Protein AF-A0A9P8NZU3-F1 (afdb_monomer_lite)

Foldseek 3Di:
DDDDQDPPDVVSNVVVVVPPDDDDPVVVVVVVVVVVVVVVPDPPPPDPPCPDDPPDPDPVNVVVVVVVVVVVLVVVCLPQDQDDPVRLVVLVVVLVVLVVVLVVLVVVCVVDPDPVSVVVNVVSVVVNVVSVVSNVSNVVVCVVVVVDPPPDPPPPPDPPVLVVVLVVLVVVLVVLCVVVVFDADDQPPVLVVDSVSSVVSSVRSVVSSVVVPDDDDDDDDDDDDDDPDCVPVVVVVVVVVVVVVVVVVVVVVVVVVVVVVVVVVVVVVVVVVVVVVVVVVVVVVVVVVVVVVVVVVVVVVVVVVVVVVVVVVVVVLVVVLVVVLVVLVCVPVVPDDDDDDDDDDDDDDDDDDDDDDDPDPDDDDDDDDDDDDPDPVVVVVVVSVVVNVVVVVVVVVVVVVVVVVVVVVVVVVVVVVVVVVSVVVD

Radius of gyration: 46.62 Å; chains: 1; bounding box: 98×82×144 Å

Secondary structure (DSSP, 8-state):
------TT-HHHHHHHHHHS----HHHHHHHHHHHHHHHHH-TT-------S-TT---HHHHHHHHHHHHHHHHHTTTT-----HHHHHHHHHHHHHHHHHHHHHHHHHTT---HHHHHHHHHHHHHHHHHHHHHHHHHHHHHHTT--SS------TTSHHHHHHHHHHHHHHHHHHHHHTPPPPPP-TTGGGSHHHHHHHHHHHHHHHHHTT--------------SS-TTHHHHHHHHHHHHHHHHHHHHHHHHHHHHHHHHHHHHHHHHHHHHHHHHHHHHHHHHHHHHHHHHHHHHHHHHHHHHHHHHHHHHHHHHHHHHHHHHHTTTTTTS-----------------PPPPP---------------TT-HHHHHHHHHHHHHHHHHHHHHHHHHHHHHHHHHHHHHHHHHHHHHHHT--

Structure (mmCIF, N/CA/C/O backbone):
data_AF-A0A9P8NZU3-F1
#
_entry.id   AF-A0A9P8NZU3-F1
#
loop_
_atom_site.group_PDB
_atom_site.id
_atom_site.type_symbol
_atom_site.label_atom_id
_atom_site.label_alt_id
_atom_site.label_comp_id
_atom_site.label_asym_id
_atom_site.label_entity_id
_atom_site.label_seq_id
_atom_site.pdbx_PDB_ins_code
_atom_site.Cartn_x
_atom_site.Cartn_y
_atom_site.Cartn_z
_atom_site.occupancy
_atom_site.B_iso_or_equiv
_atom_site.auth_seq_id
_atom_site.auth_comp_id
_atom_site.auth_asym_id
_atom_site.auth_atom_id
_atom_site.pdbx_PDB_model_num
ATOM 1 N N . MET A 1 1 ? 15.732 45.654 38.335 1.00 38.25 1 MET A N 1
ATOM 2 C CA . MET A 1 1 ? 14.480 45.140 37.754 1.00 38.25 1 MET A CA 1
ATOM 3 C C . MET A 1 1 ? 14.743 43.684 37.485 1.00 38.25 1 MET A C 1
ATOM 5 O O . MET A 1 1 ? 15.440 43.380 36.533 1.00 38.25 1 MET A O 1
ATOM 9 N N . ASP A 1 2 ? 14.338 42.847 38.426 1.00 42.16 2 ASP A N 1
ATOM 10 C CA . ASP A 1 2 ? 14.653 41.427 38.451 1.00 42.16 2 ASP A CA 1
ATOM 11 C C . ASP A 1 2 ? 13.344 40.743 38.842 1.00 42.16 2 ASP A C 1
ATOM 13 O O . ASP A 1 2 ? 12.874 40.892 39.971 1.00 42.16 2 ASP A O 1
ATOM 17 N N . SER A 1 3 ? 12.674 40.147 37.859 1.00 48.47 3 SER A N 1
ATOM 18 C CA . SER A 1 3 ? 11.349 39.542 38.015 1.00 48.47 3 SER A CA 1
ATOM 19 C C . SER A 1 3 ? 11.482 38.047 37.753 1.00 48.47 3 SER A C 1
ATOM 21 O O . SER A 1 3 ? 11.166 37.571 36.665 1.00 48.47 3 SER A O 1
ATOM 23 N N . GLY A 1 4 ? 12.012 37.312 38.731 1.00 47.62 4 GLY A N 1
ATOM 24 C CA . GLY A 1 4 ? 12.052 35.851 38.691 1.00 47.62 4 GLY A CA 1
ATOM 25 C C . GLY A 1 4 ? 10.640 35.259 38.736 1.00 47.62 4 GLY A C 1
ATOM 26 O O . GLY A 1 4 ? 9.795 35.721 39.504 1.00 47.62 4 GLY A O 1
ATOM 27 N N . LEU A 1 5 ? 10.386 34.249 37.901 1.00 45.84 5 LEU A N 1
ATOM 28 C CA . LEU A 1 5 ? 9.138 33.484 37.904 1.00 45.84 5 LEU A CA 1
ATOM 29 C C . LEU A 1 5 ? 9.025 32.672 39.203 1.00 45.84 5 LEU A C 1
ATOM 31 O O . LEU A 1 5 ? 9.955 31.968 39.596 1.00 45.84 5 LEU A O 1
ATOM 35 N N . ASP A 1 6 ? 7.872 32.781 39.860 1.00 51.97 6 ASP A N 1
ATOM 36 C CA . ASP A 1 6 ? 7.580 32.126 41.135 1.00 51.97 6 ASP A CA 1
ATOM 37 C C . ASP A 1 6 ? 7.093 30.690 40.870 1.00 51.97 6 ASP A C 1
ATOM 39 O O . ASP A 1 6 ? 5.922 30.447 40.582 1.00 51.97 6 ASP A O 1
ATOM 43 N N . LEU A 1 7 ? 8.028 29.735 40.900 1.00 56.06 7 LEU A N 1
ATOM 44 C CA . LEU A 1 7 ? 7.813 28.322 40.543 1.00 56.06 7 LEU A CA 1
ATOM 45 C C . LEU A 1 7 ? 7.100 27.500 41.631 1.00 56.06 7 LEU A C 1
ATOM 47 O O . LEU A 1 7 ? 6.847 26.315 41.432 1.00 56.06 7 LEU A O 1
ATOM 51 N N . VAL A 1 8 ? 6.786 28.096 42.784 1.00 67.38 8 VAL A N 1
ATOM 52 C CA . VAL A 1 8 ? 6.247 27.361 43.941 1.00 67.38 8 VAL A CA 1
ATOM 53 C C . VAL A 1 8 ? 4.716 27.297 43.926 1.00 67.38 8 VAL A C 1
ATOM 55 O O . VAL A 1 8 ? 4.135 26.438 44.584 1.00 67.38 8 VAL A O 1
ATOM 58 N N . ASN A 1 9 ? 4.039 28.167 43.167 1.00 59.50 9 ASN A N 1
ATOM 59 C CA . ASN A 1 9 ? 2.580 28.258 43.196 1.00 59.50 9 ASN A CA 1
ATOM 60 C C . ASN A 1 9 ? 1.946 28.152 41.788 1.00 59.50 9 ASN A C 1
ATOM 62 O O . ASN A 1 9 ? 2.034 29.107 41.007 1.00 59.50 9 ASN A O 1
ATOM 66 N N . PRO A 1 10 ? 1.280 27.027 41.450 1.00 61.84 10 PRO A N 1
ATOM 67 C CA . PRO A 1 10 ? 0.808 26.746 40.092 1.00 61.84 10 PRO A CA 1
ATOM 68 C C . PRO A 1 10 ? -0.287 27.708 39.610 1.00 61.84 10 PRO A C 1
ATOM 70 O O . PRO A 1 10 ? -0.331 28.031 38.425 1.00 61.84 10 PRO A O 1
ATOM 73 N N . GLU A 1 11 ? -1.126 28.245 40.501 1.00 62.41 11 GLU A N 1
ATOM 74 C CA . GLU A 1 11 ? -2.165 29.217 40.116 1.00 62.41 11 GLU A CA 1
ATOM 75 C C . GLU A 1 11 ? -1.578 30.593 39.773 1.00 62.41 11 GLU A C 1
ATOM 77 O O . GLU A 1 11 ? -2.044 31.283 38.859 1.00 62.41 11 GLU A O 1
ATOM 82 N N . LYS A 1 12 ? -0.507 30.981 40.472 1.00 61.34 12 LYS A N 1
ATOM 83 C CA . LYS A 1 12 ? 0.200 32.243 40.239 1.00 61.34 12 LYS A CA 1
ATOM 84 C C . LYS A 1 12 ? 1.035 32.170 38.961 1.00 61.34 12 LYS A C 1
ATOM 86 O O . LYS A 1 12 ? 1.025 33.119 38.181 1.00 61.34 12 LYS A O 1
ATOM 91 N N . LEU A 1 13 ? 1.650 31.014 38.698 1.00 63.53 13 LEU A N 1
ATOM 92 C CA . LEU A 1 13 ? 2.329 30.705 37.440 1.00 63.53 13 LEU A CA 1
ATOM 93 C C . LEU A 1 13 ? 1.345 30.698 36.259 1.00 63.53 13 LEU A C 1
ATOM 95 O O . LEU A 1 13 ? 1.620 31.303 35.228 1.00 63.53 13 LEU A O 1
ATOM 99 N N . ALA A 1 14 ? 0.163 30.093 36.417 1.00 60.06 14 ALA A N 1
ATOM 100 C CA . ALA A 1 14 ? -0.875 30.076 35.383 1.00 60.06 14 ALA A CA 1
ATOM 101 C C . ALA A 1 14 ? -1.453 31.472 35.091 1.00 60.06 14 ALA A C 1
ATOM 103 O O . ALA A 1 14 ? -1.836 31.761 33.955 1.00 60.06 14 ALA A O 1
ATOM 104 N N . SER A 1 15 ? -1.492 32.346 36.099 1.00 63.91 15 SER A N 1
ATOM 105 C CA . SER A 1 15 ? -1.896 33.748 35.942 1.00 63.91 15 SER A CA 1
ATOM 106 C C . SER A 1 15 ? -0.809 34.567 35.238 1.00 63.91 15 SER A C 1
ATOM 108 O O . SER A 1 15 ? -1.111 35.297 34.298 1.00 63.91 15 SER A O 1
ATOM 110 N N . GLN A 1 16 ? 0.463 34.371 35.606 1.00 63.06 16 GLN A N 1
ATOM 111 C CA . GLN A 1 16 ? 1.610 35.004 34.942 1.00 63.06 16 GLN A CA 1
ATOM 112 C C . GLN A 1 16 ? 1.754 34.547 33.482 1.00 63.06 16 GLN A C 1
ATOM 114 O O . GLN A 1 16 ? 2.024 35.366 32.611 1.00 63.06 16 GLN A O 1
ATOM 119 N N . LEU A 1 17 ? 1.493 33.272 33.183 1.00 55.53 17 LEU A N 1
ATOM 120 C CA . LEU A 1 17 ? 1.497 32.739 31.816 1.00 55.53 17 LEU A CA 1
ATOM 121 C C . LEU A 1 17 ? 0.314 33.236 30.970 1.00 55.53 17 LEU A C 1
ATOM 123 O O . LEU A 1 17 ? 0.448 33.333 29.755 1.00 55.53 17 LEU A O 1
ATOM 127 N N . ARG A 1 18 ? -0.825 33.587 31.585 1.00 59.47 18 ARG A N 1
ATOM 128 C CA . ARG A 1 18 ? -1.969 34.194 30.877 1.00 59.47 18 ARG A CA 1
ATOM 129 C C . ARG A 1 18 ? -1.753 35.663 30.518 1.00 59.47 18 ARG A C 1
ATOM 131 O O . ARG A 1 18 ? -2.342 36.129 29.548 1.00 59.47 18 ARG A O 1
ATOM 138 N N . GLU A 1 19 ? -0.943 36.385 31.289 1.00 49.41 19 GLU A N 1
ATOM 139 C CA . GLU A 1 19 ? -0.661 37.811 31.066 1.00 49.41 19 GLU A CA 1
ATOM 140 C C . GLU A 1 19 ? 0.481 38.057 30.060 1.00 49.41 19 GLU A C 1
ATOM 142 O O . GLU A 1 19 ? 0.585 39.149 29.496 1.00 49.41 19 GLU A O 1
ATOM 147 N N . TYR A 1 20 ? 1.290 37.037 29.752 1.00 45.78 20 TYR A N 1
ATOM 148 C CA . TYR A 1 20 ? 2.275 37.085 28.669 1.00 45.78 20 TYR A CA 1
ATOM 149 C C . TYR A 1 20 ? 1.598 36.902 27.304 1.00 45.78 20 TYR A C 1
ATOM 151 O O . TYR A 1 20 ? 1.437 35.802 26.781 1.00 45.78 20 TYR A O 1
ATOM 159 N N . LYS A 1 21 ? 1.195 38.034 26.725 1.00 45.94 21 LYS A N 1
ATOM 160 C CA . LYS A 1 21 ? 0.727 38.167 25.342 1.00 45.94 21 LYS A CA 1
ATOM 161 C C . LYS A 1 21 ? 1.776 37.590 24.375 1.00 45.94 21 LYS A C 1
ATOM 163 O O . LYS A 1 21 ? 2.946 37.952 24.480 1.00 45.94 21 LYS A O 1
ATOM 168 N N . GLU A 1 22 ? 1.325 36.699 23.485 1.00 51.28 22 GLU A N 1
ATOM 169 C CA . GLU A 1 22 ? 2.095 35.901 22.509 1.00 51.28 22 GLU A CA 1
ATOM 170 C C . GLU A 1 22 ? 3.465 36.485 22.119 1.00 51.28 22 GLU A C 1
ATOM 172 O O . GLU A 1 22 ? 3.521 37.458 21.360 1.00 51.28 22 GLU A O 1
ATOM 177 N N . PRO A 1 23 ? 4.583 35.877 22.558 1.00 44.44 23 PRO A N 1
ATOM 178 C CA . PRO A 1 23 ? 5.841 36.042 21.867 1.00 44.44 23 PRO A CA 1
ATOM 179 C C . PRO A 1 23 ? 5.932 35.039 20.712 1.00 44.44 23 PRO A C 1
ATOM 181 O O . PRO A 1 23 ? 5.396 33.931 20.748 1.00 44.44 23 PRO A O 1
ATOM 184 N N . ASP A 1 24 ? 6.642 35.489 19.689 1.00 51.66 24 ASP A N 1
ATOM 185 C CA . ASP A 1 24 ? 6.907 34.863 18.402 1.00 51.66 24 ASP A CA 1
ATOM 186 C C . ASP A 1 24 ? 7.143 33.339 18.469 1.00 51.66 24 ASP A C 1
ATOM 188 O O . ASP A 1 24 ? 7.926 32.859 19.302 1.00 51.66 24 ASP A O 1
ATOM 192 N N . ARG A 1 25 ? 6.495 32.581 17.568 1.00 48.84 25 ARG A N 1
ATOM 193 C CA . ARG A 1 25 ? 6.542 31.100 17.487 1.00 48.84 25 ARG A CA 1
ATOM 194 C C . ARG A 1 25 ? 7.968 30.554 17.375 1.00 48.84 25 ARG A C 1
ATOM 196 O O . ARG A 1 25 ? 8.240 29.434 17.814 1.00 48.84 25 ARG A O 1
ATOM 203 N N . ASP A 1 26 ? 8.883 31.358 16.852 1.00 44.47 26 ASP A N 1
ATOM 204 C CA . ASP A 1 26 ? 10.294 31.003 16.717 1.00 44.47 26 ASP A CA 1
ATOM 205 C C . ASP A 1 26 ? 11.016 30.936 18.073 1.00 44.47 26 ASP A C 1
ATOM 207 O O . ASP A 1 26 ? 11.933 30.135 18.264 1.00 44.47 26 ASP A O 1
ATOM 211 N N . THR A 1 27 ? 10.537 31.678 19.074 1.00 48.94 27 THR A N 1
ATOM 212 C CA . THR A 1 27 ? 11.085 31.643 20.438 1.00 48.94 27 THR A CA 1
ATOM 213 C C . THR A 1 27 ? 10.717 30.340 21.153 1.00 48.94 27 THR A C 1
ATOM 215 O O . THR A 1 27 ? 11.565 29.738 21.809 1.00 48.94 27 THR A O 1
ATOM 218 N N . GLN A 1 28 ? 9.483 29.845 20.978 1.00 50.69 28 GLN A N 1
ATOM 219 C CA . GLN A 1 28 ? 9.051 28.555 21.541 1.00 50.69 28 GLN A CA 1
ATOM 220 C C . GLN A 1 28 ? 9.796 27.373 20.912 1.00 50.69 28 GLN A C 1
ATOM 222 O O . GLN A 1 28 ? 10.194 26.452 21.627 1.00 50.69 28 GLN A O 1
ATOM 227 N N . ARG A 1 29 ? 10.049 27.420 19.598 1.00 46.34 29 ARG A N 1
ATOM 228 C CA . ARG A 1 29 ? 10.869 26.414 18.906 1.00 46.34 29 ARG A CA 1
ATOM 229 C C . ARG A 1 29 ? 12.299 26.374 19.439 1.00 46.34 29 ARG A C 1
ATOM 231 O O . ARG A 1 29 ? 12.833 25.290 19.655 1.00 46.34 29 ARG A O 1
ATOM 238 N N . ASN A 1 30 ? 12.890 27.534 19.722 1.00 54.03 30 ASN A N 1
ATOM 239 C CA . ASN A 1 30 ? 14.240 27.607 20.278 1.00 54.03 30 ASN A CA 1
ATOM 240 C C . ASN A 1 30 ? 14.327 27.069 21.712 1.00 54.03 30 ASN A C 1
ATOM 242 O O . ASN A 1 30 ? 15.266 26.341 22.011 1.00 54.03 30 ASN A O 1
ATOM 246 N N . VAL A 1 31 ? 13.337 27.329 22.571 1.00 52.31 31 VAL A N 1
ATOM 247 C CA . VAL A 1 31 ? 13.319 26.786 23.946 1.00 52.31 31 VAL A CA 1
ATOM 248 C C . VAL A 1 31 ? 13.132 25.266 23.952 1.00 52.31 31 VAL A C 1
ATOM 250 O O . VAL A 1 31 ? 13.752 24.568 24.755 1.00 52.31 31 VAL A O 1
ATOM 253 N N . LEU A 1 32 ? 12.312 24.734 23.041 1.00 42.88 32 LEU A N 1
ATOM 254 C CA . LEU A 1 32 ? 12.079 23.293 22.938 1.00 42.88 32 LEU A CA 1
ATOM 255 C C . LEU A 1 32 ? 13.316 22.567 22.394 1.00 42.88 32 LEU A C 1
ATOM 257 O O . LEU A 1 32 ? 13.722 21.556 22.957 1.00 42.88 32 LEU A O 1
ATOM 261 N N . ASN A 1 33 ? 13.970 23.138 21.380 1.00 48.31 33 ASN A N 1
ATOM 262 C CA . ASN A 1 33 ? 15.229 22.623 20.834 1.00 48.31 33 ASN A CA 1
ATOM 263 C C . ASN A 1 33 ? 16.385 22.737 21.838 1.00 48.31 33 ASN A C 1
ATOM 265 O O . ASN A 1 33 ? 17.229 21.847 21.909 1.00 48.31 33 ASN A O 1
ATOM 269 N N . GLN A 1 34 ? 16.414 23.798 22.649 1.00 55.97 34 GLN A N 1
ATOM 270 C CA . GLN A 1 34 ? 17.400 23.964 23.715 1.00 55.97 34 GLN A CA 1
ATOM 271 C C . GLN A 1 34 ? 17.214 22.906 24.809 1.00 55.97 34 GLN A C 1
ATOM 273 O O . GLN A 1 34 ? 18.183 22.249 25.179 1.00 55.97 34 GLN A O 1
ATOM 278 N N . ARG A 1 35 ? 15.970 22.644 25.237 1.00 49.00 35 ARG A N 1
ATOM 279 C CA . ARG A 1 35 ? 15.659 21.545 26.167 1.00 49.00 35 ARG A CA 1
ATOM 280 C C . ARG A 1 35 ? 15.960 20.165 25.587 1.00 49.00 35 ARG A C 1
ATOM 282 O O . ARG A 1 35 ? 16.419 19.295 26.321 1.00 49.00 35 ARG A O 1
ATOM 289 N N . LEU A 1 36 ? 15.719 19.958 24.291 1.00 47.72 36 LEU A N 1
ATOM 290 C CA . LEU A 1 36 ? 16.052 18.703 23.616 1.00 47.72 36 LEU A CA 1
ATOM 291 C C . LEU A 1 36 ? 17.569 18.477 23.616 1.00 47.72 36 LEU A C 1
ATOM 293 O O . LEU A 1 36 ? 18.028 17.390 23.951 1.00 47.72 36 LEU A O 1
ATOM 297 N N . ASN A 1 37 ? 18.345 19.523 23.325 1.00 51.41 37 ASN A N 1
ATOM 298 C CA . ASN A 1 37 ? 19.803 19.466 23.352 1.00 51.41 37 ASN A CA 1
ATOM 299 C C . ASN A 1 37 ? 20.353 19.250 24.766 1.00 51.41 37 ASN A C 1
ATOM 301 O O . ASN A 1 37 ? 21.288 18.472 24.935 1.00 51.41 37 ASN A O 1
ATOM 305 N N . GLU A 1 38 ? 19.761 19.863 25.791 1.00 58.09 38 GLU A N 1
ATOM 306 C CA . GLU A 1 38 ? 20.126 19.616 27.192 1.00 58.09 38 GLU A CA 1
ATOM 307 C C . GLU A 1 38 ? 19.861 18.154 27.599 1.00 58.09 38 GLU A C 1
ATOM 309 O O . GLU A 1 38 ? 20.710 17.541 28.244 1.00 58.09 38 GLU A O 1
ATOM 314 N N . LEU A 1 39 ? 18.752 17.552 27.144 1.00 48.16 39 LEU A N 1
ATOM 315 C CA .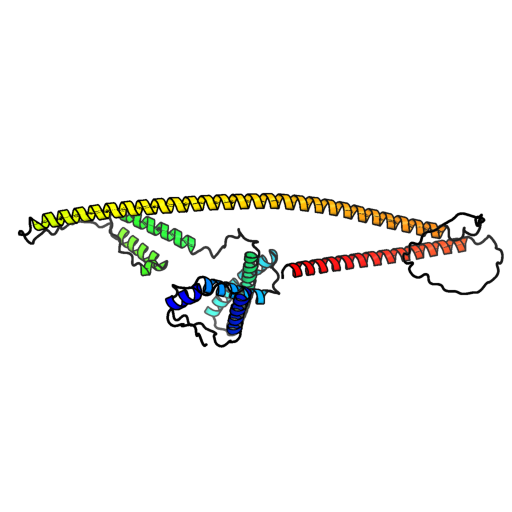 LEU A 1 39 ? 18.437 16.134 27.386 1.00 48.16 39 LEU A CA 1
ATOM 316 C C . LEU A 1 39 ? 19.338 15.158 26.614 1.00 48.16 39 LEU A C 1
ATOM 318 O O . LEU A 1 39 ? 19.588 14.048 27.081 1.00 48.16 39 LEU A O 1
ATOM 322 N N . VAL A 1 40 ? 19.807 15.551 25.430 1.00 48.91 40 VAL A N 1
ATOM 323 C CA . VAL A 1 40 ? 20.751 14.772 24.611 1.00 48.91 40 VAL A CA 1
ATOM 324 C C . VAL A 1 40 ? 22.168 14.815 25.197 1.00 48.91 40 VAL A C 1
ATOM 326 O O . VAL A 1 40 ? 22.932 13.865 25.035 1.00 48.91 40 VAL A O 1
ATOM 329 N N . SER A 1 41 ? 22.513 15.887 25.914 1.00 55.06 41 SER A N 1
ATOM 330 C CA . SER A 1 41 ? 23.874 16.140 26.403 1.00 55.06 41 SER A CA 1
ATOM 331 C C . SER A 1 41 ? 24.248 15.389 27.685 1.00 55.06 41 SER A C 1
ATOM 333 O O . SER A 1 41 ? 25.437 15.320 27.996 1.00 55.06 41 SER A O 1
ATOM 335 N N . ASP A 1 42 ? 23.286 14.822 28.424 1.00 49.31 42 ASP A N 1
ATOM 336 C CA . ASP A 1 42 ? 23.558 14.109 29.681 1.00 49.31 42 ASP A CA 1
ATOM 337 C C . ASP A 1 42 ? 23.301 12.587 29.585 1.00 49.31 42 ASP A C 1
ATOM 339 O O . ASP A 1 42 ? 22.202 12.093 29.866 1.00 49.31 42 ASP A O 1
ATOM 343 N N . PRO A 1 43 ? 24.325 11.793 29.218 1.00 44.09 43 PRO A N 1
ATOM 344 C CA . PRO A 1 43 ? 24.211 10.345 29.068 1.00 44.09 43 PRO A CA 1
ATOM 345 C C . PRO A 1 43 ? 24.101 9.578 30.400 1.00 44.09 43 PRO A C 1
ATOM 347 O O . PRO A 1 43 ? 23.939 8.354 30.375 1.00 44.09 43 PRO A O 1
ATOM 350 N N . THR A 1 44 ? 24.168 10.250 31.559 1.00 45.59 44 THR A N 1
ATOM 351 C CA . THR A 1 44 ? 24.075 9.597 32.880 1.00 45.59 44 THR A CA 1
ATOM 352 C C . THR A 1 44 ? 22.647 9.453 33.411 1.00 45.59 44 THR A C 1
ATOM 354 O O . THR A 1 44 ? 22.414 8.647 34.309 1.00 45.59 44 THR A O 1
ATOM 357 N N . SER A 1 45 ? 21.660 10.084 32.767 1.00 48.56 45 SER A N 1
ATOM 358 C CA . SER A 1 45 ? 20.223 9.895 33.050 1.00 48.56 45 SER A CA 1
ATOM 359 C C . SER A 1 45 ? 19.650 8.585 32.478 1.00 48.56 45 SER A C 1
ATOM 361 O O . SER A 1 45 ? 18.443 8.438 32.269 1.00 48.56 45 SER A O 1
ATOM 363 N N . ARG A 1 46 ? 20.510 7.598 32.198 1.00 44.78 46 ARG A N 1
ATOM 364 C CA . ARG A 1 46 ? 20.069 6.257 31.824 1.00 44.78 46 ARG A CA 1
ATOM 365 C C . ARG A 1 46 ? 19.483 5.584 33.062 1.00 44.78 46 ARG A C 1
ATOM 367 O O . ARG A 1 46 ? 20.206 5.192 33.969 1.00 44.78 46 ARG A O 1
ATOM 374 N N . TRP A 1 47 ? 18.163 5.414 32.977 1.00 40.03 47 TRP A N 1
ATOM 375 C CA . TRP A 1 47 ? 17.227 4.714 33.861 1.00 40.03 47 TRP A CA 1
ATOM 376 C C . TRP A 1 47 ? 16.409 5.712 34.678 1.00 40.03 47 TRP A C 1
ATOM 378 O O . TRP A 1 47 ? 16.671 5.959 35.854 1.00 40.03 47 TRP A O 1
ATOM 388 N N . PHE A 1 48 ? 15.360 6.249 34.046 1.00 41.69 48 PHE A N 1
ATOM 389 C CA . PHE A 1 48 ? 14.207 6.748 34.785 1.00 41.69 48 PHE A CA 1
ATOM 390 C C . PHE A 1 48 ? 13.694 5.595 35.653 1.00 41.69 48 PHE A C 1
ATOM 392 O O . PHE A 1 48 ? 13.015 4.684 35.182 1.00 41.69 48 PHE A O 1
ATOM 399 N N . LYS A 1 49 ? 14.075 5.593 36.933 1.00 41.31 49 LYS A N 1
ATOM 400 C CA . LYS A 1 49 ? 13.365 4.818 37.942 1.00 41.31 49 LYS A CA 1
ATOM 401 C C . LYS A 1 49 ? 11.967 5.417 38.000 1.00 41.31 49 LYS A C 1
ATOM 403 O O . LYS A 1 49 ? 11.809 6.534 38.484 1.00 41.31 49 LYS A O 1
ATOM 408 N N . PHE A 1 50 ? 10.977 4.691 37.492 1.00 42.12 50 PHE A N 1
ATOM 409 C CA . PHE A 1 50 ? 9.577 4.983 37.766 1.00 42.12 50 PHE A CA 1
ATOM 410 C C . PHE A 1 50 ? 9.383 4.882 39.282 1.00 42.12 50 PHE A C 1
ATOM 412 O O . PHE A 1 50 ? 9.295 3.791 39.837 1.00 42.12 50 PHE A O 1
ATOM 419 N N . GLN A 1 51 ? 9.433 6.023 39.966 1.00 41.12 51 GLN A N 1
ATOM 420 C CA . GLN A 1 51 ? 9.114 6.119 41.391 1.00 41.12 51 GLN A CA 1
ATOM 421 C C . GLN A 1 51 ? 7.613 6.329 41.632 1.00 41.12 51 GLN A C 1
ATOM 423 O O . GLN A 1 51 ? 7.194 6.339 42.784 1.00 41.12 51 GLN A O 1
ATOM 428 N N . HIS A 1 52 ? 6.804 6.436 40.574 1.00 40.53 52 HIS A N 1
ATOM 429 C CA . HIS A 1 52 ? 5.356 6.579 40.672 1.00 40.53 52 HIS A CA 1
ATOM 430 C C . HIS A 1 52 ? 4.625 5.505 39.863 1.00 40.53 52 HIS A C 1
ATOM 432 O O . HIS A 1 52 ? 5.116 5.050 38.827 1.00 40.53 52 HIS A O 1
ATOM 438 N N . GLU A 1 53 ? 3.496 5.068 40.424 1.00 45.69 53 GLU A N 1
ATOM 439 C CA . GLU A 1 53 ? 2.618 4.007 39.934 1.00 45.69 53 GLU A CA 1
ATOM 440 C C . GLU A 1 53 ? 2.182 4.212 38.469 1.00 45.69 53 GLU A C 1
ATOM 442 O O . GLU A 1 53 ? 2.084 5.345 38.000 1.00 45.69 53 GLU A O 1
ATOM 447 N N . PRO A 1 54 ? 1.903 3.121 37.730 1.00 45.19 54 PRO A N 1
ATOM 448 C CA . PRO A 1 54 ? 1.687 3.129 36.278 1.00 45.19 54 PRO A CA 1
ATOM 449 C C . PRO A 1 54 ? 0.372 3.780 35.802 1.00 45.19 54 PRO A C 1
ATOM 451 O O . PRO A 1 54 ? 0.046 3.666 34.622 1.00 45.19 54 PRO A O 1
ATOM 454 N N . GLU A 1 55 ? -0.392 4.444 36.672 1.00 46.97 55 GLU A N 1
ATOM 455 C CA . GLU A 1 55 ? -1.728 4.965 36.337 1.00 46.97 55 GLU A CA 1
ATOM 456 C C . GLU A 1 55 ? -1.732 6.364 35.695 1.00 46.97 55 GLU A C 1
ATOM 458 O O . GLU A 1 55 ? -2.739 6.757 35.113 1.00 46.97 55 GLU A O 1
ATOM 463 N N . GLU A 1 56 ? -0.607 7.083 35.681 1.00 48.97 56 GLU A N 1
ATOM 464 C CA . GLU A 1 56 ? -0.502 8.406 35.041 1.00 48.97 56 GLU A CA 1
ATOM 465 C C . GLU A 1 56 ? 0.668 8.474 34.049 1.00 48.97 56 GLU A C 1
ATOM 467 O O . GLU A 1 56 ? 1.561 9.318 34.148 1.00 48.97 56 GLU A O 1
ATOM 472 N N . LEU A 1 57 ? 0.690 7.584 33.050 1.00 49.22 57 LEU A N 1
ATOM 473 C CA . LEU A 1 57 ? 1.501 7.863 31.864 1.00 49.22 57 LEU A CA 1
ATOM 474 C C . LEU A 1 57 ? 0.839 8.998 31.077 1.00 49.22 57 LEU A C 1
ATOM 476 O O . LEU A 1 57 ? -0.135 8.788 30.355 1.00 49.22 57 LEU A O 1
ATOM 480 N N . ASP A 1 58 ? 1.391 10.203 31.218 1.00 69.31 58 ASP A N 1
ATOM 481 C CA . ASP A 1 58 ? 1.044 11.344 30.380 1.00 69.31 58 ASP A CA 1
ATOM 482 C C . ASP A 1 58 ? 1.148 10.939 28.901 1.00 69.31 58 ASP A C 1
ATOM 484 O O . ASP A 1 58 ? 2.187 10.463 28.430 1.00 69.31 58 ASP A O 1
ATOM 488 N N . SER A 1 59 ? 0.052 11.124 28.166 1.00 55.50 59 SER A N 1
ATOM 489 C CA . SER A 1 59 ? -0.050 10.851 26.729 1.00 55.50 59 SER A CA 1
ATOM 490 C C . SER A 1 59 ? 1.089 11.485 25.924 1.00 55.50 59 SER A C 1
ATOM 492 O O . SER A 1 59 ? 1.541 10.918 24.930 1.00 55.50 59 SER A O 1
ATOM 494 N N . VAL A 1 60 ? 1.604 12.627 26.389 1.00 61.84 60 VAL A N 1
ATOM 495 C CA . VAL A 1 60 ? 2.736 13.323 25.776 1.00 61.84 60 VAL A CA 1
ATOM 496 C C . VAL A 1 60 ? 4.040 12.566 26.022 1.00 61.84 60 VAL A C 1
ATOM 498 O O . VAL A 1 60 ? 4.818 12.377 25.091 1.00 61.84 60 VAL A O 1
ATOM 501 N N . ALA A 1 61 ? 4.267 12.070 27.239 1.00 63.72 61 ALA A N 1
ATOM 502 C CA . ALA A 1 61 ? 5.443 11.268 27.566 1.00 63.72 61 ALA A CA 1
ATOM 503 C C . ALA A 1 61 ? 5.444 9.931 26.809 1.00 63.72 61 ALA A C 1
ATOM 505 O O . ALA A 1 61 ? 6.488 9.515 26.306 1.00 63.72 61 ALA A O 1
ATOM 506 N N . LEU A 1 62 ? 4.276 9.295 26.664 1.00 61.22 62 LEU A N 1
ATOM 507 C CA . LEU A 1 62 ? 4.122 8.085 25.857 1.00 61.22 62 LEU A CA 1
ATOM 508 C C . LEU A 1 62 ? 4.408 8.361 24.375 1.00 61.22 62 LEU A C 1
ATOM 510 O O . LEU A 1 62 ? 5.164 7.613 23.763 1.00 61.22 62 LEU A O 1
ATOM 514 N N . ASN A 1 63 ? 3.877 9.452 23.816 1.00 58.38 63 ASN A N 1
ATOM 515 C CA . ASN A 1 63 ? 4.159 9.842 22.434 1.00 58.38 63 ASN A CA 1
ATOM 516 C C . ASN A 1 63 ? 5.638 10.154 22.209 1.00 58.38 63 ASN A C 1
ATOM 518 O O . ASN A 1 63 ? 6.196 9.705 21.219 1.00 58.38 63 ASN A O 1
ATOM 522 N N . ILE A 1 64 ? 6.301 10.854 23.133 1.00 67.50 64 ILE A N 1
ATOM 523 C CA . ILE A 1 64 ? 7.743 11.119 23.036 1.00 67.50 64 ILE A CA 1
ATOM 524 C C . ILE A 1 64 ? 8.538 9.810 23.087 1.00 67.50 64 ILE A C 1
ATOM 526 O O . ILE A 1 64 ? 9.527 9.660 22.374 1.00 67.50 64 ILE A O 1
ATOM 530 N N . LEU A 1 65 ? 8.114 8.843 23.903 1.00 61.22 65 LEU A N 1
ATOM 531 C CA . LEU A 1 65 ? 8.767 7.539 23.992 1.00 61.22 65 LEU A CA 1
ATOM 532 C C . LEU A 1 65 ? 8.550 6.711 22.715 1.00 61.22 65 LEU A C 1
ATOM 534 O O . LEU A 1 65 ? 9.481 6.066 22.235 1.00 61.22 65 LEU A O 1
ATOM 538 N N . ILE A 1 66 ? 7.352 6.774 22.135 1.00 62.81 66 ILE A N 1
ATOM 539 C CA . ILE A 1 66 ? 7.024 6.156 20.846 1.00 62.81 66 ILE A CA 1
ATOM 540 C C . ILE A 1 66 ? 7.823 6.814 19.718 1.00 62.81 66 ILE A C 1
ATOM 542 O O . ILE A 1 66 ? 8.456 6.109 18.944 1.00 62.81 66 ILE A O 1
ATOM 546 N N . GLU A 1 67 ? 7.879 8.143 19.646 1.00 61.00 67 GLU A N 1
ATOM 547 C CA . GLU A 1 67 ? 8.648 8.843 18.613 1.00 61.00 67 GLU A CA 1
ATOM 548 C C . GLU A 1 67 ? 10.151 8.628 18.763 1.00 61.00 67 GLU A C 1
ATOM 550 O O . GLU A 1 67 ? 10.835 8.422 17.768 1.00 61.00 67 GLU A O 1
ATOM 555 N N . ARG A 1 68 ? 10.675 8.592 19.992 1.00 62.09 68 ARG A N 1
ATOM 556 C CA . ARG A 1 68 ? 12.084 8.276 20.242 1.00 62.09 68 ARG A CA 1
ATOM 557 C C . ARG A 1 68 ? 12.420 6.840 19.855 1.00 62.09 68 ARG A C 1
ATOM 559 O O . ARG A 1 68 ? 13.446 6.612 19.231 1.00 62.09 68 ARG A O 1
ATOM 566 N N . THR A 1 69 ? 11.565 5.878 20.199 1.00 56.12 69 THR A N 1
ATOM 567 C CA . THR A 1 69 ? 11.780 4.477 19.802 1.00 56.12 69 THR A CA 1
ATOM 568 C C . THR A 1 69 ? 11.628 4.290 18.296 1.00 56.12 69 THR A C 1
ATOM 570 O O . THR A 1 69 ? 12.406 3.547 17.709 1.00 56.12 69 THR A O 1
ATOM 573 N N . LEU A 1 70 ? 10.706 5.004 17.647 1.00 53.38 70 LEU A N 1
ATOM 574 C CA . LEU A 1 70 ? 10.604 5.057 16.189 1.00 53.38 70 LEU A CA 1
ATOM 575 C C . LEU A 1 70 ? 11.848 5.690 15.557 1.00 53.38 70 LEU A C 1
ATOM 577 O O . LEU A 1 70 ? 12.356 5.142 14.588 1.00 53.38 70 LEU A O 1
ATOM 581 N N . ALA A 1 71 ? 12.372 6.783 16.112 1.00 58.41 71 ALA A N 1
ATOM 582 C CA . ALA A 1 71 ? 13.579 7.448 15.627 1.00 58.41 71 ALA A CA 1
ATOM 583 C C . ALA A 1 71 ? 14.831 6.568 15.786 1.00 58.41 71 ALA A C 1
ATOM 585 O O . ALA A 1 71 ? 15.568 6.398 14.820 1.00 58.41 71 ALA A O 1
ATOM 586 N N . ASP A 1 72 ? 15.020 5.930 16.946 1.00 58.84 72 ASP A N 1
ATOM 587 C CA . ASP A 1 72 ? 16.117 4.981 17.192 1.00 58.84 72 ASP A CA 1
ATOM 588 C C . ASP A 1 72 ? 16.019 3.767 16.239 1.00 58.84 72 ASP A C 1
ATOM 590 O O . ASP A 1 72 ? 17.024 3.251 15.740 1.00 58.84 72 ASP A O 1
ATOM 594 N N . VAL A 1 73 ? 14.795 3.316 15.934 1.00 55.94 73 VAL A N 1
ATOM 595 C CA . VAL A 1 73 ? 14.544 2.259 14.946 1.00 55.94 73 VAL A CA 1
ATOM 596 C C . VAL A 1 73 ? 14.850 2.747 13.527 1.00 55.94 73 VAL A C 1
ATOM 598 O O . VAL A 1 73 ? 15.524 2.025 12.795 1.00 55.94 73 VAL A O 1
ATOM 601 N N . HIS A 1 74 ? 14.448 3.962 13.157 1.00 53.66 74 HIS A N 1
ATOM 602 C CA . HIS A 1 74 ? 14.736 4.584 11.861 1.00 53.66 74 HIS A CA 1
ATOM 603 C C . HIS A 1 74 ? 16.236 4.775 11.618 1.00 53.66 74 HIS A C 1
ATOM 605 O O . HIS A 1 74 ? 16.739 4.428 10.549 1.00 53.66 74 HIS A O 1
ATOM 611 N N . GLU A 1 75 ? 16.967 5.259 12.622 1.00 56.38 75 GLU A N 1
ATOM 612 C CA . GLU A 1 75 ? 18.419 5.449 12.564 1.00 56.38 75 GLU A CA 1
ATOM 613 C C . GLU A 1 75 ? 19.146 4.099 12.399 1.00 56.38 75 GLU A C 1
ATOM 615 O O . GLU A 1 75 ? 20.155 4.004 11.703 1.00 56.38 75 GLU A O 1
ATOM 620 N N . SER A 1 76 ? 18.564 3.010 12.924 1.00 57.00 76 SER A N 1
ATOM 621 C CA . SER A 1 76 ? 19.043 1.631 12.726 1.00 57.00 76 SER A CA 1
ATOM 622 C C . SER A 1 76 ? 18.590 0.956 11.412 1.00 57.00 76 SER A C 1
ATOM 624 O O . SER A 1 76 ? 18.986 -0.185 11.133 1.00 57.00 76 SER A O 1
ATOM 626 N N . GLN A 1 77 ? 17.730 1.610 10.620 1.00 53.00 77 GLN A N 1
ATOM 627 C CA . GLN A 1 77 ? 17.042 1.036 9.453 1.00 53.00 77 GLN A CA 1
ATOM 628 C C . GLN A 1 77 ? 17.485 1.601 8.097 1.00 53.00 77 GLN A C 1
ATOM 630 O O . GLN A 1 77 ? 17.073 1.050 7.076 1.00 53.00 77 GLN A O 1
ATOM 635 N N . HIS A 1 78 ? 18.373 2.602 8.047 1.00 47.41 78 HIS A N 1
ATOM 636 C CA . HIS A 1 78 ? 18.835 3.217 6.789 1.00 47.41 78 HIS A CA 1
ATOM 637 C C . HIS A 1 78 ? 19.534 2.266 5.786 1.00 47.41 78 HIS A C 1
ATOM 639 O O . HIS A 1 78 ? 19.764 2.657 4.644 1.00 47.41 78 HIS A O 1
ATOM 645 N N . GLU A 1 79 ? 19.801 1.008 6.154 1.00 51.47 79 GLU A N 1
ATOM 646 C CA . GLU A 1 79 ? 20.376 -0.018 5.266 1.00 51.47 79 GLU A CA 1
ATOM 647 C C . GLU A 1 79 ? 19.486 -1.257 5.040 1.00 51.47 79 GLU A C 1
ATOM 649 O O . GLU A 1 79 ? 19.904 -2.189 4.353 1.00 51.47 79 GLU A O 1
ATOM 654 N N . LYS A 1 80 ? 18.269 -1.331 5.602 1.00 60.97 80 LYS A N 1
ATOM 655 C CA . LYS A 1 80 ? 17.487 -2.583 5.580 1.00 60.97 80 LYS A CA 1
ATOM 656 C C . LYS A 1 80 ? 16.433 -2.593 4.477 1.00 60.97 80 LYS A C 1
ATOM 658 O O . LYS A 1 80 ? 15.354 -2.025 4.605 1.00 60.97 80 LYS A O 1
ATOM 663 N N . GLU A 1 81 ? 16.770 -3.296 3.402 1.00 63.91 81 GLU A N 1
ATOM 664 C CA . GLU A 1 81 ? 15.896 -3.598 2.272 1.00 63.91 81 GLU A CA 1
ATOM 665 C C . GLU A 1 81 ? 14.646 -4.378 2.719 1.00 63.91 81 GLU A C 1
ATOM 667 O O . GLU A 1 81 ? 14.707 -5.298 3.543 1.00 63.91 81 GLU A O 1
ATOM 672 N N . ILE A 1 82 ? 13.484 -3.994 2.185 1.00 69.62 82 ILE A N 1
ATOM 673 C CA . ILE A 1 82 ? 12.229 -4.717 2.398 1.00 69.62 82 ILE A CA 1
ATOM 674 C C . ILE A 1 82 ? 12.377 -6.082 1.732 1.00 69.62 82 ILE A C 1
ATOM 676 O O . ILE A 1 82 ? 12.469 -6.171 0.511 1.00 69.62 82 ILE A O 1
ATOM 680 N N . MET A 1 83 ? 12.377 -7.145 2.536 1.00 77.88 83 MET A N 1
ATOM 681 C CA . MET A 1 83 ? 12.418 -8.511 2.018 1.00 77.88 83 MET A CA 1
ATOM 682 C C . MET A 1 83 ? 11.276 -8.764 1.024 1.00 77.88 83 MET A C 1
ATOM 684 O O . MET A 1 83 ? 10.118 -8.414 1.261 1.00 77.88 83 MET A O 1
ATOM 688 N N . THR A 1 84 ? 11.585 -9.436 -0.073 1.00 78.75 84 THR A N 1
ATOM 689 C CA . THR A 1 84 ? 10.586 -9.939 -1.013 1.00 78.75 84 THR A CA 1
ATOM 690 C C . THR A 1 84 ? 9.724 -11.029 -0.364 1.00 78.75 84 THR A C 1
ATOM 692 O O . THR A 1 84 ? 10.124 -11.701 0.589 1.00 78.75 84 THR A O 1
ATOM 695 N N . VAL A 1 85 ? 8.535 -11.283 -0.920 1.00 74.00 85 VAL A N 1
ATOM 696 C CA . VAL A 1 85 ? 7.624 -12.341 -0.434 1.00 74.00 85 VAL A CA 1
ATOM 697 C C . VAL A 1 85 ? 8.303 -13.721 -0.406 1.00 74.00 85 VAL A C 1
ATOM 699 O O . VAL A 1 85 ? 8.055 -14.525 0.495 1.00 74.00 85 VAL A O 1
ATOM 702 N N . GLN A 1 86 ? 9.189 -13.998 -1.369 1.00 76.00 86 GLN A N 1
ATOM 703 C CA . GLN A 1 86 ? 9.945 -15.250 -1.421 1.00 76.00 86 GLN A CA 1
ATOM 704 C C . GLN A 1 86 ? 10.968 -15.346 -0.285 1.00 76.00 86 GLN A C 1
ATOM 706 O O . GLN A 1 86 ? 11.069 -16.394 0.352 1.00 76.00 86 GLN A O 1
ATOM 711 N N . GLU A 1 87 ? 11.669 -14.257 0.024 1.00 79.81 87 GLU A N 1
ATOM 712 C CA . GLU A 1 87 ? 12.628 -14.199 1.132 1.00 79.81 87 GLU A CA 1
ATOM 713 C C . GLU A 1 87 ? 11.941 -14.315 2.491 1.00 79.81 87 GLU A C 1
ATOM 715 O O . GLU A 1 87 ? 12.419 -15.050 3.351 1.00 79.81 87 GLU A O 1
ATOM 720 N N . VAL A 1 88 ? 10.780 -13.680 2.677 1.00 82.38 88 VAL A N 1
ATOM 721 C CA . VAL A 1 88 ? 9.966 -13.844 3.894 1.00 82.38 88 VAL A CA 1
ATOM 722 C C . VAL A 1 88 ? 9.574 -15.306 4.088 1.00 82.38 88 VAL A C 1
ATOM 724 O O . VAL A 1 88 ? 9.658 -15.830 5.201 1.00 82.38 88 VAL A O 1
ATOM 727 N N . ARG A 1 89 ? 9.164 -15.985 3.009 1.00 84.25 89 ARG A N 1
ATOM 728 C CA . ARG A 1 89 ? 8.817 -17.409 3.056 1.00 84.25 89 ARG A CA 1
ATOM 729 C C . ARG A 1 89 ? 10.022 -18.263 3.454 1.00 84.25 89 ARG A C 1
ATOM 731 O O . ARG A 1 89 ? 9.884 -19.108 4.332 1.00 84.25 89 ARG A O 1
ATOM 738 N N . LEU A 1 90 ? 11.189 -18.006 2.861 1.00 87.75 90 LEU A N 1
ATOM 739 C CA . LEU A 1 90 ? 12.435 -18.710 3.183 1.00 87.75 90 LEU A CA 1
ATOM 740 C C . LEU A 1 90 ? 12.867 -18.478 4.636 1.00 87.75 90 LEU A C 1
ATOM 742 O O . LEU A 1 90 ? 13.225 -19.430 5.322 1.00 87.75 90 LEU A O 1
ATOM 746 N N . VAL A 1 91 ? 12.769 -17.244 5.137 1.00 86.00 91 VAL A N 1
ATOM 747 C CA . VAL A 1 91 ? 13.083 -16.913 6.537 1.00 86.00 91 VAL A CA 1
ATOM 748 C C . VAL A 1 91 ? 12.140 -17.631 7.498 1.00 86.00 91 VAL A C 1
ATOM 750 O O . VAL A 1 91 ? 12.601 -18.210 8.477 1.00 86.00 91 VAL A O 1
ATOM 753 N N . LYS A 1 92 ? 10.830 -17.655 7.218 1.00 87.62 92 LYS A N 1
ATOM 754 C CA . LYS A 1 92 ? 9.856 -18.392 8.041 1.00 87.62 92 LYS A CA 1
ATOM 755 C C . LYS A 1 92 ? 10.138 -19.896 8.059 1.00 87.62 92 LYS A C 1
ATOM 757 O O . LYS A 1 92 ? 10.077 -20.514 9.119 1.00 87.62 92 LYS A O 1
ATOM 762 N N . GLU A 1 93 ? 10.479 -20.476 6.911 1.00 89.88 93 GLU A N 1
ATOM 763 C CA . GLU A 1 93 ? 10.846 -21.891 6.807 1.00 89.88 93 GLU A CA 1
ATOM 764 C C . GLU A 1 93 ? 12.144 -22.202 7.572 1.00 89.88 93 GLU A C 1
ATOM 766 O O . GLU A 1 93 ? 12.236 -23.216 8.266 1.00 89.88 93 GLU A O 1
ATOM 771 N N . GLN A 1 94 ? 13.128 -21.304 7.507 1.00 89.56 94 GLN A N 1
ATOM 772 C CA . GLN A 1 94 ? 14.390 -21.436 8.230 1.00 89.56 94 GLN A CA 1
ATOM 773 C C . GLN A 1 94 ? 14.199 -21.315 9.749 1.00 89.56 94 GLN A C 1
ATOM 775 O O . GLN A 1 94 ? 14.771 -22.112 10.490 1.00 89.56 94 GLN A O 1
ATOM 780 N N . ILE A 1 95 ? 13.341 -20.400 10.219 1.00 88.62 95 ILE A N 1
ATOM 781 C CA . ILE A 1 95 ? 12.966 -20.297 11.639 1.00 88.62 95 ILE A CA 1
ATOM 782 C C . ILE A 1 95 ? 12.292 -21.591 12.108 1.00 88.62 95 ILE A C 1
ATOM 784 O O . ILE A 1 95 ? 12.656 -22.119 13.157 1.00 88.62 95 ILE A O 1
ATOM 788 N N . ALA A 1 96 ? 11.351 -22.140 11.333 1.00 89.38 96 ALA A N 1
ATOM 789 C CA . ALA A 1 96 ? 10.678 -23.392 11.682 1.00 89.38 96 ALA A CA 1
ATOM 790 C C . ALA A 1 96 ? 11.670 -24.564 11.792 1.00 89.38 96 ALA A C 1
ATOM 792 O O . ALA A 1 96 ? 11.613 -25.339 12.747 1.00 89.38 96 ALA A O 1
ATOM 793 N N . ARG A 1 97 ? 12.627 -24.651 10.859 1.00 92.75 97 ARG A N 1
ATOM 794 C CA . ARG A 1 97 ? 13.681 -25.675 10.857 1.00 92.75 97 ARG A CA 1
ATOM 795 C C . ARG A 1 97 ? 14.607 -25.559 12.068 1.00 92.75 97 ARG A C 1
ATOM 797 O O . ARG A 1 97 ? 14.795 -26.547 12.769 1.00 92.75 97 ARG A O 1
ATOM 804 N N . LEU A 1 98 ? 15.126 -24.361 12.344 1.00 88.06 98 LEU A N 1
ATOM 805 C CA . LEU A 1 98 ? 16.016 -24.110 13.485 1.00 88.06 98 LEU A CA 1
ATOM 806 C C . LEU A 1 98 ? 15.300 -24.280 14.829 1.00 88.06 98 LEU A C 1
ATOM 808 O O . LEU A 1 98 ? 15.907 -24.720 15.798 1.00 88.06 98 LEU A O 1
ATOM 812 N N . THR A 1 99 ? 13.998 -23.995 14.896 1.00 89.62 99 THR A N 1
ATOM 813 C CA . THR A 1 99 ? 13.183 -24.275 16.090 1.00 89.62 99 THR A CA 1
ATOM 814 C C . THR A 1 99 ? 13.063 -25.783 16.332 1.00 89.62 99 THR A C 1
ATOM 816 O O . THR A 1 99 ? 13.149 -26.228 17.477 1.00 89.62 99 THR A O 1
ATOM 819 N N . GLY A 1 100 ? 12.910 -26.573 15.262 1.00 88.56 100 GLY A N 1
ATOM 820 C CA . GLY A 1 100 ? 12.944 -28.036 15.325 1.00 88.56 100 GLY A CA 1
ATOM 821 C C . GLY A 1 100 ? 14.302 -28.568 15.784 1.00 88.56 100 GLY A C 1
ATOM 822 O O . GLY A 1 100 ? 14.359 -29.362 16.719 1.00 88.56 100 GLY A O 1
ATOM 823 N N . GLU A 1 101 ? 15.392 -28.063 15.204 1.00 88.75 101 GLU A N 1
ATOM 824 C CA . GLU A 1 101 ? 16.759 -28.436 15.595 1.00 88.75 101 GLU A CA 1
ATOM 825 C C . GLU A 1 101 ? 17.063 -28.044 17.051 1.00 88.75 101 GLU A C 1
ATOM 827 O O . GLU A 1 101 ? 17.631 -28.832 17.802 1.00 88.75 101 GLU A O 1
ATOM 832 N N . LYS A 1 102 ? 16.610 -26.868 17.505 1.00 88.75 102 LYS A N 1
ATOM 833 C CA . LYS A 1 102 ? 16.712 -26.453 18.911 1.00 88.75 102 LYS A CA 1
ATOM 834 C C . LYS A 1 102 ? 15.997 -27.433 19.843 1.00 88.75 102 LYS A C 1
ATOM 836 O O . LYS A 1 102 ? 16.526 -27.755 20.904 1.00 88.75 102 LYS A O 1
ATOM 841 N N . ALA A 1 103 ? 14.803 -27.898 19.472 1.00 86.12 103 ALA A N 1
ATOM 842 C CA . ALA A 1 103 ? 14.042 -28.858 20.268 1.00 86.12 103 ALA A CA 1
ATOM 843 C C . ALA A 1 103 ? 14.731 -30.232 20.335 1.00 86.12 103 ALA A C 1
ATOM 845 O O . ALA A 1 103 ? 14.756 -30.845 21.401 1.00 86.12 103 ALA A O 1
ATOM 846 N N . GLU A 1 104 ? 15.332 -30.681 19.232 1.00 87.81 104 GLU A N 1
ATOM 847 C CA . GLU A 1 104 ? 16.118 -31.918 19.161 1.00 87.81 104 GLU A CA 1
ATOM 848 C C . GLU A 1 104 ? 17.384 -31.828 20.026 1.00 87.81 104 GLU A C 1
ATOM 850 O O . GLU A 1 104 ? 17.593 -32.667 20.900 1.00 87.81 104 GLU A O 1
ATOM 855 N N . VAL A 1 105 ? 18.157 -30.744 19.895 1.00 85.12 105 VAL A N 1
ATOM 856 C CA . VAL A 1 105 ? 19.359 -30.498 20.710 1.00 85.12 105 VAL A CA 1
ATOM 857 C C . VAL A 1 105 ? 19.015 -30.397 22.201 1.00 85.12 105 VAL A C 1
ATOM 859 O O . VAL A 1 105 ? 19.752 -30.917 23.035 1.00 85.12 105 VAL A O 1
ATOM 862 N N . LEU A 1 106 ? 17.886 -29.778 22.567 1.00 85.19 106 LEU A N 1
ATOM 863 C CA . LEU A 1 106 ? 17.417 -29.735 23.959 1.00 85.19 106 LEU A CA 1
ATOM 864 C C . LEU A 1 106 ? 17.000 -31.117 24.487 1.00 85.19 106 LEU A C 1
ATOM 866 O O . LEU A 1 106 ? 17.252 -31.419 25.655 1.00 85.19 106 LEU A O 1
ATOM 870 N N . ALA A 1 107 ? 16.387 -31.958 23.650 1.00 84.31 107 ALA A N 1
ATOM 871 C CA . ALA A 1 107 ? 16.017 -33.324 24.017 1.00 84.31 107 ALA A CA 1
ATOM 872 C C . ALA A 1 107 ? 17.254 -34.219 24.219 1.00 84.31 107 ALA A C 1
ATOM 874 O O . ALA A 1 107 ? 17.290 -35.009 25.164 1.00 84.31 107 ALA A O 1
ATOM 875 N N . GLU A 1 108 ? 18.279 -34.057 23.380 1.00 84.06 108 GLU A N 1
ATOM 876 C CA . GLU A 1 108 ? 19.564 -34.758 23.494 1.00 84.06 108 GLU A CA 1
ATOM 877 C C . GLU A 1 108 ? 20.380 -34.278 24.705 1.00 84.06 108 GLU A C 1
ATOM 879 O O . GLU A 1 108 ? 20.932 -35.099 25.443 1.00 84.06 108 GLU A O 1
ATOM 884 N N . LEU A 1 109 ? 20.373 -32.971 24.996 1.00 80.25 109 LEU A N 1
ATOM 885 C CA . LEU A 1 109 ? 21.028 -32.397 26.179 1.00 80.25 109 LEU A CA 1
ATOM 886 C C . LEU A 1 109 ? 20.402 -32.898 27.491 1.00 80.25 109 LEU A C 1
ATOM 888 O O . LEU A 1 109 ? 21.100 -33.060 28.493 1.00 80.25 109 LEU A O 1
ATOM 892 N N . GLY A 1 110 ? 19.096 -33.186 27.482 1.00 76.62 110 GLY A N 1
ATOM 893 C CA . GLY A 1 110 ? 18.399 -33.824 28.601 1.00 76.62 110 GLY A CA 1
ATOM 894 C C . GLY A 1 110 ? 18.835 -35.272 28.862 1.00 76.62 110 GLY A C 1
ATOM 895 O O . GLY A 1 110 ? 18.622 -35.775 29.964 1.00 76.62 110 GLY A O 1
ATOM 896 N N . GLN A 1 111 ? 19.458 -35.934 27.880 1.00 78.56 111 GLN A N 1
ATOM 897 C CA . GLN A 1 111 ? 19.918 -37.322 27.978 1.00 78.56 111 GLN A CA 1
ATOM 898 C C . GLN A 1 111 ? 21.429 -37.431 28.221 1.00 78.56 111 GLN A C 1
ATOM 900 O O . GLN A 1 111 ? 21.847 -38.339 28.935 1.00 78.56 111 GLN A O 1
ATOM 905 N N . ASN A 1 112 ? 22.246 -36.516 27.682 1.00 75.12 112 ASN A N 1
ATOM 906 C CA . ASN A 1 112 ? 23.695 -36.467 27.901 1.00 75.12 112 ASN A CA 1
ATOM 907 C C . ASN A 1 112 ? 24.222 -35.019 27.888 1.00 75.12 112 ASN A C 1
ATOM 909 O O . ASN A 1 112 ? 24.103 -34.312 26.890 1.00 75.12 112 ASN A O 1
ATOM 913 N N . LEU A 1 113 ? 24.894 -34.586 28.964 1.00 75.12 113 LEU A N 1
ATOM 914 C CA . LEU A 1 113 ? 25.583 -33.289 28.991 1.00 75.12 113 LEU A CA 1
ATOM 915 C C . LEU A 1 113 ? 26.957 -33.394 28.318 1.00 75.12 113 LEU A C 1
ATOM 917 O O . LEU A 1 113 ? 27.951 -33.741 28.958 1.00 75.12 113 LEU A O 1
ATOM 921 N N . GLN A 1 114 ? 27.025 -33.050 27.033 1.00 78.81 114 GLN A N 1
ATOM 922 C CA . GLN A 1 114 ? 28.290 -32.785 26.347 1.00 78.81 114 GLN A CA 1
ATOM 923 C C . GLN A 1 114 ? 28.479 -31.276 26.110 1.00 78.81 114 GLN A C 1
ATOM 925 O O . GLN A 1 114 ? 27.534 -30.594 25.711 1.00 78.81 114 GLN A O 1
ATOM 930 N N . PRO A 1 115 ? 29.694 -30.733 26.322 1.00 75.38 115 PRO A N 1
ATOM 931 C CA . PRO A 1 115 ? 29.970 -29.302 26.158 1.00 75.38 115 PRO A CA 1
ATOM 932 C C . PRO A 1 115 ? 29.800 -28.817 24.708 1.00 75.38 115 PRO A C 1
ATOM 934 O O . PRO A 1 115 ? 29.448 -27.661 24.487 1.00 75.38 115 PRO A O 1
ATOM 937 N N . ASP A 1 116 ? 29.977 -29.708 23.730 1.00 81.06 116 ASP A N 1
ATOM 938 C CA . ASP A 1 116 ? 29.787 -29.423 22.303 1.00 81.06 116 ASP A CA 1
ATOM 939 C C . ASP A 1 116 ? 28.317 -29.107 21.958 1.00 81.06 116 ASP A C 1
ATOM 941 O O . ASP A 1 116 ? 28.016 -28.188 21.196 1.00 81.06 116 ASP A O 1
ATOM 945 N N . MET A 1 117 ? 27.371 -29.779 22.624 1.00 78.12 117 MET A N 1
ATOM 946 C CA . MET A 1 117 ? 25.936 -29.555 22.418 1.00 78.12 117 MET A CA 1
ATOM 947 C C . MET A 1 117 ? 25.460 -28.213 22.975 1.00 78.12 117 MET A C 1
ATOM 949 O O . MET A 1 117 ? 24.578 -27.582 22.396 1.00 78.12 117 MET A O 1
ATOM 953 N N . VAL A 1 118 ? 26.068 -27.745 24.068 1.00 81.38 118 VAL A N 1
ATOM 954 C CA . VAL A 1 118 ? 25.784 -26.416 24.632 1.00 81.38 118 VAL A CA 1
ATOM 955 C C . VAL A 1 118 ? 26.251 -25.321 23.674 1.00 81.38 118 VAL A C 1
ATOM 957 O O . VAL A 1 118 ? 25.521 -24.355 23.456 1.00 81.38 118 VAL A O 1
ATOM 960 N N . SER A 1 119 ? 27.424 -25.492 23.055 1.00 82.25 119 SER A N 1
ATOM 961 C CA . SER A 1 119 ? 27.915 -24.569 22.025 1.00 82.25 119 SER A CA 1
ATOM 962 C C . SER A 1 119 ? 26.988 -24.551 20.809 1.00 82.25 119 SER A C 1
ATOM 964 O O . SER A 1 119 ? 26.607 -23.479 20.345 1.00 82.25 119 SER A O 1
ATOM 966 N N . ARG A 1 120 ? 26.562 -25.726 20.327 1.00 85.12 120 ARG A N 1
ATOM 967 C CA . ARG A 1 120 ? 25.627 -25.838 19.198 1.00 85.12 120 ARG A CA 1
ATOM 968 C C . ARG A 1 120 ? 24.272 -25.197 19.507 1.00 85.12 120 ARG A C 1
ATOM 970 O O . ARG A 1 120 ? 23.737 -24.480 18.668 1.00 85.12 120 ARG A O 1
ATOM 977 N N . LEU A 1 121 ? 23.748 -25.383 20.720 1.00 85.06 121 LEU A N 1
ATOM 978 C CA . LEU A 1 121 ? 22.511 -24.740 21.165 1.00 85.06 121 LEU A CA 1
ATOM 979 C C . LEU A 1 121 ? 22.637 -23.211 21.170 1.00 85.06 121 LEU A C 1
ATOM 981 O O . LEU A 1 121 ? 21.727 -22.529 20.711 1.00 85.06 121 LEU A O 1
ATOM 985 N N . GLN A 1 122 ? 23.762 -22.673 21.653 1.00 86.19 122 GLN A N 1
ATOM 986 C CA . GLN A 1 122 ? 24.019 -21.231 21.638 1.00 86.19 122 GLN A CA 1
ATOM 987 C C . GLN A 1 122 ? 24.074 -20.672 20.214 1.00 86.19 122 GLN A C 1
ATOM 989 O O . GLN A 1 122 ? 23.505 -19.610 19.966 1.00 86.19 122 GLN A O 1
ATOM 994 N N . THR A 1 123 ? 24.705 -21.382 19.275 1.00 89.31 123 THR A N 1
ATOM 995 C CA . THR A 1 123 ? 24.734 -20.984 17.860 1.00 89.31 123 THR A CA 1
ATOM 996 C C . THR A 1 123 ? 23.333 -20.977 17.253 1.00 89.31 123 THR A C 1
ATOM 998 O O . THR A 1 123 ? 22.925 -19.967 16.684 1.00 89.31 123 THR A O 1
ATOM 1001 N N . VAL A 1 124 ? 22.556 -22.049 17.448 1.00 87.31 124 VAL A N 1
ATOM 1002 C CA . VAL A 1 124 ? 21.173 -22.136 16.948 1.00 87.31 124 VAL A CA 1
ATOM 1003 C C . VAL A 1 124 ? 20.300 -21.022 17.538 1.00 87.31 124 VAL A C 1
ATOM 1005 O O . VAL A 1 124 ? 19.494 -20.431 16.822 1.00 87.31 124 VAL A O 1
ATOM 1008 N N . ASP A 1 125 ? 20.473 -20.676 18.817 1.00 87.62 125 ASP A N 1
ATOM 1009 C CA . ASP A 1 125 ? 19.682 -19.620 19.459 1.00 87.62 125 ASP A CA 1
ATOM 1010 C C . ASP A 1 125 ? 20.059 -18.212 18.970 1.00 87.62 125 ASP A C 1
ATOM 1012 O O . ASP A 1 125 ? 19.189 -17.357 18.778 1.00 87.62 125 ASP A O 1
ATOM 1016 N N . GLN A 1 126 ? 21.348 -17.971 18.714 1.00 88.31 126 GLN A N 1
ATOM 1017 C CA . GLN A 1 126 ? 21.825 -16.728 18.103 1.00 88.31 126 GLN A CA 1
ATOM 1018 C C . GLN A 1 126 ? 21.277 -16.566 16.681 1.00 88.31 126 GLN A C 1
ATOM 1020 O O . GLN A 1 126 ? 20.773 -15.494 16.332 1.00 88.31 126 GLN A O 1
ATOM 1025 N N . GLU A 1 127 ? 21.310 -17.631 15.878 1.00 88.56 127 GLU A N 1
ATOM 1026 C CA . GLU A 1 127 ? 20.767 -17.626 14.518 1.00 88.56 127 GLU A CA 1
ATOM 1027 C C . GLU A 1 127 ? 19.252 -17.410 14.509 1.00 88.56 127 GLU A C 1
ATOM 1029 O O . GLU A 1 127 ? 18.760 -16.551 13.771 1.00 88.56 127 GLU A O 1
ATOM 1034 N N . LEU A 1 128 ? 18.513 -18.105 15.378 1.00 85.88 128 LEU A N 1
ATOM 1035 C CA . LEU A 1 128 ? 17.065 -17.951 15.511 1.00 85.88 128 LEU A CA 1
ATOM 1036 C C . LEU A 1 128 ? 16.713 -16.518 15.917 1.00 85.88 128 LEU A C 1
ATOM 1038 O O . LEU A 1 128 ? 15.886 -15.884 15.265 1.00 85.88 128 LEU A O 1
ATOM 1042 N N . THR A 1 129 ? 17.412 -15.961 16.910 1.00 84.19 129 THR A N 1
ATOM 1043 C CA . THR A 1 129 ? 17.227 -14.567 17.339 1.00 84.19 129 THR A CA 1
ATOM 1044 C C . THR A 1 129 ? 17.497 -13.589 16.192 1.00 84.19 129 THR A C 1
ATOM 1046 O O . THR A 1 129 ? 16.736 -12.641 15.991 1.00 84.19 129 THR A O 1
ATOM 1049 N N . SER A 1 130 ? 18.538 -13.830 15.388 1.00 85.69 130 SER A N 1
ATOM 1050 C CA . SER A 1 130 ? 18.870 -12.977 14.241 1.00 85.69 130 SER A CA 1
ATOM 1051 C C . SER A 1 130 ? 17.784 -12.990 13.153 1.00 85.69 130 SER A C 1
ATOM 1053 O O . SER A 1 130 ? 17.384 -11.928 12.669 1.00 85.69 130 SER A O 1
ATOM 1055 N N . LEU A 1 131 ? 17.244 -14.167 12.811 1.00 84.56 131 LEU A N 1
ATOM 1056 C CA . LEU A 1 131 ? 16.194 -14.320 11.801 1.00 84.56 131 LEU A CA 1
ATOM 1057 C C . LEU A 1 131 ? 14.851 -13.786 12.297 1.00 84.56 131 LEU A C 1
ATOM 1059 O O . LEU A 1 131 ? 14.141 -13.131 11.532 1.00 84.56 131 LEU A O 1
ATOM 1063 N N . GLN A 1 132 ? 14.533 -13.995 13.577 1.00 85.56 132 GLN A N 1
ATOM 1064 C CA . GLN A 1 132 ? 13.349 -13.436 14.227 1.00 85.56 132 GLN A CA 1
ATOM 1065 C C . GLN A 1 132 ? 13.388 -11.906 14.182 1.00 85.56 132 GLN A C 1
ATOM 1067 O O . GLN A 1 132 ? 12.420 -11.268 13.775 1.00 85.56 132 GLN A O 1
ATOM 1072 N N . ASN A 1 133 ? 14.536 -11.310 14.518 1.00 81.31 133 ASN A N 1
ATOM 1073 C CA . ASN A 1 133 ? 14.729 -9.864 14.459 1.00 81.31 133 ASN A CA 1
ATOM 1074 C C . ASN A 1 133 ? 14.614 -9.338 13.027 1.00 81.31 133 ASN A C 1
ATOM 1076 O O . ASN A 1 133 ? 14.005 -8.290 12.811 1.00 81.31 133 ASN A O 1
ATOM 1080 N N . ARG A 1 134 ? 15.138 -10.068 12.036 1.00 82.62 134 ARG A N 1
ATOM 1081 C CA . ARG A 1 134 ? 15.020 -9.689 10.621 1.00 82.62 134 ARG A CA 1
ATOM 1082 C C . ARG A 1 134 ? 13.569 -9.731 10.139 1.00 82.62 134 ARG A C 1
ATOM 1084 O O . ARG A 1 134 ? 13.123 -8.797 9.476 1.00 82.62 134 ARG A O 1
ATOM 1091 N N . LEU A 1 135 ? 12.818 -10.767 10.518 1.00 84.19 135 LEU A N 1
ATOM 1092 C CA . LEU A 1 135 ? 11.399 -10.903 10.193 1.00 84.19 135 LEU A CA 1
ATOM 1093 C C . LEU A 1 135 ? 10.550 -9.820 10.872 1.00 84.19 135 LEU A C 1
ATOM 1095 O O . LEU A 1 135 ? 9.741 -9.186 10.201 1.00 84.19 135 LEU A O 1
ATOM 1099 N N . ASN A 1 136 ? 10.778 -9.561 12.161 1.00 82.50 136 ASN A N 1
ATOM 1100 C CA . ASN A 1 136 ? 10.089 -8.510 12.914 1.00 82.50 136 ASN A CA 1
ATOM 1101 C C . ASN A 1 136 ? 10.388 -7.120 12.337 1.00 82.50 136 ASN A C 1
ATOM 1103 O O . ASN A 1 136 ? 9.485 -6.303 12.195 1.00 82.50 136 ASN A O 1
ATOM 1107 N N . THR A 1 137 ? 11.643 -6.867 11.946 1.00 82.50 137 THR A N 1
ATOM 1108 C CA . THR A 1 137 ? 12.040 -5.607 11.296 1.00 82.50 137 THR A CA 1
ATOM 1109 C C . THR A 1 137 ? 11.295 -5.418 9.976 1.00 82.50 137 THR A C 1
ATOM 1111 O O . THR A 1 137 ? 10.745 -4.351 9.728 1.00 82.50 137 THR A O 1
ATOM 1114 N N . HIS A 1 138 ? 11.219 -6.461 9.145 1.00 81.81 138 HIS A N 1
ATOM 1115 C CA . HIS A 1 138 ? 10.456 -6.413 7.900 1.00 81.81 138 HIS A CA 1
ATOM 1116 C C . HIS A 1 138 ? 8.952 -6.208 8.141 1.00 81.81 138 HIS A C 1
ATOM 1118 O O . HIS A 1 138 ? 8.336 -5.399 7.457 1.00 81.81 138 HIS A O 1
ATOM 1124 N N . GLN A 1 139 ? 8.362 -6.884 9.130 1.00 79.31 139 GLN A N 1
ATOM 1125 C CA . GLN A 1 139 ? 6.955 -6.691 9.499 1.00 79.31 139 GLN A CA 1
ATOM 1126 C C . GLN A 1 139 ? 6.673 -5.255 9.947 1.00 79.31 139 GLN A C 1
ATOM 1128 O O . GLN A 1 139 ? 5.672 -4.677 9.533 1.00 79.31 139 GLN A O 1
ATOM 1133 N N . LEU A 1 140 ? 7.567 -4.663 10.741 1.00 77.44 140 LEU A N 1
ATOM 1134 C CA . LEU A 1 140 ? 7.452 -3.276 11.182 1.00 77.44 140 LEU A CA 1
ATOM 1135 C C . LEU A 1 140 ? 7.524 -2.296 10.001 1.00 77.44 140 LEU A C 1
ATOM 1137 O O . LEU A 1 140 ? 6.680 -1.411 9.897 1.00 77.44 140 LEU A O 1
ATOM 1141 N N . LEU A 1 141 ? 8.469 -2.502 9.078 1.00 75.38 141 LEU A N 1
ATOM 1142 C CA . LEU A 1 141 ? 8.594 -1.698 7.855 1.00 75.38 141 LEU A CA 1
ATOM 1143 C C . LEU A 1 141 ? 7.340 -1.799 6.974 1.00 75.38 141 LEU A C 1
ATOM 1145 O O . LEU A 1 141 ? 6.840 -0.796 6.474 1.00 75.38 141 LEU A O 1
ATOM 1149 N N . VAL A 1 142 ? 6.794 -3.004 6.814 1.00 74.00 142 VAL A N 1
ATOM 1150 C CA . VAL A 1 142 ? 5.573 -3.247 6.033 1.00 74.00 142 VAL A CA 1
ATOM 1151 C C . VAL A 1 142 ? 4.344 -2.578 6.668 1.00 74.00 142 VAL A C 1
ATOM 1153 O O . VAL A 1 142 ? 3.511 -2.034 5.942 1.00 74.00 142 VAL A O 1
ATOM 1156 N N . LEU A 1 143 ? 4.245 -2.574 8.004 1.00 70.94 143 LEU A N 1
ATOM 1157 C CA . LEU A 1 143 ? 3.196 -1.856 8.741 1.00 70.94 143 LEU A CA 1
ATOM 1158 C C . LEU A 1 143 ? 3.322 -0.340 8.569 1.00 70.94 143 LEU A C 1
ATOM 1160 O O . LEU A 1 143 ? 2.330 0.338 8.315 1.00 70.94 143 LEU A O 1
ATOM 1164 N N . GLN A 1 144 ? 4.541 0.184 8.667 1.00 65.62 144 GLN A N 1
ATOM 1165 C CA . GLN A 1 144 ? 4.813 1.611 8.540 1.00 65.62 144 GLN A CA 1
ATOM 1166 C C . GLN A 1 144 ? 4.526 2.150 7.132 1.00 65.62 144 GLN A C 1
ATOM 1168 O O . GLN A 1 144 ? 4.049 3.271 6.979 1.00 65.62 144 GLN A O 1
ATOM 1173 N N . LEU A 1 145 ? 4.776 1.342 6.102 1.00 66.88 145 LEU A N 1
ATOM 1174 C CA . LEU A 1 145 ? 4.511 1.699 4.707 1.00 66.88 145 LEU A CA 1
ATOM 1175 C C . LEU A 1 145 ? 3.033 1.552 4.309 1.00 66.88 145 LEU A C 1
ATOM 1177 O O . LEU A 1 145 ? 2.687 1.783 3.153 1.00 66.88 145 LEU A O 1
ATOM 1181 N N . GLY A 1 146 ? 2.158 1.154 5.240 1.00 54.28 146 GLY A N 1
ATOM 1182 C CA . GLY A 1 146 ? 0.718 1.056 5.002 1.00 54.28 146 GLY A CA 1
ATOM 1183 C C . GLY A 1 146 ? 0.303 -0.072 4.051 1.00 54.28 146 GLY A C 1
ATOM 1184 O O . GLY A 1 146 ? -0.860 -0.139 3.666 1.00 54.28 146 GLY A O 1
ATOM 1185 N N . TYR A 1 147 ? 1.211 -0.991 3.693 1.00 55.66 147 TYR A N 1
ATOM 1186 C CA . TYR A 1 147 ? 0.918 -2.116 2.790 1.00 55.66 147 TYR A CA 1
ATOM 1187 C C . TYR A 1 147 ? 0.035 -3.200 3.421 1.00 55.66 147 TYR A C 1
ATOM 1189 O O . TYR A 1 147 ? -0.304 -4.187 2.768 1.00 55.66 147 TYR A O 1
ATOM 1197 N N . VAL A 1 148 ? -0.336 -3.050 4.693 1.00 48.62 148 VAL A N 1
ATOM 1198 C CA . VAL A 1 148 ? -1.070 -4.061 5.446 1.00 48.62 148 VAL A CA 1
ATOM 1199 C C . VAL A 1 148 ? -2.148 -3.396 6.288 1.00 48.62 148 VAL A C 1
ATOM 1201 O O . VAL A 1 148 ? -1.932 -3.043 7.443 1.00 48.62 148 VAL A O 1
ATOM 1204 N N . GLN A 1 149 ? -3.336 -3.266 5.703 1.00 45.53 149 GLN A N 1
ATOM 1205 C CA . GLN A 1 149 ? -4.576 -3.130 6.468 1.00 45.53 149 GLN A CA 1
ATOM 1206 C C . GLN A 1 149 ? -5.231 -4.508 6.725 1.00 45.53 149 GLN A C 1
ATOM 1208 O O . GLN A 1 149 ? -6.039 -4.620 7.638 1.00 45.53 149 GLN A O 1
ATOM 1213 N N . ASP A 1 150 ? -4.796 -5.568 6.017 1.00 41.59 150 ASP A N 1
ATOM 1214 C CA . ASP A 1 150 ? -5.475 -6.881 5.979 1.00 41.59 150 ASP A CA 1
ATOM 1215 C C . ASP A 1 150 ? -4.583 -8.122 6.212 1.00 41.59 150 ASP A C 1
ATOM 1217 O O . ASP A 1 150 ? -4.992 -9.247 5.923 1.00 41.59 150 ASP A O 1
ATOM 1221 N N . MET A 1 151 ? -3.376 -7.998 6.777 1.00 38.59 151 MET A N 1
ATOM 1222 C CA . MET A 1 151 ? -2.739 -9.190 7.360 1.00 38.59 151 MET A CA 1
ATOM 1223 C C . MET A 1 151 ? -3.303 -9.339 8.759 1.00 38.59 151 MET A C 1
ATOM 1225 O O . MET A 1 151 ? -2.839 -8.694 9.699 1.00 38.59 151 MET A O 1
ATOM 1229 N N . SER A 1 152 ? -4.321 -10.193 8.881 1.00 39.41 152 SER A N 1
ATOM 1230 C CA . SER A 1 152 ? -4.672 -10.807 10.155 1.00 39.41 152 SER A CA 1
ATOM 1231 C C . SER A 1 152 ? -3.380 -11.197 10.855 1.00 39.41 152 SER A C 1
ATOM 1233 O O . SER A 1 152 ? -2.637 -12.069 10.402 1.00 39.41 152 SER A O 1
ATOM 1235 N N . PHE A 1 153 ? -3.103 -10.504 11.952 1.00 37.50 153 PHE A N 1
ATOM 1236 C CA . PHE A 1 153 ? -2.092 -10.911 12.895 1.00 37.50 153 PHE A CA 1
ATOM 1237 C C . PHE A 1 153 ? -2.514 -12.278 13.431 1.00 37.50 153 PHE A C 1
ATOM 1239 O O . PHE A 1 153 ? -3.285 -12.377 14.383 1.00 37.50 153 PHE A O 1
ATOM 1246 N N . GLU A 1 154 ? -1.991 -13.344 12.834 1.00 35.53 154 GLU A N 1
ATOM 1247 C CA . GLU A 1 154 ? -1.850 -14.627 13.509 1.00 35.53 154 GLU A CA 1
ATOM 1248 C C . GLU A 1 154 ? -0.751 -14.471 14.572 1.00 35.53 154 GLU A C 1
ATOM 1250 O O . GLU A 1 154 ? 0.353 -15.005 14.479 1.00 35.53 154 GLU A O 1
ATOM 1255 N N . VAL A 1 155 ? -1.061 -13.682 15.606 1.00 39.34 155 VAL A N 1
ATOM 1256 C CA . VAL A 1 155 ? -0.549 -13.932 16.955 1.00 39.34 155 VAL A CA 1
ATOM 1257 C C . VAL A 1 155 ? -0.924 -15.382 17.262 1.00 39.34 155 VAL A C 1
ATOM 1259 O O . VAL A 1 155 ? -2.056 -15.754 16.946 1.00 39.34 155 VAL A O 1
ATOM 1262 N N . PRO A 1 156 ? -0.026 -16.211 17.831 1.00 37.47 156 PRO A N 1
ATOM 1263 C CA . PRO A 1 156 ? -0.274 -17.633 18.041 1.00 37.47 156 PRO A CA 1
ATOM 1264 C C . PRO A 1 156 ? -1.668 -17.863 18.630 1.00 37.47 156 PRO A C 1
ATOM 1266 O O . PRO A 1 156 ? -1.960 -17.525 19.782 1.00 37.47 156 PRO A O 1
ATOM 1269 N N . ILE A 1 157 ? -2.533 -18.396 17.766 1.00 44.28 157 ILE A N 1
ATOM 1270 C CA . ILE A 1 157 ? -3.908 -18.780 18.040 1.00 44.28 157 ILE A CA 1
ATOM 1271 C C . ILE A 1 157 ? -3.832 -19.831 19.143 1.00 44.28 157 ILE A C 1
ATOM 1273 O O . ILE A 1 157 ? -3.310 -20.927 18.959 1.00 44.28 157 ILE A O 1
ATOM 1277 N N . GLY A 1 158 ? -4.272 -19.440 20.333 1.00 41.56 158 GLY A N 1
ATOM 1278 C CA . GLY A 1 158 ? -4.229 -20.285 21.520 1.00 41.56 158 GLY A CA 1
ATOM 1279 C C . GLY A 1 158 ? -4.744 -19.592 22.776 1.00 41.56 158 GLY A C 1
ATOM 1280 O O . GLY A 1 158 ? -5.312 -20.255 23.631 1.00 41.56 158 GLY A O 1
ATOM 1281 N N . ARG A 1 159 ? -4.625 -18.260 22.896 1.00 48.09 159 ARG A N 1
ATOM 1282 C CA . ARG A 1 159 ? -5.198 -17.535 24.050 1.00 48.09 159 ARG A CA 1
ATOM 1283 C C . ARG A 1 159 ? -6.652 -17.104 23.851 1.00 48.09 159 ARG A C 1
ATOM 1285 O O . ARG A 1 159 ? -7.472 -17.399 24.711 1.00 48.09 159 ARG A O 1
ATOM 1292 N N . GLY A 1 160 ? -6.997 -16.500 22.712 1.00 53.84 160 GLY A N 1
ATOM 1293 C CA . GLY A 1 160 ? -8.350 -15.966 22.483 1.00 53.84 160 GLY A CA 1
ATOM 1294 C C . GLY A 1 160 ? -9.450 -17.032 22.387 1.00 53.84 160 GLY A C 1
ATOM 1295 O O . GLY A 1 160 ? -10.536 -16.847 22.929 1.00 53.84 160 GLY A O 1
ATOM 1296 N N . ASP A 1 161 ? -9.170 -18.176 21.755 1.00 57.94 161 ASP A N 1
ATOM 1297 C CA . ASP A 1 161 ? -10.147 -19.272 21.662 1.00 57.94 161 ASP A CA 1
ATOM 1298 C C . ASP A 1 161 ? -10.317 -20.017 22.986 1.00 57.94 161 ASP A C 1
ATOM 1300 O O . ASP A 1 161 ? -11.429 -20.433 23.315 1.00 57.94 161 ASP A O 1
ATOM 1304 N N . VAL A 1 162 ? -9.248 -20.144 23.779 1.00 66.00 162 VAL A N 1
ATOM 1305 C CA . VAL A 1 162 ? -9.331 -20.709 25.132 1.00 66.00 162 VAL A CA 1
ATOM 1306 C C . VAL A 1 162 ? -10.117 -19.769 26.039 1.00 66.00 162 VAL A C 1
ATOM 1308 O O . VAL A 1 162 ? -10.988 -20.238 26.759 1.00 66.00 162 VAL A O 1
ATOM 1311 N N . GLU A 1 163 ? -9.897 -18.456 25.957 1.00 70.44 163 GLU A N 1
ATOM 1312 C CA . GLU A 1 163 ? -10.662 -17.466 26.724 1.00 70.44 163 GLU A CA 1
ATOM 1313 C C . GLU A 1 163 ? -12.149 -17.459 26.348 1.00 70.44 163 GLU A C 1
ATOM 1315 O O . GLU A 1 163 ? -12.988 -17.559 27.241 1.00 70.44 163 GLU A O 1
ATOM 1320 N N . ARG A 1 164 ? -12.496 -17.468 25.052 1.00 73.19 164 ARG A N 1
ATOM 1321 C CA . ARG A 1 164 ? -13.900 -17.567 24.601 1.00 73.19 164 ARG A CA 1
ATOM 1322 C C . ARG A 1 164 ? -14.556 -18.891 24.986 1.00 73.19 164 ARG A C 1
ATOM 1324 O O . ARG A 1 164 ? -15.715 -18.909 25.396 1.00 73.19 164 ARG A O 1
ATOM 1331 N N . SER A 1 165 ? -13.831 -20.004 24.870 1.00 72.88 165 SER A N 1
ATOM 1332 C CA . SER A 1 165 ? -14.338 -21.326 25.264 1.00 72.88 165 SER A CA 1
ATOM 1333 C C . SER A 1 165 ? -14.566 -21.410 26.773 1.00 72.88 165 SER A C 1
ATOM 1335 O O . SER A 1 165 ? -15.527 -22.031 27.226 1.00 72.88 165 SER A O 1
ATOM 1337 N N . LEU A 1 166 ? -13.714 -20.749 27.556 1.00 76.50 166 LEU A N 1
ATOM 1338 C CA . LEU A 1 166 ? -13.805 -20.689 29.009 1.00 76.50 166 LEU A CA 1
ATOM 1339 C C . LEU A 1 166 ? -14.935 -19.753 29.458 1.00 76.50 166 LEU A C 1
ATOM 1341 O O . LEU A 1 166 ? -15.686 -20.114 30.357 1.00 76.50 166 LEU A O 1
ATOM 1345 N N . GLU A 1 167 ? -15.140 -18.615 28.794 1.00 78.56 167 GLU A N 1
ATOM 1346 C CA . GLU A 1 167 ? -16.321 -17.765 29.007 1.00 78.56 167 GLU A CA 1
ATOM 1347 C C . GLU A 1 167 ? -17.624 -18.498 28.666 1.00 78.56 167 GLU A C 1
ATOM 1349 O O . GLU A 1 167 ? -18.586 -18.443 29.435 1.00 78.56 167 GLU A O 1
ATOM 1354 N N . GLY A 1 168 ? -17.637 -19.267 27.572 1.00 75.19 168 GLY A N 1
ATOM 1355 C CA . GLY A 1 168 ? -18.754 -20.146 27.227 1.00 75.19 168 GLY A CA 1
ATOM 1356 C C . GLY A 1 168 ? -19.013 -21.221 28.289 1.00 75.19 168 GLY A C 1
ATOM 1357 O O . GLY A 1 168 ? -20.166 -21.501 28.623 1.00 75.19 168 GLY A O 1
ATOM 1358 N N . LEU A 1 169 ? -17.953 -21.790 28.87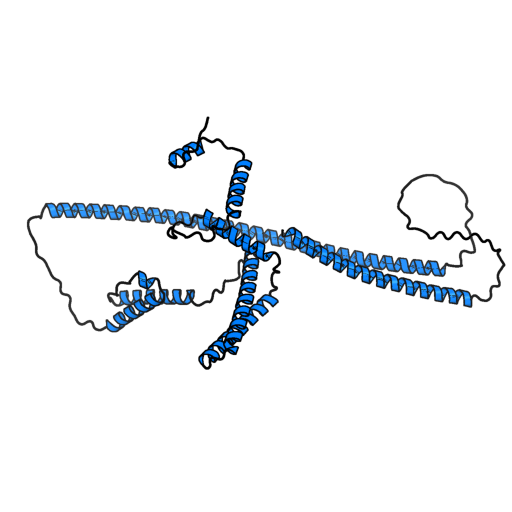0 1.00 78.88 169 LEU A N 1
ATOM 1359 C CA . LEU A 1 169 ? -18.047 -22.779 29.944 1.00 78.88 169 LEU A CA 1
ATOM 1360 C C . LEU A 1 169 ? -18.575 -22.160 31.247 1.00 78.88 169 LEU A C 1
ATOM 1362 O O . LEU A 1 169 ? -19.495 -22.711 31.846 1.00 78.88 169 LEU A O 1
ATOM 1366 N N . VAL A 1 170 ? -18.062 -20.993 31.647 1.00 78.38 170 VAL A N 1
ATOM 1367 C CA . VAL A 1 170 ? -18.538 -20.228 32.813 1.00 78.38 170 VAL A CA 1
ATOM 1368 C C . VAL A 1 170 ? -20.016 -19.877 32.655 1.00 78.38 170 VAL A C 1
ATOM 1370 O O . VAL A 1 170 ? -20.811 -20.148 33.553 1.00 78.38 170 VAL A O 1
ATOM 1373 N N . SER A 1 171 ? -20.416 -19.358 31.492 1.00 80.69 171 SER A N 1
ATOM 1374 C CA . SER A 1 171 ? -21.814 -19.029 31.196 1.00 80.69 171 SER A CA 1
ATOM 1375 C C . SER A 1 171 ? -22.727 -20.256 31.302 1.00 80.69 171 SER A C 1
ATOM 1377 O O . SER A 1 171 ? -23.821 -20.178 31.868 1.00 80.69 171 SER A O 1
ATOM 1379 N N . LYS A 1 172 ? -22.264 -21.420 30.832 1.00 76.62 172 LYS A N 1
ATOM 1380 C CA . LYS A 1 172 ? -23.026 -22.670 30.904 1.00 76.62 172 LYS A CA 1
ATOM 1381 C C . LYS A 1 172 ? -23.134 -23.219 32.326 1.00 76.62 172 LYS A C 1
ATOM 1383 O O . LYS A 1 172 ? -24.196 -23.709 32.691 1.00 76.62 172 LYS A O 1
ATOM 1388 N N . VAL A 1 173 ? -22.085 -23.094 33.136 1.00 78.38 173 VAL A N 1
ATOM 1389 C CA . VAL A 1 173 ? -22.092 -23.488 34.555 1.00 78.38 173 VAL A CA 1
ATOM 1390 C C . VAL A 1 173 ? -23.024 -22.597 35.374 1.00 78.38 173 VAL A C 1
ATOM 1392 O O . VAL A 1 173 ? -23.822 -23.118 36.146 1.00 78.38 173 VAL A O 1
ATOM 1395 N N . VAL A 1 174 ? -23.000 -21.280 35.149 1.00 77.12 174 VAL A N 1
ATOM 1396 C CA . VAL A 1 174 ? -23.927 -20.330 35.793 1.00 77.12 174 VAL A CA 1
ATOM 1397 C C . VAL A 1 174 ? -25.373 -20.574 35.349 1.00 77.12 174 VAL A C 1
ATOM 1399 O O . VAL A 1 174 ? -26.300 -20.516 36.152 1.00 77.12 174 VAL A O 1
ATOM 1402 N N . SER A 1 175 ? -25.584 -20.905 34.074 1.00 76.56 175 SER A N 1
ATOM 1403 C CA . SER A 1 175 ? -26.919 -21.253 33.572 1.00 76.56 175 SER A CA 1
ATOM 1404 C C . SER A 1 175 ? -27.438 -22.556 34.192 1.00 76.56 175 SER A C 1
ATOM 1406 O O . SER A 1 175 ? -28.608 -22.642 34.558 1.00 76.56 175 SER A O 1
ATOM 1408 N N . LEU A 1 176 ? -26.570 -23.561 34.352 1.00 72.94 176 LEU A N 1
ATOM 1409 C CA . LEU A 1 176 ? -26.921 -24.832 34.988 1.00 72.94 176 LEU A CA 1
ATOM 1410 C C . LEU A 1 176 ? -27.167 -24.680 36.493 1.00 72.94 176 LEU A C 1
ATOM 1412 O O . LEU A 1 176 ? -28.100 -25.289 37.008 1.00 72.94 176 LEU A O 1
ATOM 1416 N N . SER A 1 177 ? -26.399 -23.855 37.205 1.00 72.62 177 SER A N 1
ATOM 1417 C CA . SER A 1 177 ? -26.632 -23.620 38.635 1.00 72.62 177 SER A CA 1
ATOM 1418 C C . SER A 1 177 ? -27.942 -22.880 38.897 1.00 72.62 177 SER A C 1
ATOM 1420 O O . SER A 1 177 ? -28.686 -23.263 39.800 1.00 72.62 177 SER A O 1
ATOM 1422 N N . ALA A 1 178 ? -28.282 -21.900 38.051 1.00 71.56 178 ALA A N 1
ATOM 1423 C CA . ALA A 1 178 ? -29.573 -21.220 38.088 1.00 71.56 178 ALA A CA 1
ATOM 1424 C C . ALA A 1 178 ? -30.735 -22.188 37.804 1.00 71.56 178 ALA A C 1
ATOM 1426 O O . ALA A 1 178 ? -31.772 -22.121 38.464 1.00 71.56 178 ALA A O 1
ATOM 1427 N N . GLN A 1 179 ? -30.555 -23.120 36.861 1.00 70.75 179 GLN A N 1
ATOM 1428 C CA . GLN A 1 179 ? -31.562 -24.127 36.518 1.00 70.75 179 GLN A CA 1
ATOM 1429 C C . GLN A 1 179 ? -31.746 -25.189 37.616 1.00 70.75 179 GLN A C 1
ATOM 1431 O O . GLN A 1 179 ? -32.859 -25.676 37.811 1.00 70.75 179 GLN A O 1
ATOM 1436 N N . HIS A 1 180 ? -30.676 -25.544 38.332 1.00 69.38 180 HIS A N 1
ATOM 1437 C CA . HIS A 1 180 ? -30.686 -26.580 39.367 1.00 69.38 180 HIS A CA 1
ATOM 1438 C C . HIS A 1 180 ? -30.815 -26.044 40.805 1.00 69.38 180 HIS A C 1
ATOM 1440 O O . HIS A 1 180 ? -30.815 -26.848 41.734 1.00 69.38 180 HIS A O 1
ATOM 1446 N N . GLN A 1 181 ? -30.964 -24.724 40.999 1.00 67.88 181 GLN A N 1
ATOM 1447 C CA . GLN A 1 181 ? -31.069 -24.069 42.317 1.00 67.88 181 GLN A CA 1
ATOM 1448 C C . GLN A 1 181 ? -29.937 -24.464 43.284 1.00 67.88 181 GLN 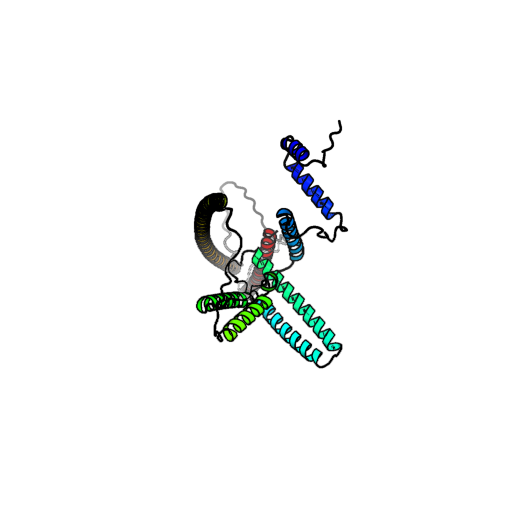A C 1
ATOM 1450 O O . GLN A 1 181 ? -30.153 -24.660 44.478 1.00 67.88 181 GLN A O 1
ATOM 1455 N N . VAL A 1 182 ? -28.717 -24.581 42.758 1.00 74.50 182 VAL A N 1
ATOM 1456 C CA . VAL A 1 182 ? -27.518 -24.851 43.560 1.00 74.50 182 VAL A CA 1
ATOM 1457 C C . VAL A 1 182 ? -26.817 -23.524 43.839 1.00 74.50 182 VAL A C 1
ATOM 1459 O O . VAL A 1 182 ? -26.466 -22.804 42.903 1.00 74.50 182 VAL A O 1
ATOM 1462 N N . GLU A 1 183 ? -26.608 -23.199 45.115 1.00 69.88 183 GLU A N 1
ATOM 1463 C CA . GLU A 1 183 ? -25.796 -22.047 45.518 1.00 69.88 183 GLU A CA 1
ATOM 1464 C C . GLU A 1 183 ? -24.331 -22.305 45.132 1.00 69.88 183 GLU A C 1
ATOM 1466 O O . GLU A 1 183 ? -23.714 -23.277 45.575 1.00 69.88 183 GLU A O 1
ATOM 1471 N N . LEU A 1 184 ? -23.794 -21.469 44.240 1.00 71.12 184 LEU A N 1
ATOM 1472 C CA . LEU A 1 184 ? -22.412 -21.580 43.778 1.00 71.12 184 LEU A CA 1
ATOM 1473 C C . LEU A 1 184 ? -21.433 -20.947 44.782 1.00 71.12 184 LEU A C 1
ATOM 1475 O O . LEU A 1 184 ? -21.793 -19.971 45.442 1.00 71.12 184 LEU A O 1
ATOM 1479 N N . PRO A 1 185 ? -20.180 -21.438 44.848 1.00 71.31 185 PRO A N 1
ATOM 1480 C CA . PRO A 1 185 ? -19.117 -20.806 45.626 1.00 71.31 185 PRO A CA 1
ATOM 1481 C C . PRO A 1 185 ? -18.846 -19.373 45.150 1.00 71.31 185 PRO A C 1
ATOM 1483 O O . PRO A 1 185 ? -18.757 -19.125 43.940 1.00 71.31 185 PRO A O 1
ATOM 1486 N N . GLU A 1 186 ? -18.667 -18.439 46.090 1.00 70.38 186 GLU A N 1
ATOM 1487 C CA . GLU A 1 186 ? -18.306 -17.055 45.771 1.00 70.38 186 GLU A CA 1
ATOM 1488 C C . GLU A 1 186 ? -16.978 -17.006 44.996 1.00 70.38 186 GLU A C 1
ATOM 1490 O O . GLU A 1 186 ? -15.981 -17.593 45.427 1.00 70.38 186 GLU A O 1
ATOM 1495 N N . PRO A 1 187 ? -16.930 -16.324 43.840 1.00 69.25 187 PRO A N 1
ATOM 1496 C CA . PRO A 1 187 ? -15.709 -16.256 43.062 1.00 69.25 187 PRO A CA 1
ATOM 1497 C C . PRO A 1 187 ? -14.688 -15.310 43.698 1.00 69.25 187 PRO A C 1
ATOM 1499 O O . PRO A 1 187 ? -14.914 -14.105 43.814 1.00 69.25 187 PRO A O 1
ATOM 1502 N N . GLU A 1 188 ? -13.504 -15.832 44.016 1.00 72.31 188 GLU A N 1
ATOM 1503 C CA . GLU A 1 188 ? -12.359 -15.002 44.386 1.00 72.31 188 GLU A CA 1
ATOM 1504 C C . GLU A 1 188 ? -11.869 -14.185 43.171 1.00 72.31 188 GLU A C 1
ATOM 1506 O O . GLU A 1 188 ? -11.231 -14.703 42.246 1.00 72.31 188 GLU A O 1
ATOM 1511 N N . ILE A 1 189 ? -12.164 -12.882 43.181 1.00 68.56 189 ILE A N 1
ATOM 1512 C CA . ILE A 1 189 ? -11.953 -11.943 42.062 1.00 68.56 189 ILE A CA 1
ATOM 1513 C C . ILE A 1 189 ? -10.478 -11.884 41.622 1.00 68.56 189 ILE A C 1
ATOM 1515 O O . ILE A 1 189 ? -10.190 -11.755 40.430 1.00 68.56 189 ILE A O 1
ATOM 1519 N N . GLU A 1 190 ? -9.532 -12.029 42.553 1.00 67.81 190 GLU A N 1
ATOM 1520 C CA . GLU A 1 190 ? -8.096 -11.995 42.246 1.00 67.81 190 GLU A CA 1
ATOM 1521 C C . GLU A 1 190 ? -7.622 -13.244 41.491 1.00 67.81 190 GLU A C 1
ATOM 1523 O O . GLU A 1 190 ? -6.883 -13.135 40.510 1.00 67.81 190 GLU A O 1
ATOM 1528 N N . LYS A 1 191 ? -8.106 -14.433 41.869 1.00 66.81 191 LYS A N 1
ATOM 1529 C CA . LYS A 1 191 ? -7.760 -15.692 41.189 1.00 66.81 191 LYS A CA 1
ATOM 1530 C C . LYS A 1 191 ? -8.439 -15.792 39.819 1.00 66.81 191 LYS A C 1
ATOM 1532 O O . LYS A 1 191 ? -7.835 -16.301 38.872 1.00 66.81 191 LYS A O 1
ATOM 1537 N N . MET A 1 192 ? -9.632 -15.210 39.670 1.00 61.69 192 MET A N 1
ATOM 1538 C CA . MET A 1 192 ? -10.385 -15.120 38.409 1.00 61.69 192 MET A CA 1
ATOM 1539 C C . MET A 1 192 ? -9.729 -14.242 37.329 1.00 61.69 192 MET A C 1
ATOM 1541 O O . MET A 1 192 ? -10.135 -14.306 36.167 1.00 61.69 192 MET A O 1
ATOM 1545 N N . ARG A 1 193 ? -8.695 -13.450 37.645 1.00 66.75 193 ARG A N 1
ATOM 1546 C CA . ARG A 1 193 ? -7.913 -12.729 36.619 1.00 66.75 193 ARG A CA 1
ATOM 1547 C C . ARG A 1 193 ? -7.019 -13.652 35.788 1.00 66.75 193 ARG A C 1
ATOM 1549 O O . ARG A 1 193 ? -6.608 -13.276 34.696 1.00 66.75 193 ARG A O 1
ATOM 1556 N N . THR A 1 194 ? -6.741 -14.862 36.271 1.00 74.19 194 THR A N 1
ATOM 1557 C CA . THR A 1 194 ? -5.911 -15.846 35.566 1.00 74.19 194 THR A CA 1
ATOM 1558 C C . THR A 1 194 ? -6.766 -16.955 34.954 1.00 74.19 194 THR A C 1
ATOM 1560 O O . THR A 1 194 ? -7.733 -17.414 35.561 1.00 74.19 194 THR A O 1
ATOM 1563 N N . VAL A 1 195 ? -6.384 -17.442 33.767 1.00 70.88 195 VAL A N 1
ATOM 1564 C CA . VAL A 1 195 ? -7.045 -18.583 33.098 1.00 70.88 195 VAL A CA 1
ATOM 1565 C C . VAL A 1 195 ? -7.071 -19.814 34.016 1.00 70.88 195 VAL A C 1
ATOM 1567 O O . VAL A 1 195 ? -8.099 -20.474 34.135 1.00 70.88 195 VAL A O 1
ATOM 1570 N N . GLY A 1 196 ? -5.975 -20.075 34.739 1.00 73.25 196 GLY A N 1
ATOM 1571 C CA . GLY A 1 196 ? -5.884 -21.179 35.699 1.00 73.25 196 GLY A CA 1
ATOM 1572 C C . GLY A 1 196 ? -6.853 -21.052 36.879 1.00 73.25 196 GLY A C 1
ATOM 1573 O O . GLY A 1 196 ? -7.476 -22.041 37.258 1.00 73.25 196 GLY A O 1
ATOM 1574 N N . GLY A 1 197 ? -7.046 -19.846 37.422 1.00 74.62 197 GLY A N 1
ATOM 1575 C CA . GLY A 1 197 ? -7.994 -19.622 38.515 1.00 74.62 197 GLY A CA 1
ATOM 1576 C C . GLY A 1 197 ? -9.458 -19.710 38.080 1.00 74.62 197 GLY A C 1
ATOM 1577 O O . GLY A 1 197 ? -10.271 -20.258 38.820 1.00 74.62 197 GLY A O 1
ATOM 1578 N N . ARG A 1 198 ? -9.795 -19.280 36.853 1.00 74.56 198 ARG A N 1
ATOM 1579 C CA . ARG A 1 198 ? -11.146 -19.489 36.300 1.00 74.56 198 ARG A CA 1
ATOM 1580 C C . ARG A 1 198 ? -11.443 -20.974 36.057 1.00 74.56 198 ARG A C 1
ATOM 1582 O O . ARG A 1 198 ? -12.541 -21.421 36.366 1.00 74.56 198 ARG A O 1
ATOM 1589 N N . ILE A 1 199 ? -10.472 -21.750 35.556 1.00 77.56 199 ILE A N 1
ATOM 1590 C CA . ILE A 1 199 ? -10.610 -23.213 35.403 1.00 77.56 199 ILE A CA 1
ATOM 1591 C C . ILE A 1 199 ? -10.787 -23.887 36.769 1.00 77.56 199 ILE A C 1
ATOM 1593 O O . ILE A 1 199 ? -11.648 -24.753 36.907 1.00 77.56 199 ILE A O 1
ATOM 1597 N N . GLY A 1 200 ? -10.015 -23.474 37.780 1.00 74.94 200 GLY A N 1
ATOM 1598 C CA . GLY A 1 200 ? -10.137 -23.982 39.149 1.00 74.94 200 GLY A CA 1
ATOM 1599 C C . GLY A 1 200 ? -11.526 -23.739 39.740 1.00 74.94 200 GLY A C 1
ATOM 1600 O O . GLY A 1 200 ? -12.169 -24.682 40.194 1.00 74.94 200 GLY A O 1
ATOM 1601 N N . TRP A 1 201 ? -12.033 -22.508 39.632 1.00 81.69 201 TRP A N 1
ATOM 1602 C CA . TRP A 1 201 ? -13.377 -22.152 40.095 1.00 81.69 201 TRP A CA 1
ATOM 1603 C C . TRP A 1 201 ? -14.480 -22.899 39.334 1.00 81.69 201 TRP A C 1
ATOM 1605 O O . TRP A 1 201 ? -15.415 -23.413 39.942 1.00 81.69 201 TRP A O 1
ATOM 1615 N N . VAL A 1 202 ? -14.359 -23.041 38.009 1.00 79.62 202 VAL A N 1
ATOM 1616 C CA . VAL A 1 202 ? -15.303 -23.842 37.213 1.00 79.62 202 VAL A CA 1
ATOM 1617 C C . VAL A 1 202 ? -15.276 -25.314 37.634 1.00 79.62 202 VAL A C 1
ATOM 1619 O O . VAL A 1 202 ? -16.334 -25.924 37.761 1.00 79.62 202 VAL A O 1
ATOM 1622 N N . SER A 1 203 ? -14.099 -25.890 37.884 1.00 77.50 203 SER A N 1
ATOM 1623 C CA . SER A 1 203 ? -13.969 -27.269 38.371 1.00 77.50 203 SER A CA 1
ATOM 1624 C C . SER A 1 203 ? -14.619 -27.453 39.744 1.00 77.50 203 SER A C 1
ATOM 1626 O O . SER A 1 203 ? -15.227 -28.491 40.009 1.00 77.50 203 SER A O 1
ATOM 1628 N N . GLU A 1 204 ? -14.522 -26.448 40.609 1.00 77.00 204 GLU A N 1
ATOM 1629 C CA . GLU A 1 204 ? -15.161 -26.430 41.923 1.00 77.00 204 GLU A CA 1
ATOM 1630 C C . GLU A 1 204 ? -16.686 -26.312 41.802 1.00 77.00 204 GLU A C 1
ATOM 1632 O O . GLU A 1 204 ? -17.407 -27.103 42.405 1.00 77.00 204 GLU A O 1
ATOM 1637 N N . CYS A 1 205 ? -17.180 -25.439 40.919 1.00 74.50 205 CYS A N 1
ATOM 1638 C CA . CYS A 1 205 ? -18.603 -25.318 40.594 1.00 74.50 205 CYS A CA 1
ATOM 1639 C C . CYS A 1 205 ? -19.178 -26.601 39.982 1.00 74.50 205 CYS A C 1
ATOM 1641 O O . CYS A 1 205 ? -20.298 -26.993 40.287 1.00 74.50 205 CYS A O 1
ATOM 1643 N N . VAL A 1 206 ? -18.427 -27.284 39.116 1.00 76.38 206 VAL A N 1
ATOM 1644 C CA . VAL A 1 206 ? -18.839 -28.582 38.561 1.00 76.38 206 VAL A CA 1
ATOM 1645 C C . VAL A 1 206 ? -18.834 -29.653 39.652 1.00 76.38 206 VAL A C 1
ATOM 1647 O O . VAL A 1 206 ? -19.742 -30.477 39.692 1.00 76.38 206 VAL A O 1
ATOM 1650 N N . SER A 1 207 ? -17.872 -29.622 40.577 1.00 74.12 207 SER A N 1
ATOM 1651 C CA . SER A 1 207 ? -17.821 -30.557 41.708 1.00 74.12 207 SER A CA 1
ATOM 1652 C C . SER A 1 207 ? -18.992 -30.357 42.673 1.00 74.12 207 SER A C 1
ATOM 1654 O O . SER A 1 207 ? -19.557 -31.341 43.147 1.00 74.12 207 SER A O 1
ATOM 1656 N N . THR A 1 208 ? -19.423 -29.116 42.917 1.00 72.50 208 THR A N 1
ATOM 1657 C CA . THR A 1 208 ? -20.623 -28.825 43.717 1.00 72.50 208 THR A CA 1
ATOM 1658 C C . THR A 1 208 ? -21.913 -29.145 42.967 1.00 72.50 208 THR A C 1
ATOM 1660 O O . THR A 1 208 ? -22.850 -29.646 43.581 1.00 72.50 208 THR A O 1
ATOM 1663 N N . LEU A 1 209 ? -21.966 -28.963 41.644 1.00 72.44 209 LEU A N 1
ATOM 1664 C CA . LEU A 1 209 ? -23.127 -29.338 40.828 1.00 72.44 209 LEU A CA 1
ATOM 1665 C C . LEU A 1 209 ? -23.307 -30.866 40.738 1.00 72.44 209 LEU A C 1
ATOM 1667 O O . LEU A 1 209 ? -24.427 -31.366 40.801 1.00 72.44 209 LEU A O 1
ATOM 1671 N N . VAL A 1 210 ? -22.204 -31.613 40.615 1.00 71.44 210 VAL A N 1
ATOM 1672 C CA . VAL A 1 210 ? -22.191 -33.087 40.560 1.00 71.44 210 VAL A CA 1
ATOM 1673 C C . VAL A 1 210 ? -22.337 -33.704 41.958 1.00 71.44 210 VAL A C 1
ATOM 1675 O O . VAL A 1 210 ? -22.949 -34.759 42.101 1.00 71.44 210 VAL A O 1
ATOM 1678 N N . GLY A 1 211 ? -21.828 -33.043 43.002 1.00 60.28 211 GLY A N 1
ATOM 1679 C CA . GLY A 1 211 ? -22.021 -33.443 44.401 1.00 60.28 211 GLY A CA 1
ATOM 1680 C C . GLY A 1 211 ? -23.389 -33.056 44.980 1.00 60.28 211 GLY A C 1
ATOM 1681 O O . GLY A 1 211 ? -23.871 -33.706 45.906 1.00 60.28 211 GLY A O 1
ATOM 1682 N N . GLY A 1 212 ? -24.040 -32.033 44.417 1.00 52.41 212 GLY A N 1
ATOM 1683 C CA . GLY A 1 212 ? -25.290 -31.430 44.894 1.00 52.41 212 GLY A CA 1
ATOM 1684 C C . GLY A 1 212 ? -26.572 -32.208 44.583 1.00 52.41 212 GLY A C 1
ATOM 1685 O O . GLY A 1 212 ? -27.650 -31.799 45.004 1.00 52.41 212 GLY A O 1
ATOM 1686 N N . THR A 1 213 ? -26.497 -33.359 43.910 1.00 46.62 213 THR A N 1
ATOM 1687 C CA . THR A 1 213 ? -27.671 -34.219 43.665 1.00 46.62 213 THR A CA 1
ATOM 1688 C C . THR A 1 213 ? -28.114 -35.043 44.882 1.00 46.62 213 THR A C 1
ATOM 1690 O O . THR A 1 213 ? -29.011 -35.875 44.759 1.00 46.62 213 THR A O 1
ATOM 1693 N N . GLN A 1 214 ? -27.538 -34.826 46.069 1.00 45.00 214 GLN A N 1
ATOM 1694 C CA . GLN A 1 214 ? -28.063 -35.360 47.332 1.00 45.00 214 GLN A CA 1
ATOM 1695 C C . GLN A 1 214 ? -28.712 -34.253 48.171 1.00 45.00 214 GLN A C 1
ATOM 1697 O O . GLN A 1 214 ? -28.163 -33.800 49.171 1.00 45.00 214 GLN A O 1
ATOM 1702 N N . THR A 1 215 ? -29.921 -33.841 47.792 1.00 39.91 215 THR A N 1
ATOM 1703 C CA . THR A 1 215 ? -30.825 -33.114 48.687 1.00 39.91 215 THR A CA 1
ATOM 1704 C C . THR A 1 215 ? -31.815 -34.091 49.323 1.00 39.91 215 THR A C 1
ATOM 1706 O O . THR A 1 215 ? -32.768 -34.554 48.702 1.00 39.91 215 THR A O 1
ATOM 1709 N N . VAL A 1 216 ? -31.617 -34.374 50.612 1.00 41.53 216 VAL A N 1
ATOM 1710 C CA . VAL A 1 216 ? -32.717 -34.705 51.527 1.00 41.53 216 VAL A CA 1
ATOM 1711 C C . VAL A 1 216 ? -32.687 -33.688 52.665 1.00 41.53 216 VAL A C 1
ATOM 1713 O O . VAL A 1 216 ? -31.873 -33.789 53.572 1.00 41.53 216 VAL A O 1
ATOM 1716 N N . GLY A 1 217 ? -33.599 -32.715 52.570 1.00 40.34 217 GLY A N 1
ATOM 1717 C CA . GLY A 1 217 ? -34.322 -32.078 53.676 1.00 40.34 217 GLY A CA 1
ATOM 1718 C C . GLY A 1 217 ? -33.551 -31.257 54.717 1.00 40.34 217 GLY A C 1
ATOM 1719 O O . GLY A 1 217 ? -32.931 -31.811 55.614 1.00 40.34 217 GLY A O 1
ATOM 1720 N N . SER A 1 218 ? -33.790 -29.940 54.749 1.00 31.83 218 SER A N 1
ATOM 1721 C CA . SER A 1 218 ? -34.707 -29.318 55.730 1.00 31.83 218 SER A CA 1
ATOM 1722 C C . SER A 1 218 ? -34.538 -27.785 55.774 1.00 31.83 218 SER A C 1
ATOM 1724 O O . SER A 1 218 ? -33.411 -27.312 55.916 1.00 31.83 218 SER A O 1
ATOM 1726 N N . PRO A 1 219 ? -35.626 -26.990 55.723 1.00 51.00 219 PRO A N 1
ATOM 1727 C CA . PRO A 1 219 ? -35.600 -25.570 56.037 1.00 51.00 219 PRO A CA 1
ATOM 1728 C C . PRO A 1 219 ? -35.906 -25.361 57.529 1.00 51.00 219 PRO A C 1
ATOM 1730 O O . PRO A 1 219 ? -36.981 -25.717 58.011 1.00 51.00 219 PRO A O 1
ATOM 1733 N N . THR A 1 220 ? -34.998 -24.732 58.274 1.00 36.03 220 THR A N 1
ATOM 1734 C CA . THR A 1 220 ? -35.293 -24.204 59.616 1.00 36.03 220 THR A CA 1
ATOM 1735 C C . THR A 1 220 ? -35.125 -22.694 59.646 1.00 36.03 220 THR A C 1
ATOM 1737 O O . THR A 1 220 ? -34.084 -22.133 59.971 1.00 36.03 220 THR A O 1
ATOM 1740 N N . SER A 1 221 ? -36.246 -22.040 59.369 1.00 42.28 221 SER A N 1
ATOM 1741 C CA . SER A 1 221 ? -36.646 -20.767 59.953 1.00 42.28 221 SER A CA 1
ATOM 1742 C C . SER A 1 221 ? -36.330 -20.700 61.455 1.00 42.28 221 SER A C 1
ATOM 1744 O O . SER A 1 221 ? -36.846 -21.506 62.233 1.00 42.28 221 SER A O 1
ATOM 1746 N N . LYS A 1 222 ? -35.559 -19.691 61.879 1.00 41.03 222 LYS A N 1
ATOM 1747 C CA . LYS A 1 222 ? -35.554 -19.204 63.265 1.00 41.03 222 LYS A CA 1
ATOM 1748 C C . LYS A 1 222 ? -36.243 -17.848 63.329 1.00 41.03 222 LYS A C 1
ATOM 1750 O O . LYS A 1 222 ? -35.773 -16.854 62.788 1.00 41.03 222 LYS A O 1
ATOM 1755 N N . ALA A 1 223 ? -37.383 -17.855 64.005 1.00 40.53 223 ALA A N 1
ATOM 1756 C CA . ALA A 1 223 ? -38.163 -16.692 64.370 1.00 40.53 223 ALA A CA 1
ATOM 1757 C C . ALA A 1 223 ? -37.568 -15.982 65.609 1.00 40.53 223 ALA A C 1
ATOM 1759 O O . ALA A 1 223 ? -37.171 -16.642 66.562 1.00 40.53 223 ALA A O 1
ATOM 1760 N N . ARG A 1 224 ? -37.602 -14.639 65.577 1.00 44.94 224 ARG A N 1
ATOM 1761 C CA . ARG A 1 224 ? -38.237 -13.734 66.563 1.00 44.94 224 ARG A CA 1
ATOM 1762 C C . ARG A 1 224 ? -37.794 -13.791 68.040 1.00 44.94 224 ARG A C 1
ATOM 1764 O O . ARG A 1 224 ? -38.145 -14.730 68.739 1.00 44.94 224 ARG A O 1
ATOM 1771 N N . GLN A 1 225 ? -37.260 -12.670 68.547 1.00 43.22 225 GLN A N 1
ATOM 1772 C CA . GLN A 1 225 ? -37.833 -11.880 69.664 1.00 43.22 225 GLN A CA 1
ATOM 1773 C C . GLN A 1 225 ? -36.940 -10.685 70.048 1.00 43.22 225 GLN A C 1
ATOM 1775 O O . GLN A 1 225 ? -35.752 -10.880 70.261 1.00 43.22 225 GLN A O 1
ATOM 1780 N N . LEU A 1 226 ? -37.563 -9.500 70.154 1.00 41.44 226 LEU A N 1
ATOM 1781 C CA . LEU A 1 226 ? -37.228 -8.259 70.899 1.00 41.44 226 LEU A CA 1
ATOM 1782 C C . LEU A 1 226 ? -37.844 -7.094 70.085 1.00 41.44 226 LEU A C 1
ATOM 1784 O O . LEU A 1 226 ? -37.570 -7.004 68.899 1.00 41.44 226 LEU A O 1
ATOM 1788 N N . THR A 1 227 ? -38.694 -6.173 70.545 1.00 40.50 227 THR A N 1
ATOM 1789 C CA . THR A 1 227 ? -39.408 -5.935 71.809 1.00 40.50 227 THR A CA 1
ATOM 1790 C C . THR A 1 227 ? -40.543 -4.954 71.466 1.00 40.50 227 THR A C 1
ATOM 1792 O O . THR A 1 227 ? -40.318 -3.991 70.736 1.00 40.50 227 THR A O 1
ATOM 1795 N N . GLN A 1 228 ? -41.762 -5.185 71.955 1.00 52.00 228 GLN A N 1
ATOM 1796 C CA . GLN A 1 228 ? -42.911 -4.288 71.774 1.00 52.00 228 GLN A CA 1
ATOM 1797 C C . GLN A 1 228 ? -42.804 -3.079 72.714 1.00 52.00 228 GLN A C 1
ATOM 1799 O O . GLN A 1 228 ? -43.152 -3.191 73.885 1.00 52.00 228 GLN A O 1
ATOM 1804 N N . GLN A 1 229 ? -42.320 -1.939 72.205 1.00 45.72 229 GLN A N 1
ATOM 1805 C CA . GLN A 1 229 ? -42.608 -0.601 72.760 1.00 45.72 229 GLN A CA 1
ATOM 1806 C C . GLN A 1 229 ? -42.321 0.579 71.793 1.00 45.72 229 GLN A C 1
ATOM 1808 O O . GLN A 1 229 ? -42.348 1.728 72.221 1.00 45.72 229 GLN A O 1
ATOM 1813 N N . ALA A 1 230 ? -42.105 0.328 70.491 1.00 50.41 230 ALA A N 1
ATOM 1814 C CA . ALA A 1 230 ? -41.705 1.335 69.488 1.00 50.41 230 ALA A CA 1
ATOM 1815 C C . ALA A 1 230 ? -42.693 1.486 68.303 1.00 50.41 230 ALA A C 1
ATOM 1817 O O . ALA A 1 230 ? -42.315 1.924 67.221 1.00 50.41 230 ALA A O 1
ATOM 1818 N N . ASP A 1 231 ? -43.965 1.115 68.480 1.00 55.72 231 ASP A N 1
ATOM 1819 C CA . ASP A 1 231 ? -44.907 0.886 67.365 1.00 55.72 231 ASP A CA 1
ATOM 1820 C C . ASP A 1 231 ? -45.363 2.145 66.600 1.00 55.72 231 ASP A C 1
ATOM 1822 O O . ASP A 1 231 ? -45.971 2.022 65.542 1.00 55.72 231 ASP A O 1
ATOM 1826 N N . VAL A 1 232 ? -45.067 3.357 67.084 1.00 59.03 232 VAL A N 1
ATOM 1827 C CA . VAL A 1 232 ? -45.390 4.600 66.352 1.00 59.03 232 VAL A CA 1
ATOM 1828 C C . VAL A 1 232 ? -44.155 5.185 65.656 1.00 59.03 232 VAL A C 1
ATOM 1830 O O . VAL A 1 232 ? -44.255 5.531 64.483 1.00 59.03 232 VAL A O 1
ATOM 1833 N N . SER A 1 233 ? -42.973 5.204 66.299 1.00 62.06 233 SER A N 1
ATOM 1834 C CA . SER A 1 233 ? -41.743 5.672 65.624 1.00 62.06 233 SER A CA 1
ATOM 1835 C C . SER A 1 233 ? -41.270 4.691 64.555 1.00 62.06 233 SER A C 1
ATOM 1837 O O . SER A 1 233 ? -40.860 5.127 63.489 1.00 62.06 233 SER A O 1
ATOM 1839 N N . SER A 1 234 ? -41.421 3.379 64.771 1.00 75.75 234 SER A N 1
ATOM 1840 C CA . SER A 1 234 ? -41.042 2.366 63.781 1.00 75.75 234 SER A CA 1
ATOM 1841 C C . SER A 1 234 ? -41.864 2.477 62.496 1.00 75.75 234 SER A C 1
ATOM 1843 O O . SER A 1 234 ? -41.330 2.288 61.407 1.00 75.75 234 SER A O 1
ATOM 1845 N N . VAL A 1 235 ? -43.152 2.825 62.598 1.00 83.69 235 VAL A N 1
ATOM 1846 C CA . VAL A 1 235 ? -44.020 3.013 61.427 1.00 83.69 235 VAL A CA 1
ATOM 1847 C C . VAL A 1 235 ? -43.630 4.270 60.651 1.00 83.69 235 VAL A C 1
ATOM 1849 O O . VAL A 1 235 ? -43.644 4.248 59.420 1.00 83.69 235 VAL A O 1
ATOM 1852 N N . ASP A 1 236 ? -43.255 5.349 61.335 1.00 86.81 236 ASP A N 1
ATOM 1853 C CA . ASP A 1 236 ? -42.804 6.579 60.680 1.00 86.81 236 ASP A CA 1
ATOM 1854 C C . ASP A 1 236 ? -41.377 6.447 60.110 1.00 86.81 236 ASP A C 1
ATOM 1856 O O . ASP A 1 236 ? -41.107 6.944 59.016 1.00 86.81 236 ASP A O 1
ATOM 1860 N N . GLU A 1 237 ? -40.496 5.684 60.759 1.00 89.56 237 GLU A N 1
ATOM 1861 C CA . GLU A 1 237 ? -39.188 5.276 60.225 1.00 89.56 237 GLU A CA 1
ATOM 1862 C C . GLU A 1 237 ? -39.341 4.386 58.985 1.00 89.56 237 GLU A C 1
ATOM 1864 O O . GLU A 1 237 ? -38.676 4.616 57.980 1.00 89.56 237 GLU A O 1
ATOM 1869 N N . LEU A 1 238 ? -40.268 3.421 58.998 1.00 91.56 238 LEU A N 1
ATOM 1870 C CA . LEU A 1 238 ? -40.590 2.583 57.837 1.00 91.56 238 LEU A CA 1
ATOM 1871 C C . LEU A 1 238 ? -41.170 3.397 56.678 1.00 91.56 238 LEU A C 1
ATOM 1873 O O . LEU A 1 238 ? -40.817 3.154 55.526 1.00 91.56 238 LEU A O 1
ATOM 1877 N N . LYS A 1 239 ? -42.042 4.372 56.959 1.00 92.75 239 LYS A N 1
ATOM 1878 C CA . LYS A 1 239 ? -42.544 5.298 55.933 1.00 92.75 239 LYS A CA 1
ATOM 1879 C C . LYS A 1 239 ? -41.419 6.144 55.350 1.00 92.75 239 LYS A C 1
ATOM 1881 O O . LYS A 1 239 ? -41.368 6.282 54.134 1.00 92.75 239 LYS A O 1
ATOM 1886 N N . THR A 1 240 ? -40.524 6.652 56.196 1.00 93.94 240 THR A N 1
ATOM 1887 C CA . THR A 1 240 ? -39.358 7.437 55.766 1.00 93.94 240 THR A CA 1
ATOM 1888 C C . THR A 1 240 ? -38.417 6.588 54.908 1.00 93.94 240 THR A C 1
ATOM 1890 O O . THR A 1 240 ? -38.049 6.987 53.808 1.00 93.94 240 THR A O 1
ATOM 1893 N N . ALA A 1 241 ? -38.120 5.357 55.333 1.00 95.69 241 ALA A N 1
ATOM 1894 C CA . ALA A 1 241 ? -37.316 4.414 54.562 1.00 95.69 241 ALA A CA 1
ATOM 1895 C C . ALA A 1 241 ? -37.974 4.055 53.220 1.00 95.69 241 ALA A C 1
ATOM 1897 O O . ALA A 1 241 ? -37.291 3.945 52.206 1.00 95.69 241 ALA A O 1
ATOM 1898 N N . LEU A 1 242 ? -39.302 3.907 53.182 1.00 94.06 242 LEU A N 1
ATOM 1899 C CA . LEU A 1 242 ? -40.034 3.658 51.942 1.00 94.06 242 LEU A CA 1
ATOM 1900 C C . LEU A 1 242 ? -39.967 4.862 50.995 1.00 94.06 242 LEU A C 1
ATOM 1902 O O . LEU A 1 242 ? -39.755 4.671 49.799 1.00 94.06 242 LEU A O 1
ATOM 1906 N N . THR A 1 243 ? -40.130 6.087 51.502 1.00 96.38 243 THR A N 1
ATOM 1907 C CA . THR A 1 243 ? -40.003 7.301 50.682 1.00 96.38 243 THR A CA 1
ATOM 1908 C C . THR A 1 243 ? -38.583 7.487 50.162 1.00 96.38 243 THR A C 1
ATOM 1910 O O . THR A 1 243 ? -38.413 7.823 48.991 1.00 96.38 243 THR A O 1
ATOM 1913 N N . ASP A 1 244 ? -37.571 7.188 50.977 1.00 97.12 244 ASP A N 1
ATOM 1914 C CA . ASP A 1 244 ? -36.166 7.247 50.569 1.00 97.12 244 ASP A CA 1
ATOM 1915 C C . ASP A 1 244 ? -35.859 6.192 49.507 1.00 97.12 244 ASP A C 1
ATOM 1917 O O . ASP A 1 244 ? -35.192 6.481 48.515 1.00 97.12 244 ASP A O 1
ATOM 1921 N N . LEU A 1 245 ? -36.411 4.984 49.650 1.00 96.56 245 LEU A N 1
ATOM 1922 C CA . LEU A 1 245 ? -36.261 3.921 48.660 1.00 96.56 245 LEU A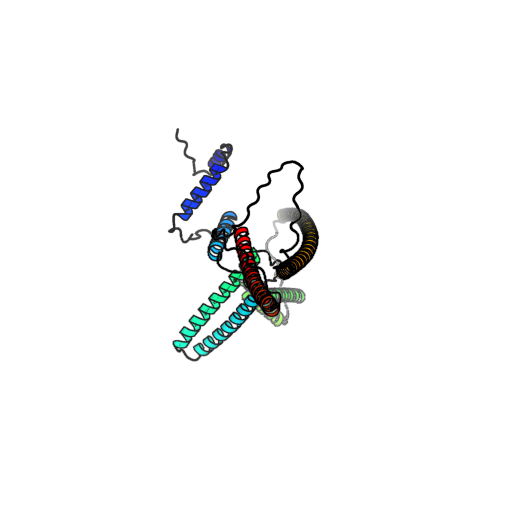 CA 1
ATOM 1923 C C . LEU A 1 245 ? -36.964 4.270 47.341 1.00 96.56 245 LEU A C 1
ATOM 1925 O O . LEU A 1 245 ? -36.422 4.024 46.265 1.00 96.56 245 LEU A O 1
ATOM 1929 N N . GLN A 1 246 ? -38.143 4.894 47.402 1.00 96.44 246 GLN A N 1
ATOM 1930 C CA . GLN A 1 246 ? -38.843 5.408 46.221 1.00 96.44 246 GLN A CA 1
ATOM 1931 C C . GLN A 1 246 ? -38.063 6.541 45.545 1.00 96.44 246 GLN A C 1
ATOM 1933 O O . GLN A 1 246 ? -37.987 6.585 44.314 1.00 96.44 246 GLN A O 1
ATOM 1938 N N . PHE A 1 247 ? -37.458 7.437 46.327 1.00 97.88 247 PHE A N 1
ATOM 1939 C CA . PHE A 1 247 ? -36.594 8.491 45.808 1.00 97.88 247 PHE A CA 1
ATOM 1940 C C . PHE A 1 247 ? -35.343 7.907 45.148 1.00 97.88 247 PHE A C 1
ATOM 1942 O O . PHE A 1 247 ? -35.042 8.258 44.009 1.00 97.88 247 PHE A O 1
ATOM 1949 N N . ALA A 1 248 ? -34.662 6.971 45.812 1.00 97.50 248 ALA A N 1
ATOM 1950 C CA . ALA A 1 248 ? -33.491 6.286 45.278 1.00 97.50 248 ALA A CA 1
ATOM 1951 C C . ALA A 1 248 ? -33.825 5.538 43.981 1.00 97.50 248 ALA A C 1
ATOM 1953 O O . ALA A 1 248 ? -33.098 5.663 42.998 1.00 97.50 248 ALA A O 1
ATOM 1954 N N . HIS A 1 249 ? -34.959 4.832 43.937 1.00 97.50 249 HIS A N 1
ATOM 1955 C CA . HIS A 1 249 ? -35.428 4.153 42.733 1.00 97.50 249 HIS A CA 1
ATOM 1956 C C . HIS A 1 249 ? -35.676 5.137 41.582 1.00 97.50 249 HIS A C 1
ATOM 1958 O O . HIS A 1 249 ? -35.184 4.921 40.475 1.00 97.50 249 HIS A O 1
ATOM 1964 N N . ASN A 1 250 ? -36.405 6.232 41.822 1.00 97.12 250 ASN A N 1
ATOM 1965 C CA . ASN A 1 250 ? -36.654 7.252 40.797 1.00 97.12 250 ASN A CA 1
ATOM 1966 C C . ASN A 1 250 ? -35.364 7.932 40.328 1.00 97.12 250 ASN A C 1
ATOM 1968 O O . ASN A 1 250 ? -35.188 8.156 39.131 1.00 97.12 250 ASN A O 1
ATOM 1972 N N . TYR A 1 251 ? -34.457 8.243 41.253 1.00 98.06 251 TYR A N 1
ATOM 1973 C CA . TYR A 1 251 ? -33.165 8.838 40.935 1.00 98.06 251 TYR A CA 1
ATOM 1974 C C . TYR A 1 251 ? -32.331 7.911 40.049 1.00 98.06 251 TYR A C 1
ATOM 1976 O O . TYR A 1 251 ? -31.858 8.338 38.997 1.00 98.06 251 TYR A O 1
ATOM 1984 N N . LEU A 1 252 ? -32.195 6.640 40.440 1.00 97.44 252 LEU A N 1
ATOM 1985 C CA . LEU A 1 252 ? -31.452 5.647 39.670 1.00 97.44 252 LEU A CA 1
ATOM 1986 C C . LEU A 1 252 ? -32.095 5.415 38.306 1.00 97.44 252 LEU A C 1
ATOM 1988 O O . LEU A 1 252 ? -31.390 5.448 37.307 1.00 97.44 252 LEU A O 1
ATOM 1992 N N . THR A 1 253 ? -33.420 5.263 38.240 1.00 97.75 253 THR A N 1
ATOM 1993 C CA . THR A 1 253 ? -34.141 5.081 36.967 1.00 97.75 253 THR A CA 1
ATOM 1994 C C . THR A 1 253 ? -33.850 6.231 36.010 1.00 97.75 253 THR A C 1
ATOM 1996 O O . THR A 1 253 ? -33.448 5.999 34.875 1.00 97.75 253 THR A O 1
ATOM 1999 N N . ARG A 1 254 ? -33.954 7.475 36.490 1.00 97.88 254 ARG A N 1
ATOM 2000 C CA . ARG A 1 254 ? -33.665 8.655 35.674 1.00 97.88 254 ARG A CA 1
ATOM 2001 C C . ARG A 1 254 ? -32.198 8.726 35.252 1.00 97.88 254 ARG A C 1
ATOM 2003 O O . ARG A 1 254 ? -31.916 9.063 34.111 1.00 97.88 254 ARG A O 1
ATOM 2010 N N . LYS A 1 255 ? -31.265 8.376 36.143 1.00 97.31 255 LYS A N 1
ATOM 2011 C CA . LYS A 1 255 ? -29.836 8.298 35.807 1.00 97.31 255 LYS A CA 1
ATOM 2012 C C . LYS A 1 255 ? -29.552 7.261 34.726 1.00 97.31 255 LYS A C 1
ATOM 2014 O O . LYS A 1 255 ? -28.839 7.574 33.779 1.00 97.31 255 LYS A O 1
ATOM 2019 N N . PHE A 1 256 ? -30.150 6.077 34.829 1.00 98.00 256 PHE A N 1
ATOM 2020 C CA . PHE A 1 256 ? -30.042 5.045 33.802 1.00 98.00 256 PHE A CA 1
ATOM 2021 C C . PHE A 1 256 ? -30.648 5.495 32.470 1.00 98.00 256 PHE A C 1
ATOM 2023 O O . PHE A 1 256 ? -30.076 5.216 31.420 1.00 98.00 256 PHE A O 1
ATOM 2030 N N . GLU A 1 257 ? -31.783 6.196 32.485 1.00 97.75 257 GLU A N 1
ATOM 2031 C CA . GLU A 1 257 ? -32.390 6.756 31.273 1.00 97.75 257 GLU A CA 1
ATOM 2032 C C . GLU A 1 257 ? -31.494 7.819 30.622 1.00 97.75 257 GLU A C 1
ATOM 2034 O O . GLU A 1 257 ? -31.236 7.734 29.421 1.00 97.75 257 GLU A O 1
ATOM 2039 N N . ASP A 1 258 ? -30.957 8.755 31.410 1.00 98.00 258 ASP A N 1
ATOM 2040 C CA . ASP A 1 258 ? -30.044 9.799 30.934 1.00 98.00 258 ASP A CA 1
ATOM 2041 C C . ASP A 1 258 ? -28.760 9.193 30.327 1.00 98.00 258 ASP A C 1
ATOM 2043 O O . ASP A 1 258 ? -28.331 9.595 29.242 1.00 98.00 258 ASP A O 1
ATOM 2047 N N . GLU A 1 259 ? -28.155 8.198 30.990 1.00 97.44 259 GLU A N 1
ATOM 2048 C CA . GLU A 1 259 ? -26.971 7.488 30.484 1.00 97.44 259 GLU A CA 1
ATOM 2049 C C . GLU A 1 259 ? -27.282 6.685 29.220 1.00 97.44 259 GLU A C 1
ATOM 2051 O O . GLU A 1 259 ? -26.531 6.741 28.245 1.00 97.44 259 GLU A O 1
ATOM 2056 N N . ARG A 1 260 ? -28.414 5.978 29.183 1.00 97.94 260 ARG A N 1
ATOM 2057 C CA . ARG A 1 260 ? -28.853 5.237 27.995 1.00 97.94 260 ARG A CA 1
ATOM 2058 C C . ARG A 1 260 ? -29.039 6.170 26.801 1.00 97.94 260 ARG A C 1
ATOM 2060 O O . ARG A 1 260 ? -28.605 5.843 25.695 1.00 97.94 260 ARG A O 1
ATOM 2067 N N . ASP A 1 261 ? -29.659 7.326 27.008 1.00 97.94 261 ASP A N 1
ATOM 2068 C CA . ASP A 1 261 ? -29.891 8.307 25.951 1.00 97.94 261 ASP A CA 1
ATOM 2069 C C . ASP A 1 261 ? -28.573 8.956 25.491 1.00 97.94 261 ASP A C 1
ATOM 2071 O O . ASP A 1 261 ? -28.376 9.175 24.291 1.00 97.94 261 ASP A O 1
ATOM 2075 N N . LEU A 1 262 ? -27.632 9.200 26.410 1.00 97.88 262 LEU A N 1
ATOM 2076 C CA . LEU A 1 262 ? -26.276 9.649 26.085 1.00 97.88 262 LEU A CA 1
ATOM 2077 C C . LEU A 1 262 ? -25.522 8.610 25.246 1.00 97.88 262 LEU A C 1
ATOM 2079 O O . LEU A 1 262 ? -24.985 8.947 24.190 1.00 97.88 262 LEU A O 1
ATOM 2083 N N . HIS A 1 263 ? -25.511 7.345 25.669 1.00 97.19 263 HIS A N 1
ATOM 2084 C CA . HIS A 1 263 ? -24.871 6.265 24.921 1.00 97.19 263 HIS A CA 1
ATOM 2085 C C . HIS A 1 263 ? -25.509 6.072 23.549 1.00 97.19 263 HIS A C 1
ATOM 2087 O O . HIS A 1 263 ? -24.795 5.893 22.567 1.00 97.19 263 HIS A O 1
ATOM 2093 N N . SER A 1 264 ? -26.835 6.179 23.450 1.00 98.00 264 SER A N 1
ATOM 2094 C CA . SER A 1 264 ? -27.548 6.125 22.173 1.00 98.00 264 SER A CA 1
ATOM 2095 C C . SER A 1 264 ? -27.105 7.247 21.224 1.00 98.00 264 SER A C 1
ATOM 2097 O O . SER A 1 264 ? -26.835 6.988 20.049 1.00 98.00 264 SER A O 1
ATOM 2099 N N . LYS A 1 265 ? -26.937 8.480 21.728 1.00 98.06 265 LYS A N 1
ATOM 2100 C CA . LYS A 1 265 ? -26.394 9.606 20.946 1.00 98.06 265 LYS A CA 1
ATOM 2101 C C . LYS A 1 265 ? -24.965 9.340 20.478 1.00 98.06 265 LYS A C 1
ATOM 2103 O O . LYS A 1 265 ? -24.703 9.441 19.285 1.00 98.06 265 LYS A O 1
ATOM 2108 N N . ILE A 1 266 ? -24.076 8.927 21.382 1.00 98.12 266 ILE A N 1
ATOM 2109 C CA . ILE A 1 266 ? -22.678 8.610 21.047 1.00 98.12 266 ILE A CA 1
ATOM 2110 C C . ILE A 1 266 ? -22.612 7.502 19.990 1.00 98.12 266 ILE A C 1
ATOM 2112 O O . ILE A 1 266 ? -21.844 7.589 19.036 1.00 98.12 266 ILE A O 1
ATOM 2116 N N . LEU A 1 267 ? -23.435 6.465 20.127 1.00 97.81 267 LEU A N 1
ATOM 2117 C CA . LEU A 1 267 ? -23.461 5.341 19.199 1.00 97.81 267 LEU A CA 1
ATOM 2118 C C . LEU A 1 267 ? -23.947 5.782 17.809 1.00 97.81 267 LEU A C 1
ATOM 2120 O O . LEU A 1 267 ? -23.373 5.370 16.801 1.00 97.81 267 LEU A O 1
ATOM 2124 N N . ASN A 1 268 ? -24.949 6.659 17.738 1.00 97.75 268 ASN A N 1
ATOM 2125 C CA . ASN A 1 268 ? -25.395 7.244 16.473 1.00 97.75 268 ASN A CA 1
ATOM 2126 C C . ASN A 1 268 ? -24.326 8.149 15.841 1.00 97.75 268 ASN A C 1
ATOM 2128 O O . ASN A 1 268 ? -24.096 8.044 14.637 1.00 97.75 268 ASN A O 1
ATOM 2132 N N . ASP A 1 269 ? -23.618 8.954 16.634 1.00 97.88 269 ASP A N 1
ATOM 2133 C CA . ASP A 1 269 ? -22.502 9.774 16.150 1.00 97.88 269 ASP A CA 1
ATOM 2134 C C . ASP A 1 269 ? -21.362 8.907 15.600 1.00 97.88 269 ASP A C 1
ATOM 2136 O O . ASP A 1 269 ? -20.818 9.191 14.533 1.00 97.88 269 ASP A O 1
ATOM 2140 N N . LEU A 1 270 ? -21.019 7.814 16.288 1.00 97.00 270 LEU A N 1
ATOM 2141 C CA . LEU A 1 270 ? -20.016 6.858 15.817 1.00 97.00 270 LEU A CA 1
ATOM 2142 C C . LEU A 1 270 ? -20.457 6.163 14.527 1.00 97.00 270 LEU A C 1
ATOM 2144 O O . LEU A 1 270 ? -19.654 6.037 13.605 1.00 97.00 270 LEU A O 1
ATOM 2148 N N . ARG A 1 271 ? -21.731 5.768 14.415 1.00 97.62 271 ARG A N 1
ATOM 2149 C CA . ARG A 1 271 ? -22.289 5.221 13.166 1.00 97.62 271 ARG A CA 1
ATOM 2150 C C . ARG A 1 271 ? -22.214 6.229 12.023 1.00 97.62 271 ARG A C 1
ATOM 2152 O O . ARG A 1 271 ? -21.867 5.849 10.909 1.00 97.62 271 ARG A O 1
ATOM 2159 N N . HIS A 1 272 ? -22.501 7.501 12.291 1.00 97.94 272 HIS A N 1
ATOM 2160 C CA . HIS A 1 272 ? -22.415 8.552 11.283 1.00 97.94 272 HIS A CA 1
ATOM 2161 C C . HIS A 1 272 ? -20.967 8.786 10.830 1.00 97.94 272 HIS A C 1
ATOM 2163 O O . HIS A 1 272 ? -20.698 8.784 9.630 1.00 97.94 272 HIS A O 1
ATOM 2169 N N . LYS A 1 273 ? -20.018 8.882 11.772 1.00 97.69 273 LYS A N 1
ATOM 2170 C CA . LYS A 1 273 ? -18.580 8.996 11.471 1.00 97.69 273 LYS A CA 1
ATOM 2171 C C . LYS A 1 273 ? -18.051 7.793 10.691 1.00 97.69 273 LYS A C 1
ATOM 2173 O O . LYS A 1 273 ? -17.266 7.966 9.764 1.00 97.69 273 LYS A O 1
ATOM 2178 N N . LEU A 1 274 ? -18.498 6.584 11.033 1.00 96.88 274 LEU A N 1
ATOM 2179 C CA . LEU A 1 274 ? -18.138 5.370 10.304 1.00 96.88 274 LEU A CA 1
ATOM 2180 C C . LEU A 1 274 ? -18.659 5.414 8.861 1.00 96.88 274 LEU A C 1
ATOM 2182 O O . LEU A 1 274 ? -17.899 5.141 7.938 1.00 96.88 274 LEU A O 1
ATOM 2186 N N . SER A 1 275 ? -19.919 5.818 8.663 1.00 97.88 275 SER A N 1
ATOM 2187 C CA . SER A 1 275 ? -20.503 5.997 7.326 1.00 97.88 275 SER A CA 1
ATOM 2188 C C . SER A 1 275 ? -19.726 7.025 6.504 1.00 97.88 275 SER A C 1
ATOM 2190 O O . SER A 1 275 ? -19.371 6.756 5.361 1.00 97.88 275 SER A O 1
ATOM 2192 N N . GLN A 1 276 ? -19.397 8.173 7.100 1.00 97.44 276 GLN A N 1
ATOM 2193 C CA . GLN A 1 276 ? -18.630 9.226 6.438 1.00 97.44 276 GLN A CA 1
ATOM 2194 C C . GLN A 1 276 ? -17.223 8.752 6.044 1.00 97.44 276 GLN A C 1
ATOM 2196 O O . GLN A 1 276 ? -16.772 9.005 4.929 1.00 97.44 276 GLN A O 1
ATOM 2201 N N . SER A 1 277 ? -16.535 8.041 6.940 1.00 94.69 277 SER A N 1
ATOM 2202 C CA . SER A 1 277 ? -15.219 7.462 6.654 1.00 94.69 277 SER A CA 1
ATOM 2203 C C . SER A 1 277 ? -15.289 6.448 5.508 1.00 94.69 277 SER A C 1
ATOM 2205 O O . SER A 1 277 ? -14.479 6.495 4.584 1.00 94.69 277 SER A O 1
ATOM 2207 N N . GLN A 1 278 ? -16.309 5.584 5.508 1.00 96.69 278 GLN A N 1
ATOM 2208 C CA . GLN A 1 278 ? -16.529 4.611 4.439 1.00 96.69 278 GLN A CA 1
ATOM 2209 C C . GLN A 1 278 ? -16.805 5.286 3.087 1.00 96.69 278 GLN A C 1
ATOM 2211 O O . GLN A 1 278 ? -16.300 4.836 2.059 1.00 96.69 278 GLN A O 1
ATOM 2216 N N . GLU A 1 279 ? -17.585 6.369 3.067 1.00 97.06 279 GLU A N 1
ATOM 2217 C CA . GLU A 1 279 ? -17.842 7.155 1.855 1.00 97.06 279 GLU A CA 1
ATOM 2218 C C . GLU A 1 279 ? -16.565 7.803 1.311 1.00 97.06 279 GLU A C 1
ATOM 2220 O O . GLU A 1 279 ? -16.303 7.711 0.111 1.00 97.06 279 GLU A O 1
ATOM 2225 N N . LEU A 1 280 ? -15.738 8.397 2.179 1.00 96.88 280 LEU A N 1
ATOM 2226 C CA . LEU A 1 280 ? -14.450 8.979 1.791 1.00 96.88 280 LEU A CA 1
ATOM 2227 C C . LEU A 1 280 ? -13.488 7.921 1.246 1.00 96.88 280 LEU A C 1
ATOM 2229 O O . LEU A 1 280 ? -12.846 8.150 0.221 1.00 96.88 280 LEU A O 1
ATOM 2233 N N . LEU A 1 281 ? -13.427 6.749 1.883 1.00 96.38 281 LEU A N 1
ATOM 2234 C CA . LEU A 1 281 ? -12.609 5.632 1.420 1.00 96.38 281 LEU A CA 1
ATOM 2235 C C . LEU A 1 281 ? -13.068 5.145 0.041 1.00 96.38 281 LEU A C 1
ATOM 2237 O O . LEU A 1 281 ? -12.256 4.972 -0.865 1.00 96.38 281 LEU A O 1
ATOM 2241 N N . ASN A 1 282 ? -14.378 4.980 -0.151 1.00 95.88 282 ASN A N 1
ATOM 2242 C CA . ASN A 1 282 ? -14.944 4.587 -1.440 1.00 95.88 282 ASN A CA 1
ATOM 2243 C C . ASN A 1 282 ? -14.667 5.636 -2.527 1.00 95.88 282 ASN A C 1
ATOM 2245 O O . ASN A 1 282 ? -14.346 5.273 -3.659 1.00 95.88 282 ASN A O 1
ATOM 2249 N N . HIS A 1 283 ? -14.762 6.926 -2.193 1.00 97.00 283 HIS A N 1
ATOM 2250 C CA . HIS A 1 283 ? -14.451 8.013 -3.117 1.00 97.00 283 HIS A CA 1
ATOM 2251 C C . HIS A 1 283 ? -12.971 8.012 -3.516 1.00 97.00 283 HIS A C 1
ATOM 2253 O O . HIS A 1 283 ? -12.660 8.038 -4.706 1.00 97.00 283 HIS A O 1
ATOM 2259 N N . SER A 1 284 ? -12.070 7.899 -2.537 1.00 96.19 284 SER A N 1
ATOM 2260 C CA . SER A 1 284 ? -10.627 7.820 -2.771 1.00 96.19 284 SER A CA 1
ATOM 2261 C C . SER A 1 284 ? -10.257 6.599 -3.618 1.00 96.19 284 SER A C 1
ATOM 2263 O O . SER A 1 284 ?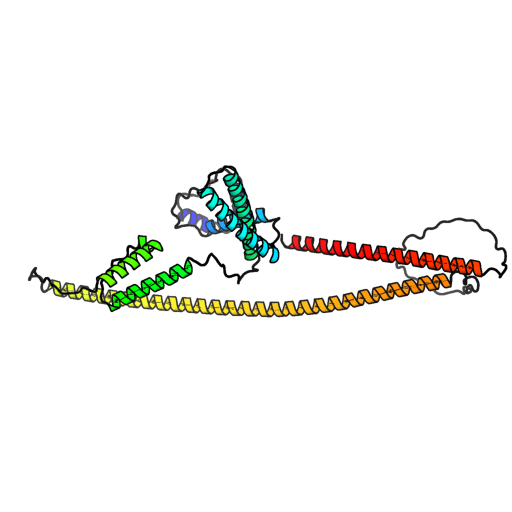 -9.526 6.733 -4.596 1.00 96.19 284 SER A O 1
ATOM 2265 N N . ASN A 1 285 ? -10.838 5.430 -3.339 1.00 95.06 285 ASN A N 1
ATOM 2266 C CA . ASN A 1 285 ? -10.623 4.223 -4.140 1.00 95.06 285 ASN A CA 1
ATOM 2267 C C . ASN A 1 285 ? -11.120 4.377 -5.585 1.00 95.06 285 ASN A C 1
ATOM 2269 O O . ASN A 1 285 ? -10.455 3.929 -6.522 1.00 95.06 285 ASN A O 1
ATOM 2273 N N . ALA A 1 286 ? -12.271 5.023 -5.790 1.00 95.88 286 ALA A N 1
ATOM 2274 C CA . ALA A 1 286 ? -12.782 5.301 -7.129 1.00 95.88 286 ALA A CA 1
ATOM 2275 C C . ALA A 1 286 ? -11.866 6.269 -7.899 1.00 95.88 286 ALA A C 1
ATOM 2277 O O . ALA A 1 286 ? -11.615 6.072 -9.092 1.00 95.88 286 ALA A O 1
ATOM 2278 N N . GLU A 1 287 ? -11.337 7.292 -7.225 1.00 96.50 287 GLU A N 1
ATOM 2279 C CA . GLU A 1 287 ? -10.391 8.235 -7.818 1.00 96.50 287 GLU A CA 1
ATOM 2280 C C . GLU A 1 287 ? -9.053 7.567 -8.156 1.00 96.50 287 GLU A C 1
ATOM 2282 O O . GLU A 1 287 ? -8.575 7.711 -9.282 1.00 96.50 287 GLU A O 1
ATOM 2287 N N . LEU A 1 288 ? -8.502 6.765 -7.241 1.00 94.69 288 LEU A N 1
ATOM 2288 C CA . LEU A 1 288 ? -7.297 5.971 -7.478 1.00 94.69 288 LEU A CA 1
ATOM 2289 C C . LEU A 1 288 ? -7.479 5.045 -8.682 1.00 94.69 288 LEU A C 1
ATOM 2291 O O . LEU A 1 288 ? -6.657 5.059 -9.591 1.00 94.69 288 LEU A O 1
ATOM 2295 N N . SER A 1 289 ? -8.595 4.318 -8.764 1.00 95.31 289 SER A N 1
ATOM 2296 C CA . SER A 1 289 ? -8.892 3.445 -9.908 1.00 95.31 289 SER A CA 1
ATOM 2297 C C . SER A 1 289 ? -8.932 4.210 -11.239 1.00 95.31 289 SER A C 1
ATOM 2299 O O . SER A 1 289 ? -8.408 3.744 -12.261 1.00 95.31 289 SER A O 1
ATOM 2301 N N . LYS A 1 290 ? -9.495 5.425 -11.236 1.00 97.12 290 LYS A N 1
ATOM 2302 C CA . LYS A 1 290 ? -9.508 6.311 -12.406 1.00 97.12 290 LYS A CA 1
ATOM 2303 C C . LYS A 1 290 ? -8.098 6.774 -12.781 1.00 97.12 290 LYS A C 1
ATOM 2305 O O . LYS A 1 290 ? -7.754 6.741 -13.963 1.00 97.12 290 LYS A O 1
ATOM 2310 N N . GLN A 1 291 ? -7.287 7.173 -11.802 1.00 95.38 291 GLN A N 1
ATOM 2311 C CA . GLN A 1 291 ? -5.900 7.585 -12.024 1.00 95.38 291 GLN A CA 1
ATOM 2312 C C . GLN A 1 291 ? -5.047 6.422 -12.544 1.00 95.38 291 GLN A C 1
ATOM 2314 O O . GLN A 1 291 ? -4.361 6.584 -13.549 1.00 95.38 291 GLN A O 1
ATOM 2319 N N . THR A 1 292 ? -5.156 5.226 -11.960 1.00 94.75 292 THR A N 1
ATOM 2320 C CA . THR A 1 292 ? -4.475 4.015 -12.444 1.00 94.75 292 THR A CA 1
ATOM 2321 C C . THR A 1 292 ? -4.858 3.700 -13.888 1.00 94.75 292 THR A C 1
ATOM 2323 O O . THR A 1 292 ? -3.988 3.444 -14.717 1.00 94.75 292 THR A O 1
ATOM 2326 N N . SER A 1 293 ? -6.146 3.790 -14.228 1.00 95.69 293 SER A N 1
ATOM 2327 C CA . SER A 1 293 ? -6.617 3.575 -15.604 1.00 95.69 293 SER A CA 1
ATOM 2328 C C . SER A 1 293 ? -6.046 4.609 -16.582 1.00 95.69 293 SER A C 1
ATOM 2330 O O . SER A 1 293 ? -5.723 4.286 -17.726 1.00 95.69 293 SER A O 1
ATOM 2332 N N . GLN A 1 294 ? -5.902 5.862 -16.141 1.00 97.56 294 GLN A N 1
ATOM 2333 C CA . GLN A 1 294 ? -5.295 6.923 -16.940 1.00 97.56 294 GLN A CA 1
ATOM 2334 C C . GLN A 1 294 ? -3.790 6.704 -17.135 1.00 97.56 294 GLN A C 1
ATOM 2336 O O . GLN A 1 294 ? -3.307 6.868 -18.254 1.00 97.56 294 GLN A O 1
ATOM 2341 N N . ILE A 1 295 ? -3.067 6.312 -16.084 1.00 95.19 295 ILE A N 1
ATOM 2342 C CA . ILE A 1 295 ? -1.635 5.993 -16.153 1.00 95.19 295 ILE A CA 1
ATOM 2343 C C . ILE A 1 295 ? -1.410 4.837 -17.124 1.00 95.19 295 ILE A C 1
ATOM 2345 O O . ILE A 1 295 ? -0.622 4.987 -18.050 1.00 95.19 295 ILE A O 1
ATOM 2349 N N . LEU A 1 296 ? -2.178 3.751 -17.006 1.00 95.25 296 LEU A N 1
ATOM 2350 C CA . LEU A 1 296 ? -2.083 2.603 -17.912 1.00 95.25 296 LEU A CA 1
ATOM 2351 C C . LEU A 1 296 ? -2.278 3.014 -19.382 1.00 95.25 296 LEU A C 1
ATOM 2353 O O . LEU A 1 296 ? -1.554 2.569 -20.271 1.00 95.25 296 LEU A O 1
ATOM 2357 N N . LYS A 1 297 ? -3.244 3.902 -19.651 1.00 96.44 297 LYS A N 1
ATOM 2358 C CA . LYS A 1 297 ? -3.473 4.431 -21.001 1.00 96.44 297 LYS A CA 1
ATOM 2359 C C . LYS A 1 297 ? -2.269 5.225 -21.514 1.00 96.44 297 LYS A C 1
ATOM 2361 O O . LYS A 1 297 ? -1.915 5.089 -22.683 1.00 96.44 297 LYS A O 1
ATOM 2366 N N . LEU A 1 298 ? -1.669 6.060 -20.667 1.00 95.31 298 LEU A N 1
ATOM 2367 C CA . LEU A 1 298 ? -0.487 6.843 -21.026 1.00 95.31 298 LEU A CA 1
ATOM 2368 C C . LEU A 1 298 ? 0.744 5.953 -21.224 1.00 95.31 298 LEU A C 1
ATOM 2370 O O . LEU A 1 298 ? 1.489 6.175 -22.171 1.00 95.31 298 LEU A O 1
ATOM 2374 N N . GLU A 1 299 ? 0.936 4.928 -20.394 1.00 93.75 299 GLU A N 1
ATOM 2375 C CA . GLU A 1 299 ? 2.018 3.950 -20.548 1.00 93.75 299 GLU A CA 1
ATOM 2376 C C . GLU A 1 299 ? 1.900 3.178 -21.861 1.00 93.75 299 GLU A C 1
ATOM 2378 O O . GLU A 1 299 ? 2.890 3.049 -22.581 1.00 93.75 299 GLU A O 1
ATOM 2383 N N . LEU A 1 300 ? 0.689 2.739 -22.220 1.00 94.62 300 LEU A N 1
ATOM 2384 C CA . LEU A 1 300 ? 0.442 2.077 -23.500 1.00 94.62 300 LEU A CA 1
ATOM 2385 C C . LEU A 1 300 ? 0.777 3.003 -24.679 1.00 94.62 300 LEU A C 1
ATOM 2387 O O . LEU A 1 300 ? 1.513 2.611 -25.578 1.00 94.62 300 LEU A O 1
ATOM 2391 N N . GLN A 1 301 ? 0.311 4.256 -24.641 1.00 97.19 301 GLN A N 1
ATOM 2392 C CA . GLN A 1 301 ? 0.637 5.245 -25.676 1.00 97.19 301 GLN A CA 1
ATOM 2393 C C . GLN A 1 301 ? 2.141 5.530 -25.763 1.00 97.19 301 GLN A C 1
ATOM 2395 O O . GLN A 1 301 ? 2.670 5.713 -26.857 1.00 97.19 301 GLN A O 1
ATOM 2400 N N . ASN A 1 302 ? 2.837 5.572 -24.628 1.00 92.75 302 ASN A N 1
ATOM 2401 C CA . ASN A 1 302 ? 4.277 5.796 -24.594 1.00 92.75 302 ASN A CA 1
ATOM 2402 C C . ASN A 1 302 ? 5.040 4.594 -25.176 1.00 92.75 302 ASN A C 1
ATOM 2404 O O . ASN A 1 302 ? 5.970 4.772 -25.957 1.00 92.75 302 ASN A O 1
ATOM 2408 N N . SER A 1 303 ? 4.591 3.371 -24.878 1.00 95.81 303 SER A N 1
ATOM 2409 C CA . SER A 1 303 ? 5.124 2.150 -25.487 1.00 95.81 303 SER A CA 1
ATOM 2410 C C . SER A 1 303 ? 4.932 2.146 -27.008 1.00 95.81 303 SER A C 1
ATOM 2412 O O . SER A 1 303 ? 5.895 1.929 -27.745 1.00 95.81 303 SER A O 1
ATOM 2414 N N . ASP A 1 304 ? 3.737 2.491 -27.494 1.00 95.12 304 ASP A N 1
ATOM 2415 C CA . ASP A 1 304 ? 3.458 2.599 -28.930 1.00 95.12 304 ASP A CA 1
ATOM 2416 C C . ASP A 1 304 ? 4.368 3.639 -29.605 1.00 95.12 304 ASP A C 1
ATOM 2418 O O . ASP A 1 304 ? 4.984 3.362 -30.638 1.00 95.12 304 ASP A O 1
ATOM 2422 N N . LEU A 1 305 ? 4.521 4.824 -29.003 1.00 96.00 305 LEU A N 1
ATOM 2423 C CA . LEU A 1 305 ? 5.416 5.866 -29.513 1.00 96.00 305 LEU A CA 1
ATOM 2424 C C . LEU A 1 305 ? 6.882 5.419 -29.526 1.00 96.00 305 LEU A C 1
ATOM 2426 O O . LEU A 1 305 ? 7.584 5.691 -30.502 1.00 96.00 305 LEU A O 1
ATOM 2430 N N . GLN A 1 306 ? 7.333 4.697 -28.500 1.00 95.75 306 GLN A N 1
ATOM 2431 C CA . GLN A 1 306 ? 8.689 4.157 -28.436 1.00 95.75 306 GLN A CA 1
ATOM 2432 C C . GLN A 1 306 ? 8.944 3.156 -29.569 1.00 95.75 306 GLN A C 1
ATOM 2434 O O . GLN A 1 306 ? 9.937 3.278 -30.285 1.00 95.75 306 GLN A O 1
ATOM 2439 N N . THR A 1 307 ? 8.016 2.223 -29.815 1.00 94.31 307 THR A N 1
ATOM 2440 C CA . THR A 1 307 ? 8.154 1.271 -30.934 1.00 94.31 307 THR A CA 1
ATOM 2441 C C . THR A 1 307 ? 8.165 1.971 -32.296 1.00 94.31 307 THR A C 1
ATOM 2443 O O . THR A 1 307 ? 8.880 1.549 -33.216 1.00 94.31 307 THR A O 1
ATOM 2446 N N . HIS A 1 308 ? 7.410 3.066 -32.439 1.00 95.62 308 HIS A N 1
ATOM 2447 C CA . HIS A 1 308 ? 7.422 3.878 -33.650 1.00 95.62 308 HIS A CA 1
ATOM 2448 C C . HIS A 1 308 ? 8.769 4.583 -33.840 1.00 95.62 308 HIS A C 1
ATOM 2450 O O . HIS A 1 308 ? 9.316 4.574 -34.946 1.00 95.62 308 HIS A O 1
ATOM 2456 N N . LEU A 1 309 ? 9.334 5.132 -32.762 1.00 95.38 309 LEU A N 1
ATOM 2457 C CA . LEU A 1 309 ? 10.650 5.767 -32.755 1.00 95.38 309 LEU A CA 1
ATOM 2458 C C . LEU A 1 309 ? 11.739 4.759 -33.141 1.00 95.38 309 LEU A C 1
ATOM 2460 O O . LEU A 1 309 ? 12.512 5.025 -34.060 1.00 95.38 309 LEU A O 1
ATOM 2464 N N . ASP A 1 310 ? 11.739 3.567 -32.544 1.00 92.75 310 ASP A N 1
ATOM 2465 C CA . ASP A 1 310 ? 12.704 2.508 -32.859 1.00 92.75 310 ASP A CA 1
ATOM 2466 C C . ASP A 1 310 ? 12.589 2.042 -34.318 1.00 92.75 310 ASP A C 1
ATOM 2468 O O . ASP A 1 310 ? 13.585 1.769 -34.993 1.00 92.75 310 ASP A O 1
ATOM 2472 N N . THR A 1 311 ? 11.369 1.984 -34.850 1.00 96.31 311 THR A N 1
ATOM 2473 C CA . THR A 1 311 ? 11.134 1.653 -36.261 1.00 96.31 311 THR A CA 1
ATOM 2474 C C . THR A 1 311 ? 11.683 2.739 -37.186 1.00 96.31 311 THR A C 1
ATOM 2476 O O . THR A 1 311 ? 12.430 2.425 -38.113 1.00 96.31 311 THR A O 1
ATOM 2479 N N . LYS A 1 312 ? 11.415 4.016 -36.895 1.00 96.50 312 LYS A N 1
ATOM 2480 C CA . LYS A 1 312 ? 11.963 5.156 -37.650 1.00 96.50 312 LYS A CA 1
ATOM 2481 C C . LYS A 1 312 ? 13.482 5.246 -37.558 1.00 96.50 312 LYS A C 1
ATOM 2483 O O . LYS A 1 312 ? 14.146 5.590 -38.536 1.00 96.50 312 LYS A O 1
ATOM 2488 N N . HIS A 1 313 ? 14.048 4.896 -36.411 1.00 95.00 313 HIS A N 1
ATOM 2489 C CA . HIS A 1 313 ? 15.489 4.835 -36.227 1.00 95.00 313 HIS A CA 1
ATOM 2490 C C . HIS A 1 313 ? 16.112 3.735 -37.100 1.00 95.00 313 HIS A C 1
ATOM 2492 O O . HIS A 1 313 ? 17.075 4.001 -37.818 1.00 95.00 313 HIS A O 1
ATOM 2498 N N . ARG A 1 314 ? 15.510 2.536 -37.138 1.00 94.38 314 ARG A N 1
ATOM 2499 C CA . ARG A 1 314 ? 15.936 1.449 -38.040 1.00 94.38 314 ARG A CA 1
ATOM 2500 C C . ARG A 1 314 ? 15.847 1.839 -39.517 1.00 94.38 314 ARG A C 1
ATOM 2502 O O . ARG A 1 314 ? 16.786 1.577 -40.263 1.00 94.38 314 ARG A O 1
ATOM 2509 N N . GLU A 1 315 ? 14.766 2.499 -39.934 1.00 96.19 315 GLU A N 1
ATOM 2510 C CA . GLU A 1 315 ? 14.632 3.041 -41.297 1.00 96.19 315 GLU A CA 1
ATOM 2511 C C . GLU A 1 315 ? 15.749 4.045 -41.615 1.00 96.19 315 GLU A C 1
ATOM 2513 O O . GLU A 1 315 ? 16.375 3.957 -42.670 1.00 96.19 315 GLU A O 1
ATOM 2518 N N . THR A 1 316 ? 16.050 4.953 -40.683 1.00 94.88 316 THR A N 1
ATOM 2519 C CA . THR A 1 316 ? 17.119 5.952 -40.839 1.00 94.88 316 THR A CA 1
ATOM 2520 C C . THR A 1 316 ? 18.489 5.292 -41.008 1.00 94.88 316 THR A C 1
ATOM 2522 O O . THR A 1 316 ? 19.248 5.666 -41.902 1.00 94.88 316 THR A O 1
ATOM 2525 N N . ILE A 1 317 ? 18.800 4.275 -40.197 1.00 92.00 317 ILE A N 1
ATOM 2526 C CA . ILE A 1 317 ? 20.043 3.496 -40.319 1.00 92.00 317 ILE A CA 1
ATOM 2527 C C . ILE A 1 317 ? 20.094 2.776 -41.672 1.00 92.00 317 ILE A C 1
ATOM 2529 O O . ILE A 1 317 ? 21.116 2.819 -42.356 1.00 92.00 317 ILE A O 1
ATOM 2533 N N . SER A 1 318 ? 18.990 2.152 -42.093 1.00 95.00 318 SER A N 1
ATOM 2534 C CA . SER A 1 318 ? 18.905 1.468 -43.387 1.00 95.00 318 SER A CA 1
ATOM 2535 C C . SER A 1 318 ? 19.160 2.424 -44.556 1.00 95.00 318 SER A C 1
ATOM 2537 O O . SER A 1 318 ? 19.946 2.109 -45.448 1.00 95.00 318 SER A O 1
ATOM 2539 N N . GLN A 1 319 ? 18.551 3.611 -44.535 1.00 94.94 319 GLN A N 1
ATOM 2540 C CA . GLN A 1 319 ? 18.766 4.642 -45.553 1.00 94.94 319 GLN A CA 1
ATOM 2541 C C . GLN A 1 319 ? 20.203 5.175 -45.535 1.00 94.94 319 GLN A C 1
ATOM 2543 O O . GLN A 1 319 ? 20.800 5.377 -46.590 1.00 94.94 319 GLN A O 1
ATOM 2548 N N . ALA A 1 320 ? 20.798 5.369 -44.355 1.00 92.19 320 ALA A N 1
ATOM 2549 C CA . ALA A 1 320 ? 22.195 5.779 -44.236 1.00 92.19 320 ALA A CA 1
ATOM 2550 C C . ALA A 1 320 ? 23.151 4.727 -44.828 1.00 92.19 320 ALA A C 1
ATOM 2552 O O . ALA A 1 320 ? 24.091 5.079 -45.546 1.00 92.19 320 ALA A O 1
ATOM 2553 N N . LYS A 1 321 ? 22.883 3.436 -44.590 1.00 91.00 321 LYS A N 1
ATOM 2554 C CA . LYS A 1 321 ? 23.614 2.320 -45.210 1.00 91.00 321 LYS A CA 1
ATOM 2555 C C . LYS A 1 321 ? 23.478 2.335 -46.733 1.00 91.00 321 LYS A C 1
ATOM 2557 O O . LYS A 1 321 ? 24.489 2.239 -47.426 1.00 91.00 321 LYS A O 1
ATOM 2562 N N . GLU A 1 322 ? 22.264 2.506 -47.251 1.00 93.62 322 GLU A N 1
ATOM 2563 C CA . GLU A 1 322 ? 22.003 2.585 -48.694 1.00 93.62 322 GLU A CA 1
ATOM 2564 C C . GLU A 1 322 ? 22.734 3.771 -49.341 1.00 93.62 322 GLU A C 1
ATOM 2566 O O . GLU A 1 322 ? 23.424 3.598 -50.346 1.00 93.62 322 GLU A O 1
ATOM 2571 N N . LEU A 1 323 ? 22.683 4.956 -48.722 1.00 90.25 323 LEU A N 1
ATOM 2572 C CA . LEU A 1 323 ? 23.420 6.134 -49.182 1.00 90.25 323 LEU A CA 1
ATOM 2573 C C . LEU A 1 323 ? 24.934 5.916 -49.176 1.00 90.25 323 LEU A C 1
ATOM 2575 O O . LEU A 1 323 ? 25.613 6.356 -50.102 1.00 90.25 323 LEU A O 1
ATOM 2579 N N . ASN A 1 324 ? 25.479 5.251 -48.157 1.00 88.25 324 ASN A N 1
ATOM 2580 C CA . ASN A 1 324 ? 26.905 4.938 -48.109 1.00 88.25 324 ASN A CA 1
ATOM 2581 C C . ASN A 1 324 ? 27.302 3.963 -49.224 1.00 88.25 324 ASN A C 1
ATOM 2583 O O . ASN A 1 324 ? 28.330 4.170 -49.865 1.00 88.25 324 ASN A O 1
ATOM 2587 N N . ILE A 1 325 ? 26.473 2.959 -49.519 1.00 87.25 325 ILE A N 1
ATOM 2588 C CA . ILE A 1 325 ? 26.700 2.036 -50.639 1.00 87.25 325 ILE A CA 1
ATOM 2589 C C . ILE A 1 325 ? 26.643 2.776 -51.981 1.00 87.25 325 ILE A C 1
ATOM 2591 O O . ILE A 1 325 ? 27.567 2.642 -52.780 1.00 87.25 325 ILE A O 1
ATOM 2595 N N . LEU A 1 326 ? 25.616 3.600 -52.204 1.00 86.38 326 LEU A N 1
ATOM 2596 C CA . LEU A 1 326 ? 25.469 4.410 -53.420 1.00 86.38 326 LEU A CA 1
ATOM 2597 C C . LEU A 1 326 ? 26.651 5.365 -53.619 1.00 86.38 326 LEU A C 1
ATOM 2599 O O . LEU A 1 326 ? 27.178 5.481 -54.724 1.00 86.38 326 LEU A O 1
ATOM 2603 N N . LYS A 1 327 ? 27.119 6.017 -52.546 1.00 85.25 327 LYS A N 1
ATOM 2604 C CA . LYS A 1 327 ? 28.328 6.854 -52.584 1.00 85.25 327 LYS A CA 1
ATOM 2605 C C . LYS A 1 327 ? 29.551 6.050 -53.016 1.00 85.25 327 LYS A C 1
ATOM 2607 O O . LYS A 1 327 ? 30.321 6.547 -53.830 1.00 85.25 327 LYS A O 1
ATOM 2612 N N . VAL A 1 328 ? 29.720 4.826 -52.510 1.00 81.88 328 VAL A N 1
ATOM 2613 C CA . VAL A 1 328 ? 30.815 3.934 -52.924 1.00 81.88 328 VAL A CA 1
ATOM 2614 C C . VAL A 1 328 ? 30.690 3.524 -54.389 1.00 81.88 328 VAL A C 1
ATOM 2616 O O . VAL A 1 328 ? 31.685 3.547 -55.109 1.00 81.88 328 VAL A O 1
ATOM 2619 N N . ASP A 1 329 ? 29.484 3.212 -54.857 1.00 80.38 329 ASP A N 1
ATOM 2620 C CA . ASP A 1 329 ? 29.254 2.825 -56.250 1.00 80.38 329 ASP A CA 1
ATOM 2621 C C . ASP A 1 329 ? 29.512 4.006 -57.220 1.00 80.38 329 ASP A C 1
ATOM 2623 O O . ASP A 1 329 ? 29.959 3.790 -58.346 1.00 80.38 329 ASP A O 1
ATOM 2627 N N . HIS A 1 330 ? 29.332 5.257 -56.773 1.00 76.94 330 HIS A N 1
ATOM 2628 C CA . HIS A 1 330 ? 29.659 6.479 -57.528 1.00 76.94 330 HIS A CA 1
ATOM 2629 C C . HIS A 1 330 ? 31.095 7.004 -57.331 1.00 76.94 330 HIS A C 1
ATOM 2631 O O . HIS A 1 330 ? 31.497 7.959 -58.008 1.00 76.94 330 HIS A O 1
ATOM 2637 N N . LEU A 1 331 ? 31.907 6.382 -56.463 1.00 66.62 331 LEU A N 1
ATOM 2638 C CA . LEU A 1 331 ? 33.331 6.706 -56.330 1.00 66.62 331 LEU A CA 1
ATOM 2639 C C . LEU A 1 331 ? 34.092 6.256 -57.596 1.00 66.62 331 LEU A C 1
ATOM 2641 O O . LEU A 1 331 ? 34.504 5.103 -57.766 1.00 66.62 331 LEU A O 1
ATOM 2645 N N . GLY A 1 332 ? 34.281 7.209 -58.511 1.00 59.94 332 GLY A N 1
ATOM 2646 C CA . GLY A 1 332 ? 35.073 7.071 -59.737 1.00 59.94 332 GLY A CA 1
ATOM 2647 C C . GLY A 1 332 ? 34.349 7.430 -61.038 1.00 59.94 332 GLY A C 1
ATOM 2648 O O . GLY A 1 332 ? 35.023 7.539 -62.056 1.00 59.94 332 GLY A O 1
ATOM 2649 N N . ASP A 1 333 ? 33.034 7.679 -61.009 1.00 57.78 333 ASP A N 1
ATOM 2650 C CA . ASP A 1 333 ? 32.284 8.204 -62.169 1.00 57.78 333 ASP A CA 1
ATOM 2651 C C . ASP A 1 333 ? 32.276 9.744 -62.227 1.00 57.78 333 ASP A C 1
ATOM 2653 O O . ASP A 1 333 ? 31.882 10.343 -63.224 1.00 57.78 333 ASP A O 1
ATOM 2657 N N . SER A 1 334 ? 32.803 10.420 -61.199 1.00 52.34 334 SER A N 1
ATOM 2658 C CA . SER A 1 334 ? 32.859 11.889 -61.093 1.00 52.34 334 SER A CA 1
ATOM 2659 C C . SER A 1 334 ? 33.847 12.572 -62.060 1.00 52.34 334 SER A C 1
ATOM 2661 O O . SER A 1 334 ? 34.132 13.760 -61.912 1.00 52.34 334 SER A O 1
ATOM 2663 N N . ALA A 1 335 ? 34.409 11.846 -63.030 1.00 50.78 335 ALA A N 1
ATOM 2664 C CA . ALA A 1 335 ? 35.392 12.376 -63.974 1.00 50.78 335 ALA A CA 1
ATOM 2665 C C . ALA A 1 335 ? 34.778 13.030 -65.226 1.00 50.78 335 ALA A C 1
ATOM 2667 O O . ALA A 1 335 ? 35.523 13.603 -66.021 1.00 50.78 335 ALA A O 1
ATOM 2668 N N . VAL A 1 336 ? 33.457 12.997 -65.427 1.00 55.31 336 VAL A N 1
ATOM 2669 C CA . VAL A 1 336 ? 32.834 13.587 -66.622 1.00 55.31 336 VAL A CA 1
ATOM 2670 C C . VAL A 1 336 ? 31.612 14.414 -66.216 1.00 55.31 336 VAL A C 1
ATOM 2672 O O . VAL A 1 336 ? 30.705 13.922 -65.565 1.00 55.31 336 VAL A O 1
ATOM 2675 N N . GLU A 1 337 ? 31.641 15.693 -66.598 1.00 48.25 337 GLU A N 1
ATOM 2676 C CA . GLU A 1 337 ? 30.652 16.757 -66.347 1.00 48.25 337 GLU A CA 1
ATOM 2677 C C . GLU A 1 337 ? 30.689 17.449 -64.973 1.00 48.25 337 GLU A C 1
ATOM 2679 O O . GLU A 1 337 ? 29.797 17.347 -64.137 1.00 48.25 337 GLU A O 1
ATOM 2684 N N . ARG A 1 338 ? 31.690 18.327 -64.808 1.00 47.50 338 ARG A N 1
ATOM 2685 C CA . ARG A 1 338 ? 31.498 19.571 -64.043 1.00 47.50 338 ARG A CA 1
ATOM 2686 C C . ARG A 1 338 ? 30.372 20.385 -64.707 1.00 47.50 338 ARG A C 1
ATOM 2688 O O . ARG A 1 338 ? 30.572 20.815 -65.848 1.00 47.50 338 ARG A O 1
ATOM 2695 N N . PRO A 1 339 ? 29.260 20.705 -64.024 1.00 45.47 339 PRO A N 1
ATOM 2696 C CA . PRO A 1 339 ? 28.341 21.722 -64.505 1.00 45.47 339 PRO A CA 1
ATOM 2697 C C . PRO A 1 339 ? 29.063 23.066 -64.441 1.00 45.47 339 PRO A C 1
ATOM 2699 O O . PRO A 1 339 ? 29.583 23.473 -63.397 1.00 45.47 339 PRO A O 1
ATOM 2702 N N . ARG A 1 340 ? 29.136 23.754 -65.581 1.00 44.91 340 ARG A N 1
ATOM 2703 C CA . ARG A 1 340 ? 29.597 25.137 -65.637 1.00 44.91 340 ARG A CA 1
ATOM 2704 C C . ARG A 1 340 ? 28.717 25.986 -64.724 1.00 44.91 340 ARG A C 1
ATOM 2706 O O . ARG A 1 340 ? 27.534 26.173 -64.984 1.00 44.91 340 ARG A O 1
ATOM 2713 N N . SER A 1 341 ? 29.357 26.525 -63.695 1.00 46.28 341 SER A N 1
ATOM 2714 C CA . SER A 1 341 ? 28.965 27.748 -63.007 1.00 46.28 341 SER A CA 1
ATOM 2715 C C . SER A 1 341 ? 28.484 28.799 -64.015 1.00 46.28 341 SER A C 1
ATOM 2717 O O . SER A 1 341 ? 29.253 29.268 -64.857 1.00 46.28 341 SER A O 1
ATOM 2719 N N . MET A 1 342 ? 27.206 29.158 -63.919 1.00 44.81 342 MET A N 1
ATOM 2720 C CA . MET A 1 342 ? 26.669 30.428 -64.388 1.00 44.81 342 MET A CA 1
ATOM 2721 C C . MET A 1 342 ? 25.948 31.084 -63.210 1.00 44.81 342 MET A C 1
ATOM 2723 O O . MET A 1 342 ? 24.859 30.684 -62.827 1.00 44.81 342 MET A O 1
ATOM 2727 N N . TYR A 1 343 ? 26.652 32.040 -62.611 1.00 45.75 343 TYR A N 1
ATOM 2728 C CA . TYR A 1 343 ? 26.174 33.300 -62.048 1.00 45.75 343 TYR A CA 1
ATOM 2729 C C . TYR A 1 343 ? 24.745 33.432 -61.482 1.00 45.75 343 TYR A C 1
ATOM 2731 O O . TYR A 1 343 ? 23.753 33.352 -62.197 1.00 45.75 343 TYR A O 1
ATOM 2739 N N . SER A 1 344 ? 24.749 33.993 -60.264 1.00 41.00 344 SER A N 1
ATOM 2740 C CA . SER A 1 344 ? 23.906 35.103 -59.783 1.00 41.00 344 SER A CA 1
ATOM 2741 C C . SER A 1 344 ? 22.714 34.744 -58.897 1.00 41.00 344 SER A C 1
ATOM 2743 O O . SER A 1 344 ? 21.747 34.138 -59.343 1.00 41.00 344 SER A O 1
ATOM 2745 N N . GLY A 1 345 ? 22.746 35.260 -57.662 1.00 37.75 345 GLY A N 1
ATOM 2746 C CA . GLY A 1 345 ? 21.525 35.523 -56.903 1.00 37.75 345 GLY A CA 1
ATOM 2747 C C . GLY A 1 345 ? 21.641 35.395 -55.388 1.00 37.75 345 GLY A C 1
ATOM 2748 O O . GLY A 1 345 ? 21.234 34.390 -54.836 1.00 37.75 345 GLY A O 1
ATOM 2749 N N . SER A 1 346 ? 22.119 36.464 -54.750 1.00 41.19 346 SER A N 1
ATOM 2750 C CA . SER A 1 346 ? 21.606 37.026 -53.490 1.00 41.19 346 SER A CA 1
ATOM 2751 C C . SER A 1 346 ? 21.423 36.177 -52.216 1.00 41.19 346 SER A C 1
ATOM 2753 O O . SER A 1 346 ? 20.563 35.316 -52.113 1.00 41.19 346 SER A O 1
ATOM 2755 N N . GLN A 1 347 ? 22.080 36.704 -51.177 1.00 42.19 347 GLN A N 1
ATOM 2756 C CA . GLN A 1 347 ? 21.547 36.985 -49.837 1.00 42.19 347 GLN A CA 1
ATOM 2757 C C . GLN A 1 347 ? 21.363 35.840 -48.821 1.00 42.19 347 GLN A C 1
ATOM 2759 O O . GLN A 1 347 ? 20.395 35.099 -48.822 1.00 42.19 347 GLN A O 1
ATOM 2764 N N . ASN A 1 348 ? 22.245 35.912 -47.817 1.00 41.78 348 ASN A N 1
ATOM 2765 C CA . ASN A 1 348 ? 21.882 36.203 -46.427 1.00 41.78 348 ASN A CA 1
ATOM 2766 C C . ASN A 1 348 ? 21.053 35.138 -45.687 1.00 41.78 348 ASN A C 1
ATOM 2768 O O . ASN A 1 348 ? 19.836 35.093 -45.805 1.00 41.78 348 ASN A O 1
ATOM 2772 N N . THR A 1 349 ? 21.699 34.376 -44.802 1.00 41.56 349 THR A N 1
ATOM 2773 C CA . THR A 1 349 ? 21.396 34.382 -43.356 1.00 41.56 349 THR A CA 1
ATOM 2774 C C . THR A 1 349 ? 22.355 33.462 -42.602 1.00 41.56 349 THR A C 1
ATOM 2776 O O . THR A 1 349 ? 22.572 32.307 -42.955 1.00 41.56 349 THR A O 1
ATOM 2779 N N . GLN A 1 350 ? 22.956 34.029 -41.557 1.00 52.81 350 GLN A N 1
ATOM 2780 C CA . GLN A 1 350 ? 23.687 33.331 -40.510 1.00 52.81 350 GLN A CA 1
ATOM 2781 C C . GLN A 1 350 ? 22.773 32.330 -39.796 1.00 52.81 350 GLN A C 1
ATOM 2783 O O . GLN A 1 350 ? 21.747 32.721 -39.246 1.00 52.81 350 GLN A O 1
ATOM 2788 N N . ALA A 1 351 ? 23.207 31.078 -39.710 1.00 40.12 351 ALA A N 1
ATOM 2789 C CA . ALA A 1 351 ? 22.838 30.182 -38.623 1.00 40.12 351 ALA A CA 1
ATOM 2790 C C . ALA A 1 351 ? 24.012 29.228 -38.382 1.00 40.12 351 ALA A C 1
ATOM 2792 O O . ALA A 1 351 ? 24.280 28.306 -39.148 1.00 40.12 351 ALA A O 1
ATOM 2793 N N . SER A 1 352 ? 24.764 29.536 -37.334 1.00 55.72 352 SER A N 1
ATOM 2794 C CA . SER A 1 352 ? 25.821 28.717 -36.762 1.00 55.72 352 SER A CA 1
ATOM 2795 C C . SER A 1 352 ? 25.238 27.446 -36.150 1.00 55.72 352 SER A C 1
ATOM 2797 O O . SER A 1 352 ? 24.408 27.548 -35.253 1.00 55.72 352 SER A O 1
ATOM 2799 N N . ASN A 1 353 ? 25.726 26.284 -36.585 1.00 40.38 353 ASN A N 1
ATOM 2800 C CA . ASN A 1 353 ? 25.810 25.065 -35.780 1.00 40.38 353 ASN A CA 1
ATOM 2801 C C . ASN A 1 353 ? 27.065 24.264 -36.190 1.00 40.38 353 ASN A C 1
ATOM 2803 O O . ASN A 1 353 ? 27.519 24.391 -37.330 1.00 40.38 353 ASN A O 1
ATOM 2807 N N . PRO A 1 354 ? 27.681 23.523 -35.251 1.00 45.81 354 PRO A N 1
ATOM 2808 C CA . PRO A 1 354 ? 29.101 23.192 -35.292 1.00 45.81 354 PRO A CA 1
ATOM 2809 C C . PRO A 1 354 ? 29.389 21.928 -36.111 1.00 45.81 354 PRO A C 1
ATOM 2811 O O . PRO A 1 354 ? 28.887 20.848 -35.808 1.00 45.81 354 PRO A O 1
ATOM 2814 N N . SER A 1 355 ? 30.255 22.059 -37.118 1.00 38.75 355 SER A N 1
ATOM 2815 C CA . SER A 1 355 ? 30.900 20.918 -37.771 1.00 38.75 355 SER A CA 1
ATOM 2816 C C . SER A 1 355 ? 31.983 20.341 -36.864 1.00 38.75 355 SER A C 1
ATOM 2818 O O . SER A 1 355 ? 32.895 21.045 -36.430 1.00 38.75 355 SER A O 1
ATOM 2820 N N . THR A 1 356 ? 31.890 19.039 -36.626 1.00 45.59 356 THR A N 1
ATOM 2821 C CA . THR A 1 356 ? 32.971 18.183 -36.137 1.00 45.59 356 THR A CA 1
ATOM 2822 C C . THR A 1 356 ? 34.177 18.216 -37.097 1.00 45.59 356 THR A C 1
ATOM 2824 O O . THR A 1 356 ? 34.022 18.519 -38.284 1.00 45.59 356 THR A O 1
ATOM 2827 N N . PRO A 1 357 ? 35.405 17.976 -36.600 1.00 44.38 357 PRO A N 1
ATOM 2828 C CA . PRO A 1 357 ? 36.626 18.363 -37.295 1.00 44.38 357 PRO A CA 1
ATOM 2829 C C . PRO A 1 357 ? 36.926 17.424 -38.467 1.00 44.38 357 PRO A C 1
ATOM 2831 O O . PRO A 1 357 ? 37.215 16.244 -38.277 1.00 44.38 357 PRO A O 1
ATOM 2834 N N . LEU A 1 358 ? 36.914 17.969 -39.687 1.00 39.78 358 LEU A N 1
ATOM 2835 C CA . LEU A 1 358 ? 37.589 17.347 -40.820 1.00 39.78 358 LEU A CA 1
ATOM 2836 C C . LEU A 1 358 ? 39.101 17.411 -40.591 1.00 39.78 358 LEU A C 1
ATOM 2838 O O . LEU A 1 358 ? 39.681 18.482 -40.415 1.00 39.78 358 LEU A O 1
ATOM 2842 N N . THR A 1 359 ? 39.734 16.247 -40.655 1.00 42.09 359 THR A N 1
ATOM 2843 C CA . THR A 1 359 ? 41.179 16.060 -40.746 1.00 42.09 359 THR A CA 1
ATOM 2844 C C . THR A 1 359 ? 41.707 16.708 -42.028 1.00 42.09 359 THR A C 1
ATOM 2846 O O . THR A 1 359 ? 41.695 16.103 -43.101 1.00 42.09 359 THR A O 1
ATOM 2849 N N . SER A 1 360 ? 42.166 17.953 -41.934 1.00 36.53 360 SER A N 1
ATOM 2850 C CA . SER A 1 360 ? 42.911 18.625 -42.996 1.00 36.53 360 SER A CA 1
ATOM 2851 C C . SER A 1 360 ? 44.375 18.179 -42.960 1.00 36.53 360 SER A C 1
ATOM 2853 O O . SER A 1 360 ? 45.217 18.840 -42.352 1.00 36.53 360 SER A O 1
ATOM 2855 N N . PHE A 1 361 ? 44.692 17.062 -43.614 1.00 40.06 361 PHE A N 1
ATOM 2856 C CA . PHE A 1 361 ? 46.057 16.831 -44.083 1.00 40.06 361 PHE A CA 1
ATOM 2857 C C . PHE A 1 361 ? 46.238 17.617 -45.380 1.00 40.06 361 PHE A C 1
ATOM 2859 O O . PHE A 1 361 ? 45.754 17.242 -46.446 1.00 40.06 361 PHE A O 1
ATOM 2866 N N . HIS A 1 362 ? 46.876 18.773 -45.237 1.00 39.50 362 HIS A N 1
ATOM 2867 C CA . HIS A 1 362 ? 47.377 19.584 -46.331 1.00 39.50 362 HIS A CA 1
ATOM 2868 C C . HIS A 1 362 ? 48.689 18.941 -46.787 1.00 39.50 362 HIS A C 1
ATOM 2870 O O . HIS A 1 362 ? 49.713 19.102 -46.128 1.00 39.50 362 HIS A O 1
ATOM 2876 N N . GLU A 1 363 ? 48.666 18.198 -47.889 1.00 37.56 363 GLU A N 1
ATOM 2877 C CA . GLU A 1 363 ? 49.892 17.804 -48.580 1.00 37.56 363 GLU A CA 1
ATOM 2878 C C . GLU A 1 363 ? 49.820 18.341 -50.007 1.00 37.56 363 GLU A C 1
ATOM 2880 O O . GLU A 1 363 ? 49.123 17.833 -50.886 1.00 37.56 363 GLU A O 1
ATOM 2885 N N . GLU A 1 364 ? 50.498 19.471 -50.198 1.00 41.66 364 GLU A N 1
ATOM 2886 C CA . GLU A 1 364 ? 50.808 19.997 -51.513 1.00 41.66 364 GLU A CA 1
ATOM 2887 C C . GLU A 1 364 ? 51.780 19.035 -52.191 1.00 41.66 364 GLU A C 1
ATOM 2889 O O . GLU A 1 364 ? 52.974 19.039 -51.903 1.00 41.66 364 GLU A O 1
ATOM 2894 N N . GLN A 1 365 ? 51.294 18.234 -53.134 1.00 42.16 365 GLN A N 1
ATOM 2895 C CA . GLN A 1 365 ? 52.138 17.778 -54.230 1.00 42.16 365 GLN A CA 1
ATOM 2896 C C . GLN A 1 365 ? 51.296 17.474 -55.463 1.00 42.16 365 GLN A C 1
ATOM 2898 O O . GLN A 1 365 ? 50.668 16.430 -55.621 1.00 42.16 365 GLN A O 1
ATOM 2903 N N . SER A 1 366 ? 51.304 18.456 -56.358 1.00 45.06 366 SER A N 1
ATOM 2904 C CA . SER A 1 366 ? 50.875 18.305 -57.738 1.00 45.06 366 SER A CA 1
ATOM 2905 C C . SER A 1 366 ? 51.784 17.287 -58.428 1.00 45.06 366 SER A C 1
ATOM 2907 O O . SER A 1 366 ? 52.944 17.592 -58.693 1.00 45.06 366 SER A O 1
ATOM 2909 N N . PHE A 1 367 ? 51.253 16.118 -58.783 1.00 39.78 367 PHE A N 1
ATOM 2910 C CA . PHE A 1 367 ? 51.806 15.318 -59.871 1.00 39.78 367 PHE A CA 1
ATOM 2911 C C . PHE A 1 367 ? 50.781 15.180 -60.989 1.00 39.78 367 PHE A C 1
ATOM 2913 O O . PHE A 1 367 ? 49.596 14.924 -60.783 1.00 39.78 367 PHE A O 1
ATOM 2920 N N . ALA A 1 368 ? 51.289 15.459 -62.182 1.00 40.03 368 ALA A N 1
ATOM 2921 C CA . ALA A 1 368 ? 50.567 15.619 -63.419 1.00 40.03 368 ALA A CA 1
ATOM 2922 C C . ALA A 1 368 ? 49.755 14.379 -63.811 1.00 40.03 368 ALA A C 1
ATOM 2924 O O . ALA A 1 368 ? 50.160 13.234 -63.611 1.00 40.03 368 ALA A O 1
ATOM 2925 N N . ALA A 1 369 ? 48.633 14.655 -64.470 1.00 50.19 369 ALA A N 1
ATOM 2926 C CA . ALA A 1 369 ? 47.875 13.692 -65.239 1.00 50.19 369 ALA A CA 1
ATOM 2927 C C . ALA A 1 369 ? 48.776 12.959 -66.246 1.00 50.19 369 ALA A C 1
ATOM 2929 O O . ALA A 1 369 ? 49.416 13.583 -67.093 1.00 50.19 369 ALA A O 1
ATOM 2930 N N . THR A 1 370 ? 48.748 11.628 -66.206 1.00 38.00 370 THR A N 1
ATOM 2931 C CA . THR A 1 370 ? 49.010 10.801 -67.384 1.00 38.00 370 THR A CA 1
ATOM 2932 C C . THR A 1 370 ? 47.741 10.033 -67.722 1.00 38.00 370 THR A C 1
ATOM 2934 O O . THR A 1 370 ? 47.079 9.433 -66.878 1.00 38.00 370 THR A O 1
ATOM 2937 N N . SER A 1 371 ? 47.363 10.169 -68.983 1.00 47.34 371 SER A N 1
ATOM 2938 C CA . SER A 1 371 ? 46.220 9.562 -69.643 1.00 47.34 371 SER A CA 1
ATOM 2939 C C . SER A 1 371 ? 46.277 8.027 -69.643 1.00 47.34 371 SER A C 1
ATOM 2941 O O . SER A 1 371 ? 47.338 7.429 -69.792 1.00 47.34 371 SER A O 1
ATOM 2943 N N . SER A 1 372 ? 45.091 7.435 -69.523 1.00 46.00 372 SER A N 1
ATOM 2944 C CA . SER A 1 372 ? 44.708 6.027 -69.345 1.00 46.00 372 SER A CA 1
ATOM 2945 C C . SER A 1 372 ? 45.363 4.969 -70.256 1.00 46.00 372 SER A C 1
ATOM 2947 O O . SER A 1 372 ? 45.704 5.252 -71.403 1.00 46.00 372 SER A O 1
ATOM 2949 N N . PRO A 1 373 ? 45.297 3.687 -69.833 1.00 40.94 373 PRO A N 1
ATOM 2950 C CA . PRO A 1 373 ? 44.725 2.669 -70.713 1.00 40.94 373 PRO A CA 1
ATOM 2951 C C . PRO A 1 373 ? 43.562 1.898 -70.060 1.00 40.94 373 PRO A C 1
ATOM 2953 O O . PRO A 1 373 ? 43.669 1.249 -69.021 1.00 40.94 373 PRO A O 1
ATOM 2956 N N . THR A 1 374 ? 42.436 1.953 -70.758 1.00 51.94 374 THR A N 1
ATOM 2957 C CA . THR A 1 374 ? 41.108 1.364 -70.543 1.00 51.94 374 THR A CA 1
ATOM 2958 C C . THR A 1 374 ? 41.055 -0.173 -70.625 1.00 51.94 374 THR A C 1
ATOM 2960 O O . THR A 1 374 ? 40.201 -0.719 -71.323 1.00 51.94 374 THR A O 1
ATOM 2963 N N . ARG A 1 375 ? 41.931 -0.927 -69.937 1.00 48.81 375 ARG A N 1
ATOM 2964 C CA . ARG A 1 375 ? 41.885 -2.409 -70.037 1.00 48.81 375 ARG A CA 1
ATOM 2965 C C . ARG A 1 375 ? 42.016 -3.265 -68.781 1.00 48.81 375 ARG A C 1
ATOM 2967 O O . ARG A 1 375 ? 41.839 -4.469 -68.907 1.00 48.81 375 ARG A O 1
ATOM 2974 N N . ASN A 1 376 ? 42.163 -2.691 -67.587 1.00 48.50 376 ASN A N 1
ATOM 2975 C CA . ASN A 1 376 ? 42.174 -3.463 -66.334 1.00 48.50 376 ASN A CA 1
ATOM 2976 C C . ASN A 1 376 ? 41.086 -2.990 -65.353 1.00 48.50 376 ASN A C 1
ATOM 2978 O O . ASN A 1 376 ? 41.352 -2.719 -64.185 1.00 48.50 376 ASN A O 1
ATOM 2982 N N . ASN A 1 377 ? 39.833 -2.919 -65.814 1.00 55.09 377 ASN A N 1
ATOM 2983 C CA . ASN A 1 377 ? 38.690 -2.617 -64.939 1.00 55.09 377 ASN A CA 1
ATOM 2984 C C . ASN A 1 377 ? 38.480 -3.685 -63.853 1.00 55.09 377 ASN A C 1
ATOM 2986 O O . ASN A 1 377 ? 37.845 -3.391 -62.848 1.00 55.09 377 ASN A O 1
ATOM 2990 N N . VAL A 1 378 ? 39.049 -4.886 -64.022 1.00 57.56 378 VAL A N 1
ATOM 2991 C CA . VAL A 1 378 ? 38.981 -5.978 -63.039 1.00 57.56 378 VAL A CA 1
ATOM 2992 C C . VAL A 1 378 ? 39.670 -5.584 -61.729 1.00 57.56 378 VAL A C 1
ATOM 2994 O O . VAL A 1 378 ? 39.120 -5.804 -60.656 1.00 57.56 378 VAL A O 1
ATOM 2997 N N . SER A 1 379 ? 40.837 -4.937 -61.789 1.00 61.75 379 SER A N 1
ATOM 2998 C CA . SER A 1 379 ? 41.567 -4.519 -60.585 1.00 61.75 379 SER A CA 1
ATOM 2999 C C . SER A 1 379 ? 40.838 -3.399 -59.842 1.00 61.75 379 SER A C 1
ATOM 3001 O O . SER A 1 379 ? 40.729 -3.445 -58.622 1.00 61.75 379 SER A O 1
ATOM 3003 N N . ALA A 1 380 ? 40.265 -2.433 -60.567 1.00 66.25 380 ALA A N 1
ATOM 3004 C CA . ALA A 1 380 ? 39.460 -1.371 -59.965 1.00 66.25 380 ALA A CA 1
ATOM 3005 C C . ALA A 1 380 ? 38.140 -1.905 -59.380 1.00 66.25 380 ALA A C 1
ATOM 3007 O O . ALA A 1 380 ? 37.749 -1.498 -58.290 1.00 66.25 380 ALA A O 1
ATOM 3008 N N . SER A 1 381 ? 37.473 -2.853 -60.051 1.00 69.12 381 SER A N 1
ATOM 3009 C CA . SER A 1 381 ? 36.261 -3.490 -59.522 1.00 69.12 381 SER A CA 1
ATOM 3010 C C . SER A 1 381 ? 36.545 -4.365 -58.303 1.00 69.12 381 SER A C 1
ATOM 3012 O O . SER A 1 381 ? 35.749 -4.359 -57.372 1.00 69.12 381 SER A O 1
ATOM 3014 N N . ILE A 1 382 ? 37.682 -5.073 -58.274 1.00 76.06 382 ILE A N 1
ATOM 3015 C CA . ILE A 1 382 ? 38.113 -5.850 -57.103 1.00 76.06 382 ILE A CA 1
ATOM 3016 C C . ILE A 1 382 ? 38.408 -4.910 -55.933 1.00 76.06 382 ILE A C 1
ATOM 3018 O O . ILE A 1 382 ? 37.911 -5.147 -54.841 1.00 76.06 382 ILE A O 1
ATOM 3022 N N . LEU A 1 383 ? 39.131 -3.807 -56.156 1.00 77.50 383 LEU A N 1
ATOM 3023 C CA . LEU A 1 383 ? 39.391 -2.821 -55.103 1.00 77.50 383 LEU A CA 1
ATOM 3024 C C . LEU A 1 383 ? 38.102 -2.177 -54.579 1.00 77.50 383 LEU A C 1
ATOM 3026 O O . LEU A 1 383 ? 37.973 -1.988 -53.376 1.00 77.50 383 LEU A O 1
ATOM 3030 N N . ARG A 1 384 ? 37.121 -1.890 -55.446 1.00 77.25 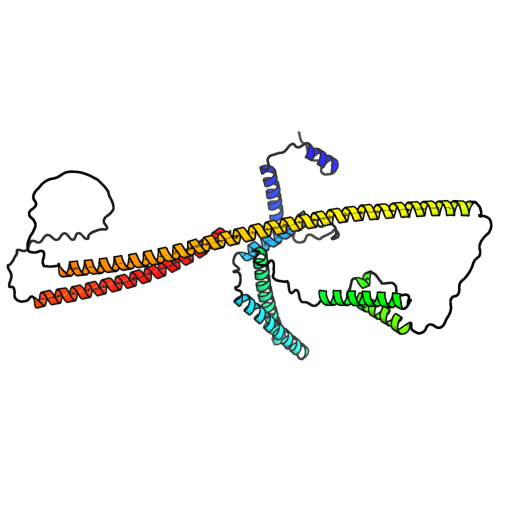384 ARG A N 1
ATOM 3031 C CA . ARG A 1 384 ? 35.793 -1.420 -55.015 1.00 77.25 384 ARG A CA 1
ATOM 3032 C C . ARG A 1 384 ? 35.046 -2.478 -54.210 1.00 77.25 384 ARG A C 1
ATOM 3034 O O . ARG A 1 384 ? 34.411 -2.128 -53.223 1.00 77.25 384 ARG A O 1
ATOM 3041 N N . LEU A 1 385 ? 35.121 -3.749 -54.607 1.00 81.75 385 LEU A N 1
ATOM 3042 C CA . LEU A 1 385 ? 34.476 -4.850 -53.892 1.00 81.75 385 LEU A CA 1
ATOM 3043 C C . LEU A 1 385 ? 35.098 -5.054 -52.504 1.00 81.75 385 LEU A C 1
ATOM 3045 O O . LEU A 1 385 ? 34.368 -5.160 -51.523 1.00 81.75 385 LEU A O 1
ATOM 3049 N N . GLU A 1 386 ? 36.428 -5.041 -52.413 1.00 81.19 386 GLU A N 1
ATOM 3050 C CA . GLU A 1 386 ? 37.161 -5.129 -51.146 1.00 81.19 386 GLU A CA 1
ATOM 3051 C C . GLU A 1 386 ? 36.912 -3.897 -50.271 1.00 81.19 386 GLU A C 1
ATOM 3053 O O . GLU A 1 386 ? 36.649 -4.033 -49.082 1.00 81.19 386 GLU A O 1
ATOM 3058 N N . PHE A 1 387 ? 36.880 -2.692 -50.847 1.00 83.50 387 PHE A N 1
ATOM 3059 C CA . PHE A 1 387 ? 36.528 -1.481 -50.104 1.00 83.50 387 PHE A CA 1
ATOM 3060 C C . PHE A 1 387 ? 35.082 -1.525 -49.598 1.00 83.50 387 PHE A C 1
ATOM 3062 O O . PHE A 1 387 ? 34.828 -1.210 -48.442 1.00 83.50 387 PHE A O 1
ATOM 3069 N N . LYS A 1 388 ? 34.131 -1.986 -50.418 1.00 82.88 388 LYS A N 1
ATOM 3070 C CA . LYS A 1 388 ? 32.728 -2.183 -50.020 1.00 82.88 388 LYS A CA 1
ATOM 3071 C C . LYS A 1 388 ? 32.608 -3.211 -48.898 1.00 82.88 388 LYS A C 1
ATOM 3073 O O . LYS A 1 388 ? 31.842 -2.993 -47.965 1.00 82.88 388 LYS A O 1
ATOM 3078 N N . ARG A 1 389 ? 33.396 -4.289 -48.955 1.00 87.12 389 ARG A N 1
ATOM 3079 C CA . ARG A 1 389 ? 33.486 -5.298 -47.894 1.00 87.12 389 ARG A CA 1
ATOM 3080 C C . ARG A 1 389 ? 34.038 -4.706 -46.599 1.00 87.12 389 ARG A C 1
ATOM 3082 O O . ARG A 1 389 ? 33.457 -4.933 -45.548 1.00 87.12 389 ARG A O 1
ATOM 3089 N N . LEU A 1 390 ? 35.099 -3.912 -46.681 1.00 88.56 390 LEU A N 1
ATOM 3090 C CA . LEU A 1 390 ? 35.749 -3.299 -45.523 1.00 88.56 390 LEU A CA 1
ATOM 3091 C C . LEU A 1 390 ? 34.865 -2.216 -44.888 1.00 88.56 390 LEU A C 1
ATOM 3093 O O . LEU A 1 390 ? 34.748 -2.149 -43.671 1.00 88.56 390 LEU A O 1
ATOM 3097 N N . VAL A 1 391 ? 34.165 -1.420 -45.701 1.00 84.31 391 VAL A N 1
ATOM 3098 C CA . VAL A 1 391 ? 33.157 -0.454 -45.234 1.00 84.31 391 VAL A CA 1
ATOM 3099 C C . VAL A 1 391 ? 31.963 -1.169 -44.597 1.00 84.31 391 VAL A C 1
ATOM 3101 O O . VAL A 1 391 ? 31.456 -0.704 -43.580 1.00 84.31 391 VAL A O 1
ATOM 3104 N N . ALA A 1 392 ? 31.517 -2.296 -45.158 1.00 80.88 392 ALA A N 1
ATOM 3105 C CA . ALA A 1 392 ? 30.457 -3.104 -44.561 1.00 80.88 392 ALA A CA 1
ATOM 3106 C C . ALA A 1 392 ? 30.888 -3.692 -43.209 1.00 80.88 392 ALA A C 1
ATOM 3108 O O . ALA A 1 392 ? 30.152 -3.544 -42.240 1.00 80.88 392 ALA A O 1
ATOM 3109 N N . GLU A 1 393 ? 32.091 -4.267 -43.124 1.00 88.88 393 GLU A N 1
ATOM 3110 C CA . GLU A 1 393 ? 32.653 -4.802 -41.877 1.00 88.88 393 GLU A CA 1
ATOM 3111 C C . GLU A 1 393 ? 32.850 -3.699 -40.826 1.00 88.88 393 GLU A C 1
ATOM 3113 O O . GLU A 1 393 ? 32.529 -3.877 -39.655 1.00 88.88 393 GLU A O 1
ATOM 3118 N N . MET A 1 394 ? 33.337 -2.527 -41.234 1.00 86.19 394 MET A N 1
ATOM 3119 C CA . MET A 1 394 ? 33.493 -1.377 -40.345 1.00 86.19 394 MET A CA 1
ATOM 3120 C C . MET A 1 394 ? 32.135 -0.886 -39.823 1.00 86.19 394 MET A C 1
ATOM 3122 O O . MET A 1 394 ? 31.996 -0.635 -38.630 1.00 86.19 394 MET A O 1
ATOM 3126 N N . ASN A 1 395 ? 31.122 -0.788 -40.689 1.00 82.81 395 ASN A N 1
ATOM 3127 C CA . ASN A 1 395 ? 29.766 -0.427 -40.272 1.00 82.81 395 ASN A CA 1
ATOM 3128 C C . ASN A 1 395 ? 29.156 -1.477 -39.332 1.00 82.81 395 ASN A C 1
ATOM 3130 O O . ASN A 1 395 ? 28.471 -1.105 -38.387 1.00 82.81 395 ASN A O 1
ATOM 3134 N N . GLU A 1 396 ? 29.417 -2.766 -39.559 1.00 89.56 396 GLU A N 1
ATOM 3135 C CA . GLU A 1 396 ? 28.974 -3.850 -38.674 1.00 89.56 396 GLU A CA 1
ATOM 3136 C C . GLU A 1 396 ? 29.614 -3.740 -37.284 1.00 89.56 396 GLU A C 1
ATOM 3138 O O . GLU A 1 396 ? 28.920 -3.861 -36.277 1.00 89.56 396 GLU A O 1
ATOM 3143 N N . ARG A 1 397 ? 30.914 -3.430 -37.205 1.00 85.19 397 ARG A N 1
ATOM 3144 C CA . ARG A 1 397 ? 31.586 -3.179 -35.920 1.00 85.19 397 ARG A CA 1
ATOM 3145 C C . ARG A 1 397 ? 31.014 -1.964 -35.194 1.00 85.19 397 ARG A C 1
ATOM 3147 O O . ARG A 1 397 ? 30.779 -2.044 -33.994 1.00 85.19 397 ARG A O 1
ATOM 3154 N N . PHE A 1 398 ? 30.736 -0.873 -35.908 1.00 87.81 398 PHE A N 1
ATOM 3155 C CA . PHE A 1 398 ? 30.094 0.296 -35.302 1.00 87.81 398 PHE A CA 1
ATOM 3156 C C . PHE A 1 398 ? 28.680 -0.002 -34.797 1.00 87.81 398 PHE A C 1
ATOM 3158 O O . PHE A 1 398 ? 28.286 0.533 -33.765 1.00 87.81 398 PHE A O 1
ATOM 3165 N N . GLU A 1 399 ? 27.915 -0.860 -35.477 1.00 77.94 399 GLU A N 1
ATOM 3166 C CA . GLU A 1 399 ? 26.616 -1.310 -34.962 1.00 77.94 399 GLU A CA 1
ATOM 3167 C C . GLU A 1 399 ? 26.763 -2.140 -33.688 1.00 77.94 399 GLU A C 1
ATOM 3169 O O . GLU A 1 399 ? 26.030 -1.904 -32.730 1.00 77.94 399 GLU A O 1
ATOM 3174 N N . GLN A 1 400 ? 27.740 -3.047 -33.638 1.00 86.38 400 GLN A N 1
ATOM 3175 C CA . GLN A 1 400 ? 28.028 -3.821 -32.428 1.00 86.38 400 GLN A CA 1
ATOM 3176 C C . GLN A 1 400 ? 28.431 -2.918 -31.252 1.00 86.38 400 GLN A C 1
ATOM 3178 O O . GLN A 1 400 ? 27.973 -3.132 -30.130 1.00 86.38 400 GLN A O 1
ATOM 3183 N N . GLU A 1 401 ? 29.248 -1.890 -31.496 1.00 84.81 401 GLU A N 1
ATOM 3184 C CA . GLU A 1 401 ? 29.632 -0.910 -30.472 1.00 84.81 401 GLU A CA 1
ATOM 3185 C C . GLU A 1 401 ? 28.447 -0.046 -30.019 1.00 84.81 401 GLU A C 1
ATOM 3187 O O . GLU A 1 401 ? 28.258 0.144 -28.819 1.00 84.81 401 GLU A O 1
ATOM 3192 N N . LEU A 1 402 ? 27.602 0.418 -30.946 1.00 84.94 402 LEU A N 1
ATOM 3193 C CA . LEU A 1 402 ? 26.387 1.175 -30.621 1.00 84.94 402 LEU A CA 1
ATOM 3194 C C . LEU A 1 402 ? 25.393 0.351 -29.799 1.00 84.94 402 LEU A C 1
ATOM 3196 O O . LEU A 1 402 ? 24.762 0.880 -28.884 1.00 84.94 402 LEU A O 1
ATOM 3200 N N . ASP A 1 403 ? 25.233 -0.933 -30.109 1.00 85.69 403 ASP A N 1
ATOM 3201 C CA . ASP A 1 403 ? 24.351 -1.810 -29.344 1.00 85.69 403 ASP A CA 1
ATOM 3202 C C . ASP A 1 403 ? 24.917 -2.096 -27.946 1.00 85.69 403 ASP A C 1
ATOM 3204 O O . ASP A 1 403 ? 24.166 -2.066 -26.968 1.00 85.69 403 ASP A O 1
ATOM 3208 N N . ALA A 1 404 ? 26.236 -2.269 -27.811 1.00 86.56 404 ALA A N 1
ATOM 3209 C CA . ALA A 1 404 ? 26.890 -2.367 -26.506 1.00 86.56 404 ALA A CA 1
ATOM 3210 C C . ALA A 1 404 ? 26.714 -1.080 -25.676 1.00 86.56 404 ALA A C 1
ATOM 3212 O O . ALA A 1 404 ? 26.378 -1.146 -24.491 1.00 86.56 404 ALA A O 1
ATOM 3213 N N . GLU A 1 405 ? 26.864 0.092 -26.299 1.00 87.44 405 GLU A N 1
ATOM 3214 C CA . GLU A 1 405 ? 26.656 1.385 -25.644 1.00 87.44 405 GLU A CA 1
ATOM 3215 C C . GLU A 1 405 ? 25.196 1.578 -25.211 1.00 87.44 405 GLU A C 1
ATOM 3217 O O . GLU A 1 405 ? 24.944 2.068 -24.112 1.00 87.44 405 GLU A O 1
ATOM 3222 N N . LYS A 1 406 ? 24.216 1.163 -26.026 1.00 85.12 406 LYS A N 1
ATOM 3223 C CA . LYS A 1 406 ? 22.787 1.218 -25.662 1.00 85.12 406 LYS A CA 1
ATOM 3224 C C . LYS A 1 406 ? 22.470 0.355 -24.447 1.00 85.12 406 LYS A C 1
ATOM 3226 O O . LYS A 1 406 ? 21.731 0.806 -23.572 1.00 85.12 406 LYS A O 1
ATOM 3231 N N . VAL A 1 407 ? 23.019 -0.859 -24.382 1.00 89.19 407 VAL A N 1
ATOM 3232 C CA . VAL A 1 407 ? 22.844 -1.756 -23.229 1.00 89.19 407 VAL A CA 1
ATOM 3233 C C . VAL A 1 407 ? 23.429 -1.124 -21.967 1.00 89.19 407 VAL A C 1
ATOM 3235 O O . VAL A 1 407 ? 22.773 -1.115 -20.924 1.00 89.19 407 VAL A O 1
ATOM 3238 N N . GLU A 1 408 ? 24.618 -0.529 -22.061 1.00 89.31 408 GLU A N 1
ATOM 3239 C CA . GLU A 1 408 ? 25.242 0.144 -20.920 1.00 89.31 408 GLU A CA 1
ATOM 3240 C C . GLU A 1 408 ? 24.477 1.415 -20.509 1.00 89.31 408 GLU A C 1
ATOM 3242 O O . GLU A 1 408 ? 24.231 1.638 -19.326 1.00 89.31 408 GLU A O 1
ATOM 3247 N N . ASN A 1 409 ? 24.000 2.216 -21.466 1.00 87.94 409 ASN A N 1
ATOM 3248 C CA . ASN A 1 409 ? 23.154 3.379 -21.179 1.00 87.94 409 ASN A CA 1
ATOM 3249 C C . ASN A 1 409 ? 21.840 2.981 -20.497 1.00 87.94 409 ASN A C 1
ATOM 3251 O O . ASN A 1 409 ? 21.391 3.668 -19.580 1.00 87.94 409 ASN A O 1
ATOM 3255 N N . GLN A 1 410 ? 21.221 1.879 -20.924 1.00 90.25 410 GLN A N 1
ATOM 3256 C CA . GLN A 1 410 ? 20.010 1.367 -20.289 1.00 90.25 410 GLN A CA 1
ATOM 3257 C C . GLN A 1 410 ? 20.290 0.961 -18.839 1.00 90.25 410 GLN A C 1
ATOM 3259 O O . GLN A 1 410 ? 19.578 1.396 -17.937 1.00 90.25 410 GLN A O 1
ATOM 3264 N N . ARG A 1 411 ? 21.385 0.231 -18.600 1.00 91.12 411 ARG A N 1
ATOM 3265 C CA . ARG A 1 411 ? 21.837 -0.122 -17.251 1.00 91.12 411 ARG A CA 1
ATOM 3266 C C . ARG A 1 411 ? 22.060 1.117 -16.378 1.00 91.12 411 ARG A C 1
ATOM 3268 O O . ARG A 1 411 ? 21.644 1.129 -15.222 1.00 91.12 411 ARG A O 1
ATOM 3275 N N . LEU A 1 412 ? 22.703 2.155 -16.912 1.00 90.62 412 LEU A N 1
ATOM 3276 C CA . LEU A 1 412 ? 22.962 3.404 -16.188 1.00 90.62 412 LEU A CA 1
ATOM 3277 C C . LEU A 1 412 ? 21.677 4.177 -15.878 1.00 90.62 412 LEU A C 1
ATOM 3279 O O . LEU A 1 412 ? 21.546 4.724 -14.784 1.00 90.62 412 LEU A O 1
ATOM 3283 N N . ARG A 1 413 ? 20.709 4.196 -16.800 1.00 83.31 413 ARG A N 1
ATOM 3284 C CA . ARG A 1 413 ? 19.382 4.782 -16.557 1.00 83.31 413 ARG A CA 1
ATOM 3285 C C . ARG A 1 413 ? 18.621 4.034 -15.473 1.00 83.31 413 ARG A C 1
ATOM 3287 O O . ARG A 1 413 ? 18.043 4.675 -14.600 1.00 83.31 413 ARG A O 1
ATOM 3294 N N . ASP A 1 414 ? 18.652 2.705 -15.498 1.00 88.81 414 ASP A N 1
ATOM 3295 C CA . ASP A 1 414 ? 18.026 1.883 -14.462 1.00 88.81 414 ASP A CA 1
ATOM 3296 C C . ASP A 1 414 ? 18.680 2.148 -13.095 1.00 88.81 414 ASP A C 1
ATOM 3298 O O . ASP A 1 414 ? 17.986 2.305 -12.091 1.00 88.81 414 ASP A O 1
ATOM 3302 N N . LEU A 1 415 ? 20.009 2.306 -13.064 1.00 88.75 415 LEU A N 1
ATOM 3303 C CA . LEU A 1 415 ? 20.753 2.685 -11.862 1.00 88.75 415 LEU A CA 1
ATOM 3304 C C . LEU A 1 415 ? 20.340 4.074 -11.346 1.00 88.75 415 LEU A C 1
ATOM 3306 O O . LEU A 1 415 ? 20.056 4.230 -10.160 1.00 88.75 415 LEU A O 1
ATOM 3310 N N . LEU A 1 416 ? 20.272 5.077 -12.227 1.00 86.38 416 LEU A N 1
ATOM 3311 C CA . LEU A 1 416 ? 19.830 6.434 -11.888 1.00 86.38 416 LEU A CA 1
ATOM 3312 C C . LEU A 1 416 ? 18.410 6.443 -11.327 1.00 86.38 416 LEU A C 1
ATOM 3314 O O . LEU A 1 416 ? 18.165 7.077 -10.307 1.00 86.38 416 LEU A O 1
ATOM 3318 N N . LYS A 1 417 ? 17.500 5.675 -11.931 1.00 90.38 417 LYS A N 1
ATOM 3319 C CA . LYS A 1 417 ? 16.122 5.534 -11.455 1.00 90.38 417 LYS A CA 1
ATOM 3320 C C . LYS A 1 417 ? 16.067 4.956 -10.038 1.00 90.38 417 LYS A C 1
ATOM 3322 O O . LYS A 1 417 ? 15.284 5.425 -9.213 1.00 90.38 417 LYS A O 1
ATOM 3327 N N . ILE A 1 418 ? 16.924 3.978 -9.730 1.00 87.62 418 ILE A N 1
ATOM 3328 C CA . ILE A 1 418 ? 17.071 3.446 -8.367 1.00 87.62 418 ILE A CA 1
ATOM 3329 C C . ILE A 1 418 ? 17.555 4.549 -7.414 1.00 87.62 418 ILE A C 1
ATOM 3331 O O . ILE A 1 418 ? 16.996 4.701 -6.329 1.00 87.62 418 ILE A O 1
ATOM 3335 N N . TYR A 1 419 ? 18.544 5.356 -7.802 1.00 85.81 419 TYR A N 1
ATOM 3336 C CA . TYR A 1 419 ? 19.034 6.453 -6.959 1.00 85.81 419 TYR A CA 1
ATOM 3337 C C . TYR A 1 419 ? 17.997 7.561 -6.734 1.00 85.81 419 TYR A C 1
ATOM 3339 O O . TYR A 1 419 ? 17.814 7.991 -5.597 1.00 85.81 419 TYR A O 1
ATOM 3347 N N . GLU A 1 420 ? 17.274 7.983 -7.769 1.00 82.88 420 GLU A N 1
ATOM 3348 C CA . GLU A 1 420 ? 16.208 8.986 -7.646 1.00 82.88 420 GLU A CA 1
ATOM 3349 C C . GLU A 1 420 ? 15.072 8.494 -6.743 1.00 82.88 420 GLU A C 1
ATOM 3351 O O . GLU A 1 420 ? 14.582 9.250 -5.900 1.00 82.88 420 GLU A O 1
ATOM 3356 N N . SER A 1 421 ? 14.708 7.209 -6.853 1.00 75.19 421 SER A N 1
ATOM 3357 C CA . SER A 1 421 ? 13.704 6.592 -5.980 1.00 75.19 421 SER A CA 1
ATOM 3358 C C . SER A 1 421 ? 14.133 6.556 -4.509 1.00 75.19 421 SER A C 1
ATOM 3360 O O . SER A 1 421 ? 13.294 6.733 -3.629 1.00 75.19 421 SER A O 1
ATOM 3362 N N . LYS A 1 422 ? 15.439 6.418 -4.234 1.00 71.75 422 LYS A N 1
ATOM 3363 C CA . LYS A 1 422 ? 16.000 6.514 -2.878 1.00 71.75 422 LYS A CA 1
ATOM 3364 C C . LYS A 1 422 ? 15.997 7.948 -2.346 1.00 71.75 422 LYS A C 1
ATOM 3366 O O . LYS A 1 422 ? 15.757 8.148 -1.163 1.00 71.75 422 LYS A O 1
ATOM 3371 N N . GLN A 1 423 ? 16.234 8.942 -3.203 1.00 67.75 423 GLN A N 1
ATOM 3372 C CA . GLN A 1 423 ? 16.311 10.348 -2.793 1.00 67.75 423 GLN A CA 1
ATOM 3373 C C . GLN A 1 423 ? 14.940 10.968 -2.474 1.00 67.75 423 GLN A C 1
ATOM 3375 O O . GLN A 1 423 ? 14.866 11.917 -1.707 1.00 67.75 423 GLN A O 1
ATOM 3380 N N . HIS A 1 424 ? 13.852 10.435 -3.038 1.00 57.75 424 HIS A N 1
ATOM 3381 C CA . HIS A 1 424 ? 12.483 10.877 -2.733 1.00 57.75 424 HIS A CA 1
ATOM 3382 C C . HIS A 1 424 ? 11.882 10.190 -1.489 1.00 57.75 424 HIS A C 1
ATOM 3384 O O . HIS A 1 424 ? 10.744 10.482 -1.125 1.00 57.75 424 HIS A O 1
ATOM 3390 N N . GLN A 1 425 ? 12.613 9.262 -0.859 1.00 45.84 425 GLN A N 1
ATOM 3391 C CA . GLN A 1 425 ? 12.205 8.558 0.366 1.00 45.84 425 GLN A CA 1
ATOM 3392 C C . GLN A 1 425 ? 12.894 9.082 1.641 1.00 45.84 425 GLN A C 1
ATOM 3394 O O . GLN A 1 425 ? 12.543 8.641 2.734 1.00 45.84 425 GLN A O 1
ATOM 3399 N N . THR A 1 426 ? 13.844 10.011 1.507 1.00 41.56 426 THR A N 1
ATOM 3400 C CA . THR A 1 426 ? 14.429 10.818 2.595 1.00 41.56 426 THR A CA 1
ATOM 3401 C C . THR A 1 426 ? 13.804 12.198 2.605 1.00 41.56 426 THR A C 1
ATOM 3403 O O . THR A 1 426 ? 13.483 12.691 3.707 1.00 41.56 426 THR A O 1
#

Organism: NCBI:txid1378263

Sequence (426 aa):
MDSGLDLVNPEKLASQLREYKEPDRDTQRNVLNQRLNELVSDPTSRWFKFQHEPEELDSVALNILIERTLADVHESQHEKEIMTVQEVRLVKEQIARLTGEKAEVLAELGQNLQPDMVSRLQTVDQELTSLQNRLNTHQLLVLQLGYVQDMSFEVPIGRGDVERSLEGLVSKVVSLSAQHQVELPEPEIEKMRTVGGRIGWVSECVSTLVGGTQTVGSPTSKARQLTQQADVSSVDELKTALTDLQFAHNYLTRKFEDERDLHSKILNDLRHKLSQSQELLNHSNAELSKQTSQILKLELQNSDLQTHLDTKHRETISQAKELNILKVDHLGDSAVERPRSMYSGSQNTQASNPSTPLTSFHEEQSFAATSSPTRNNVSASILRLEFKRLVAEMNERFEQELDAEKVENQRLRDLLKIYESKQHQT

pLDDT: mean 70.9, std 19.95, range [31.83, 98.12]